Protein AF-A0A8T8T4X0-F1 (afdb_monomer_lite)

InterPro domains:
  IPR004405 Pelota [PTHR10853] (1-417)
  IPR004405 Pelota [TIGR00111] (118-409)
  IPR005140 eRF1/Pelota-like, N-terminal domain [SM01194] (1-167)
  IPR005141 eRF1 domain 2 [PF03464] (174-307)
  IPR005142 eRF1 domain 3 [PF03465] (311-409)
  IPR029064 Ribosomal protein eL30-like superfamily [G3DSA:3.30.1330.30] (309-429)
  IPR029064 Ribosomal protein eL30-like superfamily [SSF55315] (302-409)
  IPR038069 Pelota/DOM34, N-terminal domain [G3DSA:2.30.30.870] (1-168)
  IPR038069 Pelota/DOM34, N-terminal domain [SSF159065] (1-166)
  IPR042226 eRF1, domain 2 superfamily [G3DSA:3.30.420.60] (173-308)
  IPR058547 Pelota, N-terminal domain [PF26356] (1-165)

Foldseek 3Di:
DAWPDWDADPLQWTKTKGAFAALVVLVLVLLQDAQQKKKKFKDKDWFWDQDPVRDTDTDIDIDIFIFRFDDKDKDLDLPPDDDDPPPDDDDDDDDDDDDDDDPPDDPPDPDSCLGMKMKTKGFTPDDDPRDDGRDIDIDTDDHRTMMMITDPHCFPVNVVSVVVSNDDVQFAKEWEWQDEQQWIFTWIDTQAAIRGSDITGQDAPDDDDPPDVSNVVSVVVSLVVVLVCCVPVPPLVRHPAYEYEYAPCVLVVSVVSNLVVCVVVVVPSSPDPVNVVRYDYYYFPDSDPLSVLVVLPDVVNCVSCVSGNVSVLSVVLVVLVVCCVPPVLFKDFDPVLLQLCLVVLFFQEKQAESVQCNDNDVVSNVVVSVSCVSNVVSVHHYDYHHCNYSSQVVCVVRVRIMGGTPDGDDSVVSVVVVVVVVVVVVVVVVVVVVVVVVVPDDDDDDDDDDDDDDDDDDDDDDPVVVVVVVVVVVVVVVVVVDDDDDDDDDDDDDPDDDDDDDDDDDDDDDDDDDDDDDDDDDDDDDDDDDDDDDDDDDDDDDDDDDDDDDDDDDDDDDDDDDDDDDDDDDDDDDDDDDDD

Radius of gyration: 39.66 Å; chains: 1; bounding box: 142×98×117 Å

Sequence (580 aa):
MKITSRHIERDGSGRVTLVPEEDEDMYHLYNLIEPGDLVRAAAVRRVQSESNTGSIESHRVKLTLTIEVTKTSFDTSASSAPPDPTAVGGDGGDANAGSSANPLNALGGGGGGDGVTLQVTGRVAEENNFVKMGAYHTLDLEPQRSLTITKASWDSVHLERLGEASDVGSRAEVGAVVLGDGTAVVCILTEHMTIVRQRIDVSLPRKRKGISGATDKSLARFHAQVYTAITKLLSLPALRLVILASPGFIKDTVYEYLFSEGQKRGDKMLIGNEARRKFLKIHCNSPHLHSLMEVLRSPEVSAQLKDTKFAREGLLLDKFLRMLNTDELRAWYGEKHVALAAERGAVGTLLISDGLFRNADPNRRRKFVQLVEDVRKTGGEAAIFSSMHESGRQLNGLTGIAAILTYPLDVEIVEEEEREAEEQAAAEAKEGGEQRRKDFAPSSAGDAEAAKIGHGTTKVVSAEKAEKIEAAEKKADKEFIAGGDEEAEDEEEDDEYDEEDDEDFQEGEDDDEEEGDEDDEAGPEGAEGENGEEGEEEEDGEEDAEEEAGDEAPAAGTKRKAAGDAKDASDEKKAKKADK

Secondary structure (DSSP, 8-state):
-EEEEEEE-TTS-EEEEEE--SHHHHHHHHTT--TT-EEEEEEEEEEEEE-TTS-EEEEEEEEEEEEEEEEEEEE-S---PPPPTT----------------S----S------S-EEEEEEEE-S-BTTB-TT-EEEEEE-TT--EEEEES---HHHHHHHHHTT-SSS---EEEEEE-SSEEEEEEE-SS-EEEEEEEE--PPP--TT-HHHHHHHHHHHHHHHHHHHHHHS-TTT-SEEEEEESTTHHHHHHHHHHHHHHHHT-TTTSSHHHHHHEEEEE-S-SSTTHHHHHHHSHHHHHHHTTSHHHHHHHHHHHHHHHHTT-GGGEEESHHHHHHHHHTT-EEEEEEEHHHHT-S-HHHHHHHHHHHHHHHHHT-EEEEE-TTSHHHHHHHHTTTEEEEESS---HHHHHHHHHHHHHHHHHHHHHHHHHHHHTT----------------------GGGTHHHHHHHHHHHHHSSS--------------------------------------------------------------------------------------------------

Organism: NCBI:txid43049

pLDDT: mean 70.49, std 23.8, range [26.95, 95.44]

Structure (mmCIF, N/CA/C/O backbone):
data_AF-A0A8T8T4X0-F1
#
_entry.id   AF-A0A8T8T4X0-F1
#
loop_
_atom_site.group_PDB
_atom_site.id
_atom_site.type_symbol
_atom_site.label_atom_id
_atom_site.label_alt_id
_atom_site.label_comp_id
_atom_site.label_asym_id
_atom_site.label_entity_id
_atom_site.label_seq_id
_atom_site.pdbx_PDB_ins_code
_atom_site.Cartn_x
_atom_site.Cartn_y
_atom_site.Cartn_z
_atom_site.occupancy
_atom_site.B_iso_or_equiv
_atom_site.auth_seq_id
_atom_site.auth_comp_id
_atom_site.auth_asym_id
_atom_site.auth_atom_id
_atom_site.pdbx_PDB_model_num
ATOM 1 N N . MET A 1 1 ? 4.400 -6.990 12.858 1.00 82.88 1 MET A N 1
ATOM 2 C CA . MET A 1 1 ? 3.541 -6.769 14.045 1.00 82.88 1 MET A CA 1
ATOM 3 C C . MET A 1 1 ? 3.610 -7.934 15.012 1.00 82.88 1 MET A C 1
ATOM 5 O O . MET A 1 1 ? 3.765 -9.079 14.599 1.00 82.88 1 MET A O 1
ATOM 9 N N . LYS A 1 2 ? 3.384 -7.669 16.305 1.00 87.00 2 LYS A N 1
ATOM 10 C CA . LYS A 1 2 ? 3.273 -8.692 17.352 1.00 87.00 2 LYS A CA 1
ATOM 11 C C . LYS A 1 2 ? 1.953 -8.613 18.117 1.00 87.00 2 LYS A C 1
ATOM 13 O O . LYS A 1 2 ? 1.750 -7.744 18.969 1.00 87.00 2 LYS A O 1
ATOM 18 N N . ILE A 1 3 ? 1.062 -9.570 17.871 1.00 89.44 3 ILE A N 1
ATOM 19 C CA . ILE A 1 3 ? -0.190 -9.708 18.626 1.00 89.44 3 ILE A CA 1
ATOM 20 C C . ILE A 1 3 ? 0.132 -10.215 20.042 1.00 89.44 3 ILE A C 1
ATOM 22 O O . ILE A 1 3 ? 0.790 -11.236 20.221 1.00 89.44 3 ILE A O 1
ATOM 26 N N . THR A 1 4 ? -0.322 -9.484 21.061 1.00 89.25 4 THR A N 1
ATOM 27 C CA . THR A 1 4 ? -0.108 -9.804 22.487 1.00 89.25 4 THR A CA 1
ATOM 28 C C . THR A 1 4 ? -1.331 -10.467 23.120 1.00 89.25 4 THR A C 1
ATOM 30 O O . THR A 1 4 ? -1.190 -11.327 23.986 1.00 89.25 4 THR A O 1
ATOM 33 N N . SER A 1 5 ? -2.537 -10.079 22.699 1.00 88.81 5 SER A N 1
ATOM 34 C CA . SER A 1 5 ? -3.793 -10.704 23.122 1.00 88.81 5 SER A CA 1
ATOM 35 C C . SER A 1 5 ? -4.873 -10.521 22.056 1.00 88.81 5 SER A C 1
ATOM 37 O O . SER A 1 5 ? -4.931 -9.480 21.402 1.00 88.81 5 SER A O 1
ATOM 39 N N . ARG A 1 6 ? -5.744 -11.519 21.898 1.00 90.81 6 ARG A N 1
ATOM 40 C CA . ARG A 1 6 ? -6.884 -11.512 20.973 1.00 90.81 6 ARG A CA 1
ATOM 41 C C . ARG A 1 6 ? -8.097 -12.099 21.693 1.00 90.81 6 ARG A C 1
ATOM 43 O O . ARG A 1 6 ? -8.109 -13.288 21.995 1.00 90.81 6 ARG A O 1
ATOM 50 N N . HIS A 1 7 ? -9.100 -11.268 21.954 1.00 90.00 7 HIS A N 1
ATOM 51 C CA . HIS A 1 7 ? -10.374 -11.660 22.553 1.00 90.00 7 HIS A CA 1
ATOM 52 C C . HIS A 1 7 ? -11.504 -11.240 21.615 1.00 90.00 7 HIS A C 1
ATOM 54 O O . HIS A 1 7 ? -11.888 -10.074 21.599 1.00 90.00 7 HIS A O 1
ATOM 60 N N . ILE A 1 8 ? -12.001 -12.177 20.809 1.00 88.75 8 ILE A N 1
ATOM 61 C CA . ILE A 1 8 ? -13.087 -11.943 19.850 1.00 88.75 8 ILE A CA 1
ATOM 62 C C . ILE A 1 8 ? -14.215 -12.915 20.187 1.00 88.75 8 ILE A C 1
ATOM 64 O O . ILE A 1 8 ? -13.968 -14.109 20.380 1.00 88.75 8 ILE A O 1
ATOM 68 N N . GLU A 1 9 ? -15.424 -12.383 20.315 1.00 88.56 9 GLU A N 1
ATOM 69 C CA . GLU A 1 9 ? -16.633 -13.117 20.667 1.00 88.56 9 GLU A CA 1
ATOM 70 C C . GLU A 1 9 ? -17.370 -13.621 19.412 1.00 88.56 9 GLU A C 1
ATOM 72 O O . GLU A 1 9 ? -16.937 -13.426 18.275 1.00 88.56 9 GLU A O 1
ATOM 77 N N . ARG A 1 10 ? -18.448 -14.392 19.605 1.00 79.88 10 ARG A N 1
ATOM 78 C CA . ARG A 1 10 ? -19.135 -15.111 18.509 1.00 79.88 10 ARG A CA 1
ATOM 79 C C . ARG A 1 10 ? -20.038 -14.234 17.642 1.00 79.88 10 ARG A C 1
ATOM 81 O O . ARG A 1 10 ? -20.457 -14.677 16.580 1.00 79.88 10 ARG A O 1
ATOM 88 N N . ASP A 1 11 ? -20.351 -13.041 18.117 1.00 81.38 11 ASP A N 1
ATOM 89 C CA . ASP A 1 11 ? -21.002 -11.953 17.386 1.00 81.38 11 ASP A CA 1
ATOM 90 C C . ASP A 1 11 ? -20.022 -11.189 16.472 1.00 81.38 11 ASP A C 1
ATOM 92 O O . ASP A 1 11 ? -20.445 -10.343 15.690 1.00 81.38 11 ASP A O 1
ATOM 96 N N . GLY A 1 12 ? -18.720 -11.482 16.570 1.00 79.69 12 GLY A N 1
ATOM 97 C CA . GLY A 1 12 ? -17.653 -10.763 15.883 1.00 79.69 12 GLY A CA 1
ATOM 98 C C . GLY A 1 12 ? -17.137 -9.542 16.647 1.00 79.69 12 GLY A C 1
ATOM 99 O O . GLY A 1 12 ? -16.133 -8.973 16.222 1.00 79.69 12 GLY A O 1
ATOM 100 N N . SER A 1 13 ? -17.744 -9.145 17.770 1.00 89.06 13 SER A N 1
ATOM 101 C CA . SER A 1 13 ? -17.220 -8.048 18.587 1.00 89.06 13 SER A CA 1
ATOM 102 C C . SER A 1 13 ? -15.940 -8.482 19.302 1.00 89.06 13 SER A C 1
ATOM 104 O O . SER A 1 13 ? -15.702 -9.671 19.544 1.00 89.06 13 SER A O 1
ATOM 106 N N . GLY A 1 14 ? -15.036 -7.547 19.600 1.00 91.25 14 GLY A N 1
ATOM 107 C CA . GLY A 1 14 ? -13.797 -7.959 20.251 1.00 91.25 14 GLY A CA 1
ATOM 108 C C . GLY A 1 14 ? -12.710 -6.918 20.411 1.00 91.25 14 GLY A C 1
ATOM 109 O O . GLY A 1 14 ? -12.739 -5.828 19.840 1.00 91.25 14 GLY A O 1
ATOM 110 N N . ARG A 1 15 ? -11.698 -7.318 21.179 1.00 92.75 15 ARG A N 1
ATOM 111 C CA . ARG A 1 15 ? -10.534 -6.535 21.578 1.00 92.75 15 ARG A CA 1
ATOM 112 C C . ARG A 1 15 ? -9.243 -7.251 21.181 1.00 92.75 15 ARG A C 1
ATOM 114 O O . ARG A 1 15 ? -9.023 -8.407 21.549 1.00 92.75 15 ARG A O 1
ATOM 121 N N . VAL A 1 16 ? -8.362 -6.545 20.478 1.00 93.50 16 VAL A N 1
ATOM 122 C CA . VAL A 1 16 ? -7.029 -7.022 20.083 1.00 93.50 16 VAL A CA 1
ATOM 123 C C . VAL A 1 16 ? -5.975 -6.079 20.658 1.00 93.50 16 VAL A C 1
ATOM 125 O O . VAL A 1 16 ? -5.999 -4.875 20.409 1.00 93.50 16 VAL A O 1
ATOM 128 N N . THR A 1 17 ? -5.047 -6.630 21.438 1.00 93.38 17 THR A N 1
ATOM 129 C CA . THR A 1 17 ? -3.876 -5.926 21.975 1.00 93.38 17 THR A CA 1
ATOM 130 C C . THR A 1 17 ? -2.649 -6.357 21.190 1.00 93.38 17 THR A C 1
ATOM 132 O O . THR A 1 17 ? -2.344 -7.549 21.114 1.00 93.38 17 THR A O 1
ATOM 135 N N . LEU A 1 18 ? -1.928 -5.393 20.634 1.00 93.94 18 LEU A N 1
ATOM 136 C CA . LEU A 1 18 ? -0.810 -5.613 19.720 1.00 93.94 18 LEU A CA 1
ATOM 137 C C . LEU A 1 18 ? 0.325 -4.623 20.000 1.00 93.94 18 LEU A C 1
ATOM 139 O O . LEU A 1 18 ? 0.116 -3.573 20.611 1.00 93.94 18 LEU A O 1
ATOM 143 N N . VAL A 1 19 ? 1.518 -4.965 19.524 1.00 92.75 19 VAL A N 1
ATOM 144 C CA . VAL A 1 19 ? 2.683 -4.083 19.450 1.00 92.75 19 VAL A CA 1
ATOM 145 C C . VAL A 1 19 ? 3.097 -3.987 17.975 1.00 92.75 19 VAL A C 1
ATOM 147 O O . VAL A 1 19 ? 3.384 -5.029 17.380 1.00 92.75 19 VAL A O 1
ATOM 150 N N . PRO A 1 20 ? 3.112 -2.790 17.368 1.00 90.62 20 PRO A N 1
ATOM 151 C CA . PRO A 1 20 ? 3.789 -2.565 16.099 1.00 90.62 20 PRO A CA 1
ATOM 152 C C . PRO A 1 20 ? 5.303 -2.545 16.332 1.00 90.62 20 PRO A C 1
ATOM 154 O O . PRO A 1 20 ? 5.768 -2.027 17.345 1.00 90.62 20 PRO A O 1
ATOM 157 N N . GLU A 1 21 ? 6.077 -3.112 15.422 1.00 87.19 21 GLU A N 1
ATOM 158 C CA . GLU A 1 21 ? 7.531 -3.272 15.517 1.00 87.19 21 GLU A CA 1
ATOM 159 C C . GLU A 1 21 ? 8.261 -2.375 14.501 1.00 87.19 21 GLU A C 1
ATOM 161 O O . GLU A 1 21 ? 9.324 -1.843 14.821 1.00 87.19 21 GLU A O 1
ATOM 166 N N . GLU A 1 22 ? 7.655 -2.166 13.326 1.00 82.69 22 GLU A N 1
ATOM 167 C CA . GLU A 1 22 ? 8.245 -1.557 12.121 1.00 82.69 22 GLU A CA 1
ATOM 168 C C . GLU A 1 22 ? 7.322 -0.486 11.490 1.00 82.69 22 GLU A C 1
ATOM 170 O O . GLU A 1 22 ? 6.147 -0.380 11.849 1.00 82.69 22 GLU A O 1
ATOM 175 N N . ASP A 1 23 ? 7.840 0.293 10.527 1.00 81.62 23 ASP A N 1
ATOM 176 C CA . ASP A 1 23 ? 7.082 1.315 9.773 1.00 81.62 23 ASP A CA 1
ATOM 177 C C . ASP A 1 23 ? 5.850 0.716 9.053 1.00 81.62 23 ASP A C 1
ATOM 179 O O . ASP A 1 23 ? 4.787 1.334 8.998 1.00 81.62 23 ASP A O 1
ATOM 183 N N . GLU A 1 24 ? 5.953 -0.514 8.539 1.00 84.31 24 GLU A N 1
ATOM 184 C CA . GLU A 1 24 ? 4.863 -1.209 7.833 1.00 84.31 24 GLU A CA 1
ATOM 185 C C . GLU A 1 24 ? 3.686 -1.572 8.752 1.00 84.31 24 GLU A C 1
ATOM 187 O O . GLU A 1 24 ? 2.521 -1.490 8.350 1.00 84.31 24 GLU A O 1
ATOM 192 N N . ASP A 1 25 ? 3.947 -1.815 10.039 1.00 88.75 25 ASP A N 1
ATOM 193 C CA . ASP A 1 25 ? 2.885 -2.032 11.022 1.00 88.75 25 ASP A CA 1
ATOM 194 C C . ASP A 1 25 ? 2.030 -0.780 11.253 1.00 88.75 25 ASP A C 1
ATOM 196 O O . ASP A 1 25 ? 0.857 -0.912 11.607 1.00 88.75 25 ASP A O 1
ATOM 200 N N . MET A 1 26 ? 2.572 0.428 11.033 1.00 88.88 26 MET A N 1
ATOM 201 C CA . MET A 1 26 ? 1.771 1.659 11.045 1.00 88.88 26 MET A CA 1
ATOM 202 C C . MET A 1 26 ? 0.761 1.663 9.896 1.00 88.88 26 MET A C 1
ATOM 204 O O . MET A 1 26 ? -0.374 2.095 10.092 1.00 88.88 26 MET A O 1
ATOM 208 N N . TYR A 1 27 ? 1.130 1.152 8.716 1.00 88.44 27 TYR A N 1
ATOM 209 C CA . TYR A 1 27 ? 0.207 1.069 7.586 1.00 88.44 27 TYR A CA 1
ATOM 210 C C . TYR A 1 27 ? -0.870 0.007 7.816 1.00 88.44 27 TYR A C 1
ATOM 212 O O . TYR A 1 27 ? -2.052 0.298 7.634 1.00 88.44 27 TYR A O 1
ATOM 220 N N . HIS A 1 28 ? -0.506 -1.178 8.324 1.00 89.38 28 HIS A N 1
ATOM 221 C CA . HIS A 1 28 ? -1.492 -2.172 8.759 1.00 89.38 28 HIS A CA 1
ATOM 222 C C . HIS A 1 28 ? -2.438 -1.604 9.828 1.00 89.38 28 HIS A C 1
ATOM 224 O O . HIS A 1 28 ? -3.644 -1.810 9.734 1.00 89.38 28 HIS A O 1
ATOM 230 N N . LEU A 1 29 ? -1.931 -0.850 10.811 1.00 90.69 29 LEU A N 1
ATOM 231 C CA . LEU A 1 29 ? -2.751 -0.211 11.847 1.00 90.69 29 LEU A CA 1
ATOM 232 C C . LEU A 1 29 ? -3.687 0.860 11.304 1.00 90.69 29 LEU A C 1
ATOM 234 O O . LEU A 1 29 ? -4.866 0.866 11.654 1.00 90.69 29 LEU A O 1
ATOM 238 N N . TYR A 1 30 ? -3.189 1.734 10.431 1.00 90.94 30 TYR A N 1
ATOM 239 C CA . TYR A 1 30 ? -4.016 2.686 9.699 1.00 90.94 30 TYR A CA 1
ATOM 240 C C . TYR A 1 30 ? -5.161 1.932 9.020 1.00 90.94 30 TYR A C 1
ATOM 242 O O . TYR A 1 30 ? -6.327 2.258 9.224 1.00 90.94 30 TYR A O 1
ATOM 250 N N . ASN A 1 31 ? -4.849 0.854 8.305 1.00 88.94 31 ASN A N 1
ATOM 251 C CA . ASN A 1 31 ? -5.776 -0.029 7.597 1.00 88.94 31 ASN A CA 1
ATOM 252 C C . ASN A 1 31 ? -6.597 -1.015 8.468 1.00 88.94 31 ASN A C 1
ATOM 254 O O . ASN A 1 31 ? -7.286 -1.873 7.909 1.00 88.94 31 ASN A O 1
ATOM 258 N N . LEU A 1 32 ? -6.538 -0.901 9.800 1.00 90.00 32 LEU A N 1
ATOM 259 C CA . LEU A 1 32 ? -7.360 -1.649 10.767 1.00 90.00 32 LEU A CA 1
ATOM 260 C C . LEU A 1 32 ? -8.180 -0.734 11.697 1.00 90.00 32 LEU A C 1
ATOM 262 O O . LEU A 1 32 ? -9.098 -1.220 12.353 1.00 90.00 32 LEU A O 1
ATOM 266 N N . ILE A 1 33 ? -7.832 0.555 11.802 1.00 91.19 33 ILE A N 1
ATOM 267 C CA . ILE A 1 33 ? -8.502 1.535 12.668 1.00 91.19 33 ILE A CA 1
ATOM 268 C C . ILE A 1 33 ? -9.468 2.379 11.833 1.00 91.19 33 ILE A C 1
ATOM 270 O O . ILE A 1 33 ? -9.069 3.060 10.885 1.00 91.19 33 ILE A O 1
ATOM 274 N N . GLU A 1 34 ? -10.734 2.371 12.235 1.00 88.81 34 GLU A N 1
ATOM 275 C CA . GLU A 1 34 ? -11.859 2.987 11.539 1.00 88.81 34 GLU A CA 1
ATOM 276 C C . GLU A 1 34 ? -12.597 3.994 12.449 1.00 88.81 34 GLU A C 1
ATOM 278 O O . GLU A 1 34 ? -12.518 3.897 13.678 1.00 88.81 34 GLU A O 1
ATOM 283 N N . PRO A 1 35 ? -13.342 4.968 11.891 1.00 89.56 35 PRO A N 1
ATOM 284 C CA . PRO A 1 35 ? -14.208 5.836 12.687 1.00 89.56 35 PRO A CA 1
ATOM 285 C C . PRO A 1 35 ? -15.258 5.028 13.469 1.00 89.56 35 PRO A C 1
ATOM 287 O O . PRO A 1 35 ? -15.897 4.137 12.911 1.00 89.56 35 PRO A O 1
ATOM 290 N N . GLY A 1 36 ? -15.437 5.351 14.751 1.00 89.12 36 GLY A N 1
ATOM 291 C CA . GLY A 1 36 ? -16.306 4.627 15.689 1.00 89.12 36 GLY A CA 1
ATOM 292 C C . GLY A 1 36 ? -15.626 3.494 16.476 1.00 89.12 36 GLY A C 1
ATOM 293 O O . GLY A 1 36 ? -16.215 2.991 17.431 1.00 89.12 36 GLY A O 1
ATOM 294 N N . ASP A 1 37 ? -14.387 3.109 16.145 1.00 92.38 37 ASP A N 1
ATOM 295 C CA . ASP A 1 37 ? -13.621 2.156 16.960 1.00 92.38 37 ASP A CA 1
ATOM 296 C C . ASP A 1 37 ? -13.187 2.762 18.305 1.00 92.38 37 ASP A C 1
ATOM 298 O O . ASP A 1 37 ? -12.993 3.973 18.430 1.00 92.38 37 ASP A O 1
ATOM 302 N N . LEU A 1 38 ? -12.928 1.905 19.300 1.00 94.25 38 LEU A N 1
ATOM 303 C CA . LEU A 1 38 ? -12.304 2.303 20.566 1.00 94.25 38 LEU A CA 1
ATOM 304 C C . LEU A 1 38 ? -10.816 1.921 20.582 1.00 94.25 38 LEU A C 1
ATOM 306 O O . LEU A 1 38 ? -10.465 0.745 20.724 1.00 94.25 38 LEU A O 1
ATOM 310 N N . VAL A 1 39 ? -9.932 2.918 20.491 1.00 95.12 39 VAL A N 1
ATOM 311 C CA . VAL A 1 39 ? -8.469 2.745 20.512 1.00 95.12 39 VAL A CA 1
ATOM 312 C C . VAL A 1 39 ? -7.894 3.191 21.854 1.00 95.12 39 VAL A C 1
ATOM 314 O O . VAL A 1 39 ? -8.083 4.326 22.289 1.00 95.12 39 VAL A O 1
ATOM 317 N N . ARG A 1 40 ? -7.149 2.291 22.503 1.00 94.00 40 ARG A N 1
ATOM 318 C CA . ARG A 1 40 ? -6.500 2.499 23.802 1.00 94.00 40 ARG A CA 1
ATOM 319 C C . ARG A 1 40 ? -4.980 2.445 23.675 1.00 94.00 40 ARG A C 1
ATOM 321 O O . ARG A 1 40 ? -4.424 1.378 23.416 1.00 94.00 40 ARG A O 1
ATOM 328 N N . ALA A 1 41 ? -4.305 3.573 23.898 1.00 93.56 41 ALA A N 1
ATOM 329 C CA . ALA A 1 41 ? -2.846 3.694 23.791 1.00 93.56 41 ALA A CA 1
ATOM 330 C C . ALA A 1 41 ? -2.249 4.647 24.846 1.00 93.56 41 ALA A C 1
ATOM 332 O O . ALA A 1 41 ? -2.964 5.288 25.621 1.00 93.56 41 ALA A O 1
ATOM 333 N N . ALA A 1 42 ? -0.917 4.716 24.907 1.00 90.31 42 ALA A N 1
ATOM 334 C CA . ALA A 1 42 ? -0.193 5.635 25.783 1.00 90.31 42 ALA A CA 1
ATOM 335 C C . ALA A 1 42 ? -0.043 7.024 25.137 1.00 90.31 42 ALA A C 1
ATOM 337 O O . ALA A 1 42 ? 0.501 7.142 24.045 1.00 90.31 42 ALA A O 1
ATOM 338 N N . ALA A 1 43 ? -0.471 8.061 25.854 1.00 88.62 43 ALA A N 1
ATOM 339 C CA . ALA A 1 43 ? -0.499 9.457 25.434 1.00 88.62 43 ALA A CA 1
ATOM 340 C C . ALA A 1 43 ? 0.349 10.353 26.355 1.00 88.62 43 ALA A C 1
ATOM 342 O O . ALA A 1 43 ? 0.656 9.989 27.498 1.00 88.62 43 ALA A O 1
ATOM 343 N N . VAL A 1 44 ? 0.684 11.560 25.886 1.00 87.69 44 VAL A N 1
ATOM 344 C CA . VAL A 1 44 ? 1.388 12.583 26.678 1.00 87.69 44 VAL A CA 1
ATOM 345 C C . VAL A 1 44 ? 0.575 13.875 26.708 1.00 87.69 44 VAL A C 1
ATOM 347 O O . VAL A 1 44 ? 0.521 14.604 25.722 1.00 87.69 44 VAL A O 1
ATOM 350 N N . ARG A 1 45 ? -0.008 14.216 27.862 1.00 83.00 45 ARG A N 1
ATOM 351 C CA . ARG A 1 45 ? -0.798 15.447 28.032 1.00 83.00 45 ARG A CA 1
ATOM 352 C C . ARG A 1 45 ? -0.060 16.450 28.914 1.00 83.00 45 ARG A C 1
ATOM 354 O O . ARG A 1 45 ? 0.472 16.093 29.963 1.00 83.00 45 ARG A O 1
ATOM 361 N N . ARG A 1 46 ? -0.049 17.725 28.514 1.00 87.12 46 ARG A N 1
ATOM 362 C CA . ARG A 1 46 ? 0.317 18.831 29.411 1.00 87.12 46 ARG A CA 1
ATOM 363 C C . ARG A 1 46 ? -0.877 19.101 30.326 1.00 87.12 46 ARG A C 1
ATOM 365 O O . ARG A 1 46 ? -1.941 19.482 29.847 1.00 87.12 46 ARG A O 1
ATOM 372 N N . VAL A 1 47 ? -0.703 18.864 31.618 1.00 85.75 47 VAL A N 1
ATOM 373 C CA . VAL A 1 47 ? -1.697 19.142 32.657 1.00 85.75 47 VAL A CA 1
ATOM 374 C C . VAL A 1 47 ? -1.317 20.461 33.320 1.00 85.75 47 VAL A C 1
ATOM 376 O O . VAL A 1 47 ? -0.144 20.694 33.612 1.00 85.75 47 VAL A O 1
ATOM 379 N N . GLN A 1 48 ? -2.300 21.333 33.524 1.00 85.88 48 GLN A N 1
ATOM 380 C CA . GLN A 1 48 ? -2.173 22.504 34.385 1.00 85.88 48 GLN A CA 1
ATOM 381 C C . GLN A 1 48 ? -2.755 22.152 35.754 1.00 85.88 48 GLN A C 1
ATOM 383 O O . GLN A 1 48 ? -3.864 21.627 35.841 1.00 85.88 48 GLN A O 1
ATOM 388 N N . SER A 1 49 ? -1.992 22.424 36.804 1.00 80.81 49 SER A N 1
ATOM 389 C CA . SER A 1 49 ? -2.378 22.255 38.200 1.00 80.81 49 SER A CA 1
ATOM 390 C C . SER A 1 49 ? -2.292 23.608 38.891 1.00 80.81 49 SER A C 1
ATOM 392 O O . SER A 1 49 ? -1.210 24.188 38.990 1.00 80.81 49 SER A O 1
ATOM 394 N N . GLU A 1 50 ? -3.432 24.107 39.353 1.00 86.81 50 GLU A N 1
ATOM 395 C CA . GLU A 1 50 ? -3.517 25.314 40.167 1.00 86.81 50 GLU A CA 1
ATOM 396 C C . GLU A 1 50 ? -3.293 24.952 41.641 1.00 86.81 50 GLU A C 1
ATOM 398 O O . GLU A 1 50 ? -3.904 24.019 42.166 1.00 86.81 50 GLU A O 1
ATOM 403 N N . SER A 1 51 ? -2.386 25.661 42.310 1.00 81.56 51 SER A N 1
ATOM 404 C CA . SER A 1 51 ? -2.154 25.504 43.745 1.00 81.56 51 SER A CA 1
ATOM 405 C C . SER A 1 51 ? -3.184 26.284 44.572 1.00 81.56 51 SER A C 1
ATOM 407 O O . SER A 1 51 ? -3.740 27.286 44.125 1.00 81.56 51 SER A O 1
ATOM 409 N N . ASN A 1 52 ? -3.324 25.939 45.856 1.00 77.81 52 ASN A N 1
ATOM 410 C CA . ASN A 1 52 ? -4.108 26.728 46.823 1.00 77.81 52 ASN A CA 1
ATOM 411 C C . ASN A 1 52 ? -3.599 28.180 47.020 1.00 77.81 52 ASN A C 1
ATOM 413 O O . ASN A 1 52 ? -4.200 28.934 47.781 1.00 77.81 52 ASN A O 1
ATOM 417 N N . THR A 1 53 ? -2.490 28.574 46.380 1.00 81.12 53 THR A N 1
ATOM 418 C CA . THR A 1 53 ? -1.952 29.947 46.362 1.00 81.12 53 THR A CA 1
ATOM 419 C C . THR A 1 53 ? -2.226 30.682 45.042 1.00 81.12 53 THR A C 1
ATOM 421 O O . THR A 1 53 ? -1.651 31.746 44.823 1.00 81.12 53 THR A O 1
ATOM 424 N N . GLY A 1 54 ? -3.057 30.126 44.149 1.00 80.44 54 GLY A N 1
ATOM 425 C CA . GLY A 1 54 ? -3.363 30.698 42.829 1.00 80.44 54 GLY A CA 1
ATOM 426 C C . GLY A 1 54 ? -2.206 30.602 41.828 1.00 80.44 54 GLY A C 1
ATOM 427 O O . GLY A 1 54 ? -2.150 31.355 40.858 1.00 80.44 54 GLY A O 1
ATOM 428 N N . SER A 1 55 ? -1.230 29.722 42.072 1.00 83.19 55 SER A N 1
ATOM 429 C CA . SER A 1 55 ? -0.084 29.524 41.181 1.00 83.19 55 SER A CA 1
ATOM 430 C C . SER A 1 55 ? -0.392 28.399 40.194 1.00 83.19 55 SER A C 1
ATOM 432 O O . SER A 1 55 ? -0.619 27.264 40.607 1.00 83.19 55 SER A O 1
ATOM 434 N N . ILE A 1 56 ? -0.393 28.704 38.894 1.00 86.81 56 ILE A N 1
ATOM 435 C CA . ILE A 1 56 ? -0.618 27.714 37.833 1.00 86.81 56 ILE A CA 1
ATOM 436 C C . ILE A 1 56 ? 0.725 27.091 37.440 1.00 86.81 56 ILE A C 1
ATOM 438 O O . ILE A 1 56 ? 1.536 27.719 36.760 1.00 86.81 56 ILE A O 1
ATOM 442 N N . GLU A 1 57 ? 0.948 25.839 37.831 1.00 83.56 57 GLU A N 1
ATOM 443 C CA . GLU A 1 57 ? 2.077 25.034 37.362 1.00 83.56 57 GLU A CA 1
ATOM 444 C C . GLU A 1 57 ? 1.630 24.125 36.208 1.00 83.56 57 GLU A C 1
ATOM 446 O O . GLU A 1 57 ? 0.510 23.615 36.205 1.00 83.56 57 GLU A O 1
ATOM 451 N N . SER A 1 58 ? 2.487 23.902 35.204 1.00 85.81 58 SER A N 1
ATOM 452 C CA . SER A 1 58 ? 2.162 23.016 34.079 1.00 85.81 58 SER A CA 1
ATOM 453 C C . SER A 1 58 ? 3.214 21.931 33.885 1.00 85.81 58 SER A C 1
ATOM 455 O O . SER A 1 58 ? 4.367 22.242 33.582 1.00 85.81 58 SER A O 1
ATOM 457 N N . HIS A 1 59 ? 2.804 20.670 33.969 1.00 87.31 59 HIS A N 1
ATOM 458 C CA . HIS A 1 59 ? 3.679 19.503 33.866 1.00 87.31 59 HIS A CA 1
ATOM 459 C C . HIS A 1 59 ? 3.190 18.542 32.766 1.00 87.31 59 HIS A C 1
ATOM 461 O O . HIS A 1 59 ? 2.018 18.552 32.386 1.00 87.31 59 HIS A O 1
ATOM 467 N N . ARG A 1 60 ? 4.087 17.726 32.192 1.00 88.25 60 ARG A N 1
ATOM 468 C CA . ARG A 1 60 ? 3.729 16.725 31.165 1.00 88.25 60 ARG A CA 1
ATOM 469 C C . ARG A 1 60 ? 3.521 15.366 31.831 1.00 88.25 60 ARG A C 1
ATOM 471 O O . ARG A 1 60 ? 4.465 14.802 32.376 1.00 88.25 60 ARG A O 1
ATOM 478 N N . VAL A 1 61 ? 2.302 14.840 31.762 1.00 88.81 61 VAL A N 1
ATOM 479 C CA . VAL A 1 61 ? 1.924 13.523 32.293 1.00 88.81 61 VAL A CA 1
ATOM 480 C C . VAL A 1 61 ? 1.902 12.506 31.153 1.00 88.81 61 VAL A C 1
ATOM 482 O O . VAL A 1 61 ? 1.347 12.782 30.089 1.00 88.81 61 VAL A O 1
ATOM 485 N N . LYS A 1 62 ? 2.478 11.320 31.383 1.00 88.44 62 LYS A N 1
ATOM 486 C CA . LYS A 1 62 ? 2.226 10.127 30.559 1.00 88.44 62 LYS A CA 1
ATOM 487 C C . LYS A 1 62 ? 1.029 9.379 31.141 1.00 88.44 62 LYS A C 1
ATOM 489 O O . LYS A 1 62 ? 1.025 9.084 32.332 1.00 88.44 62 LYS A O 1
ATOM 494 N N . LEU A 1 63 ? 0.035 9.073 30.315 1.00 90.38 63 LEU A N 1
ATOM 495 C CA . LEU A 1 63 ? -1.202 8.406 30.722 1.00 90.38 63 LEU A CA 1
ATOM 496 C C . LEU A 1 63 ? -1.689 7.464 29.619 1.00 90.38 63 LEU A C 1
ATOM 498 O O . LEU A 1 63 ? -1.407 7.691 28.448 1.00 90.38 63 LEU A O 1
ATOM 502 N N . THR A 1 64 ? -2.437 6.421 29.969 1.00 91.44 64 THR A N 1
ATOM 503 C CA . THR A 1 64 ? -3.153 5.609 28.974 1.00 91.44 64 THR A CA 1
ATOM 504 C C . THR A 1 64 ? -4.549 6.185 28.783 1.00 91.44 64 THR A C 1
ATOM 506 O O . THR A 1 64 ? -5.268 6.371 29.765 1.00 91.44 64 THR A O 1
ATOM 509 N N . LEU A 1 65 ? -4.926 6.469 27.538 1.00 92.38 65 LEU A N 1
ATOM 510 C CA . LEU A 1 65 ? -6.254 6.957 27.171 1.00 92.38 65 LEU A CA 1
ATOM 511 C C . LEU A 1 65 ? -6.918 5.982 26.208 1.00 92.38 65 LEU A C 1
ATOM 513 O O . LEU A 1 65 ? -6.246 5.391 25.363 1.00 92.38 65 LEU A O 1
ATOM 517 N N . THR A 1 66 ? -8.236 5.874 26.335 1.00 94.56 66 THR A N 1
ATOM 518 C CA . THR A 1 66 ? -9.115 5.165 25.405 1.00 94.56 66 THR A CA 1
ATOM 519 C C . THR A 1 66 ? -9.988 6.203 24.722 1.00 94.56 66 THR A C 1
ATOM 521 O O . THR A 1 66 ? -10.709 6.939 25.403 1.00 94.56 66 THR A O 1
ATOM 524 N N . ILE A 1 67 ? -9.887 6.294 23.398 1.00 94.50 67 ILE A N 1
ATOM 525 C CA . ILE A 1 67 ? -10.669 7.221 22.578 1.00 94.50 67 ILE A CA 1
ATOM 526 C C . ILE A 1 67 ? -11.594 6.467 21.628 1.00 94.50 67 ILE A C 1
ATOM 528 O O . ILE A 1 67 ? -11.224 5.426 21.092 1.00 94.50 67 ILE A O 1
ATOM 532 N N . GLU A 1 68 ? -12.768 7.038 21.402 1.00 95.44 68 GLU A N 1
ATOM 533 C CA . GLU A 1 68 ? -13.641 6.759 20.266 1.00 95.44 68 GLU A CA 1
ATOM 534 C C . GLU A 1 68 ? -13.113 7.533 19.053 1.00 95.44 68 GLU A C 1
ATOM 536 O O . GLU A 1 68 ? -12.999 8.763 19.101 1.00 95.44 68 GLU A O 1
ATOM 541 N N . VAL A 1 69 ? -12.721 6.819 17.999 1.00 94.31 69 VAL A N 1
ATOM 542 C CA . VAL A 1 69 ? -12.020 7.389 16.840 1.00 94.31 69 VAL A CA 1
ATOM 543 C C . VAL A 1 69 ? -12.969 8.212 15.974 1.00 94.31 69 VAL A C 1
ATOM 545 O O . VAL A 1 69 ? -13.985 7.709 15.503 1.00 94.31 69 VAL A O 1
ATOM 548 N N . THR A 1 70 ? -12.600 9.463 15.692 1.00 92.31 70 THR A N 1
ATOM 549 C CA . THR A 1 70 ? -13.311 10.328 14.735 1.00 92.31 70 THR A CA 1
ATOM 550 C C . THR A 1 70 ? -12.537 10.527 13.434 1.00 92.31 70 THR A C 1
ATOM 552 O O . THR A 1 70 ? -13.154 10.639 12.378 1.00 92.31 70 THR A O 1
ATOM 555 N N . LYS A 1 71 ? -11.195 10.556 13.472 1.00 90.50 71 LYS A N 1
ATOM 556 C CA . LYS A 1 71 ? -10.347 10.682 12.274 1.00 90.50 71 LYS A CA 1
ATOM 557 C C . LYS A 1 71 ? -8.985 10.015 12.469 1.00 90.50 71 LYS A C 1
ATOM 559 O O . LYS A 1 71 ? -8.321 10.234 13.478 1.00 90.50 71 LYS A O 1
ATOM 564 N N . THR A 1 72 ? -8.537 9.276 11.458 1.00 91.62 72 THR A N 1
ATOM 565 C CA . THR A 1 72 ? -7.158 8.776 11.327 1.00 91.62 72 THR A CA 1
ATOM 566 C C . THR A 1 72 ? -6.383 9.629 10.324 1.00 91.62 72 THR A C 1
ATOM 568 O O . THR A 1 72 ? -6.884 9.844 9.219 1.00 91.62 72 THR A O 1
ATOM 571 N N . SER A 1 73 ? -5.167 10.053 10.662 1.00 88.81 73 SER A N 1
ATOM 572 C CA . SER A 1 73 ? -4.202 10.653 9.732 1.00 88.81 73 SER A CA 1
ATOM 573 C C . SER A 1 73 ? -2.944 9.792 9.680 1.00 88.81 73 SER A C 1
ATOM 575 O O . SER A 1 73 ? -2.505 9.299 10.716 1.00 88.81 73 SER A O 1
ATOM 577 N N . PHE A 1 74 ? -2.379 9.596 8.494 1.00 88.38 74 PHE A N 1
ATOM 578 C CA . PHE A 1 74 ? -1.227 8.727 8.263 1.00 88.38 74 PHE A CA 1
ATOM 579 C C . PHE A 1 74 ? -0.278 9.414 7.289 1.00 88.38 74 PHE A C 1
ATOM 581 O O . PHE A 1 74 ? -0.705 9.797 6.200 1.00 88.38 74 PHE A O 1
ATOM 588 N N . ASP A 1 75 ? 0.979 9.578 7.692 1.00 85.50 75 ASP A N 1
ATOM 589 C CA . ASP A 1 75 ? 2.018 10.198 6.874 1.00 85.50 75 ASP A CA 1
ATOM 590 C C . ASP A 1 75 ? 3.200 9.234 6.720 1.00 85.50 75 ASP A C 1
ATOM 592 O O . ASP A 1 75 ? 3.826 8.816 7.699 1.00 85.50 75 ASP A O 1
ATOM 596 N N . THR A 1 76 ? 3.487 8.869 5.468 1.00 72.56 76 THR A N 1
ATOM 597 C CA . THR A 1 76 ? 4.658 8.066 5.081 1.00 72.56 76 THR A CA 1
ATOM 598 C C . THR A 1 76 ? 5.934 8.890 4.956 1.00 72.56 76 THR A C 1
ATOM 600 O O . THR A 1 76 ? 7.009 8.325 4.764 1.00 72.56 76 THR A O 1
ATOM 603 N N . SER A 1 77 ? 5.824 10.218 4.982 1.00 63.19 77 SER A N 1
ATOM 604 C CA . SER A 1 77 ? 6.958 11.122 4.922 1.00 63.19 77 SER A CA 1
ATOM 605 C C . SER A 1 77 ? 7.374 11.561 6.323 1.00 63.19 77 SER A C 1
ATOM 607 O O . SER A 1 77 ? 6.591 12.091 7.106 1.00 63.19 77 SER A O 1
ATOM 609 N N . ALA A 1 78 ? 8.665 11.405 6.608 1.00 48.78 78 ALA A N 1
ATOM 610 C CA . ALA A 1 78 ? 9.340 12.266 7.562 1.00 48.78 78 ALA A CA 1
ATOM 611 C C . ALA A 1 78 ? 9.225 13.697 7.016 1.00 48.78 78 ALA A C 1
ATOM 613 O O . ALA A 1 78 ? 9.921 14.033 6.057 1.00 48.78 78 ALA A O 1
ATOM 614 N N . SER A 1 79 ? 8.287 14.495 7.538 1.00 34.94 79 SER A N 1
ATOM 615 C CA . SER A 1 79 ? 7.791 15.705 6.870 1.00 34.94 79 SER A CA 1
ATOM 616 C C . SER A 1 79 ? 8.884 16.770 6.679 1.00 34.94 79 SER A C 1
ATOM 618 O O . SER A 1 79 ? 9.075 17.659 7.514 1.00 34.94 79 SER A O 1
ATOM 620 N N . SER A 1 80 ? 9.603 16.706 5.556 1.00 32.59 80 SER A N 1
ATOM 621 C CA . SER A 1 80 ? 10.630 17.670 5.162 1.00 32.59 80 SER A CA 1
ATOM 622 C C . SER A 1 80 ? 9.983 18.935 4.592 1.00 32.59 80 SER A C 1
ATOM 624 O O . SER A 1 80 ? 10.194 19.289 3.429 1.00 32.59 80 SER A O 1
ATOM 626 N N . ALA A 1 81 ? 9.162 19.597 5.408 1.00 28.31 81 ALA A N 1
ATOM 627 C CA . ALA A 1 81 ? 8.643 20.918 5.102 1.00 28.31 81 ALA A CA 1
ATOM 628 C C . ALA A 1 81 ? 9.839 21.866 4.880 1.00 28.31 81 ALA A C 1
ATOM 630 O O . ALA A 1 81 ? 10.705 21.959 5.759 1.00 28.31 81 ALA A O 1
ATOM 631 N N . PRO A 1 82 ? 9.948 22.531 3.716 1.00 37.16 82 PRO A N 1
ATOM 632 C CA . PRO A 1 82 ? 11.019 23.487 3.496 1.00 37.16 82 PRO A CA 1
ATOM 633 C C . PRO A 1 82 ? 10.847 24.668 4.464 1.00 37.16 82 PRO A C 1
ATOM 635 O O . PRO A 1 82 ? 9.718 25.119 4.668 1.00 37.16 82 PRO A O 1
ATOM 638 N N . PRO A 1 83 ? 11.929 25.193 5.068 1.00 35.97 83 PRO A N 1
ATOM 639 C CA . PRO A 1 83 ? 11.841 26.437 5.817 1.00 35.97 83 PRO A CA 1
ATOM 640 C C . PRO A 1 83 ? 11.459 27.566 4.855 1.00 35.97 83 PRO A C 1
ATOM 642 O O . PRO A 1 83 ? 12.119 27.760 3.832 1.00 35.97 83 PRO A O 1
ATOM 645 N N . ASP A 1 84 ? 10.390 28.285 5.187 1.00 32.47 84 ASP A N 1
ATOM 646 C CA . ASP A 1 84 ? 9.846 29.365 4.368 1.00 32.47 84 ASP A CA 1
ATOM 647 C C . ASP A 1 84 ? 10.914 30.459 4.127 1.00 32.47 84 ASP A C 1
ATOM 649 O O . ASP A 1 84 ? 11.444 31.023 5.094 1.00 32.47 84 ASP A O 1
ATOM 653 N N . PRO A 1 85 ? 11.279 30.760 2.864 1.00 38.66 85 PRO A N 1
ATOM 654 C CA . PRO A 1 85 ? 12.375 31.675 2.552 1.00 38.66 85 PRO A CA 1
ATOM 655 C C . PRO A 1 85 ? 12.032 33.158 2.768 1.00 38.66 85 PRO A C 1
ATOM 657 O O . PRO A 1 85 ? 12.907 34.005 2.590 1.00 38.66 85 PRO A O 1
ATOM 660 N N . THR A 1 86 ? 10.795 33.501 3.141 1.00 37.22 86 THR A N 1
ATOM 661 C CA . THR A 1 86 ? 10.349 34.898 3.308 1.00 37.22 86 THR A CA 1
ATOM 662 C C . THR A 1 86 ? 10.884 35.588 4.572 1.00 37.22 86 THR A C 1
ATOM 664 O O . THR A 1 86 ? 10.873 36.816 4.658 1.00 37.22 86 THR A O 1
ATOM 667 N N . ALA A 1 87 ? 11.415 34.839 5.542 1.00 35.03 87 ALA A N 1
ATOM 668 C CA . ALA A 1 87 ? 11.859 35.355 6.841 1.00 35.03 87 ALA A CA 1
ATOM 669 C C . ALA A 1 87 ? 13.271 35.999 6.839 1.00 35.03 87 ALA A C 1
ATOM 671 O O . ALA A 1 87 ? 14.106 35.679 7.689 1.00 35.03 87 ALA A O 1
ATOM 672 N N . VAL A 1 88 ? 13.555 36.925 5.911 1.00 35.88 88 VAL A N 1
ATOM 673 C CA . VAL A 1 88 ? 14.820 37.693 5.871 1.00 35.88 88 VAL A CA 1
ATOM 674 C C . VAL A 1 88 ? 14.561 39.193 5.687 1.00 35.88 88 VAL A C 1
ATOM 676 O O . VAL A 1 88 ? 14.396 39.680 4.572 1.00 35.88 88 VAL A O 1
ATOM 679 N N . GLY A 1 89 ? 14.584 39.949 6.789 1.00 31.61 89 GLY A N 1
ATOM 680 C CA . GLY A 1 89 ? 14.467 41.411 6.770 1.00 31.61 89 GLY A CA 1
ATOM 681 C C . GLY A 1 89 ? 14.654 42.043 8.152 1.00 31.61 89 GLY A C 1
ATOM 682 O O . GLY A 1 89 ? 13.719 42.079 8.945 1.00 31.61 89 GLY A O 1
ATOM 683 N N . GLY A 1 90 ? 15.859 42.545 8.442 1.00 28.05 90 GLY A N 1
ATOM 684 C CA . GLY A 1 90 ? 16.193 43.200 9.715 1.00 28.05 90 GLY A CA 1
ATOM 685 C C . GLY A 1 90 ? 17.692 43.150 10.019 1.00 28.05 90 GLY A C 1
ATOM 686 O O . GLY A 1 90 ? 18.170 42.177 10.592 1.00 28.05 90 GLY A O 1
ATOM 687 N N . ASP A 1 91 ? 18.426 44.185 9.610 1.00 33.09 91 ASP A N 1
ATOM 688 C CA . ASP A 1 91 ? 19.884 44.306 9.768 1.00 33.09 91 ASP A CA 1
ATOM 689 C C . ASP A 1 91 ? 20.287 45.174 10.982 1.00 33.09 91 ASP A C 1
ATOM 691 O O . ASP A 1 91 ? 19.510 46.014 11.434 1.00 33.09 91 ASP A O 1
ATOM 695 N N . GLY A 1 92 ? 21.529 45.005 11.452 1.00 29.83 92 GLY A N 1
ATOM 696 C CA . GLY A 1 92 ? 22.297 46.031 12.171 1.00 29.83 92 GLY A CA 1
ATOM 697 C C . GLY A 1 92 ? 21.903 46.352 13.622 1.00 29.83 92 GLY A C 1
ATOM 698 O O . GLY A 1 92 ? 21.108 47.252 13.880 1.00 29.83 92 GLY A O 1
ATOM 699 N N . GLY A 1 93 ? 22.576 45.726 14.596 1.00 27.28 93 GLY A N 1
ATOM 700 C CA . GLY A 1 93 ? 22.498 46.095 16.018 1.00 27.28 93 GLY A CA 1
ATOM 701 C C . GLY A 1 93 ? 23.747 45.674 16.801 1.00 27.28 93 GLY A C 1
ATOM 702 O O . GLY A 1 93 ? 24.248 44.569 16.611 1.00 27.28 93 GLY A O 1
ATOM 703 N N . ASP A 1 94 ? 24.274 46.571 17.639 1.00 29.16 94 ASP A N 1
ATOM 704 C CA . ASP A 1 94 ? 25.652 46.495 18.150 1.00 29.16 94 ASP A CA 1
ATOM 705 C C . ASP A 1 94 ? 25.863 45.627 19.415 1.00 29.16 94 ASP A C 1
ATOM 707 O O . ASP A 1 94 ? 24.927 45.135 20.048 1.00 29.16 94 ASP A O 1
ATOM 711 N N . ALA A 1 95 ? 27.132 45.412 19.767 1.00 31.91 95 ALA A N 1
ATOM 712 C CA . ALA A 1 95 ? 27.572 44.347 20.672 1.00 31.91 95 ALA A CA 1
ATOM 713 C C . ALA A 1 95 ? 27.429 44.592 22.200 1.00 31.91 95 ALA A C 1
ATOM 715 O O . ALA A 1 95 ? 27.359 45.714 22.694 1.00 31.91 95 ALA A O 1
ATOM 716 N N . ASN A 1 96 ? 27.602 43.483 22.941 1.00 28.25 96 ASN A N 1
ATOM 717 C CA . ASN A 1 96 ? 28.090 43.376 24.330 1.00 28.25 96 ASN A CA 1
ATOM 718 C C . ASN A 1 96 ? 27.140 43.687 25.515 1.00 28.25 96 ASN A C 1
ATOM 720 O O . ASN A 1 96 ? 27.128 44.791 26.056 1.00 28.25 96 ASN A O 1
ATOM 724 N N . ALA A 1 97 ? 26.551 42.624 26.079 1.00 29.89 97 ALA A N 1
ATOM 725 C CA . ALA A 1 97 ? 26.420 42.450 27.532 1.00 29.89 97 ALA A CA 1
ATOM 726 C C . ALA A 1 97 ? 26.357 40.951 27.893 1.00 29.89 97 ALA A C 1
ATOM 728 O O . ALA A 1 97 ? 25.555 40.211 27.329 1.00 29.89 97 ALA A O 1
ATOM 729 N N . GLY A 1 98 ? 27.189 40.491 28.833 1.00 27.36 98 GLY A N 1
ATOM 730 C CA . GLY A 1 98 ? 27.175 39.101 29.307 1.00 27.36 98 GLY A CA 1
ATOM 731 C C . GLY A 1 98 ? 26.381 38.923 30.604 1.00 27.36 98 GLY A C 1
ATOM 732 O O . GLY A 1 98 ? 26.618 39.641 31.575 1.00 27.36 98 GLY A O 1
ATOM 733 N N . SER A 1 99 ? 25.496 37.927 30.659 1.00 29.52 99 SER A N 1
ATOM 734 C CA . SER A 1 99 ? 24.886 37.428 31.900 1.00 29.52 99 SER A CA 1
ATOM 735 C C . SER A 1 99 ? 24.539 35.936 31.782 1.00 29.52 99 SER A C 1
ATOM 737 O O . SER A 1 99 ? 24.400 35.397 30.685 1.00 29.52 99 SER A O 1
ATOM 739 N N . SER A 1 100 ? 24.501 35.230 32.914 1.00 33.28 100 SER A N 1
ATOM 740 C CA . SER A 1 100 ? 24.465 33.764 32.968 1.00 33.28 100 SER A CA 1
ATOM 741 C C . SER A 1 100 ? 23.049 33.178 32.997 1.00 33.28 100 SER A C 1
ATOM 743 O O . SER A 1 100 ? 22.220 33.568 33.816 1.00 33.28 100 SER A O 1
ATOM 745 N N . ALA A 1 101 ? 22.813 32.145 32.183 1.00 28.98 101 ALA A N 1
ATOM 746 C CA . ALA A 1 101 ? 21.643 31.268 32.265 1.00 28.98 101 ALA A CA 1
ATOM 747 C C . ALA A 1 101 ? 22.059 29.794 32.077 1.00 28.98 101 ALA A C 1
ATOM 749 O O . ALA A 1 101 ? 23.023 29.495 31.373 1.00 28.98 101 ALA A O 1
ATOM 750 N N . ASN A 1 102 ? 21.365 28.868 32.747 1.00 31.62 102 ASN A N 1
ATOM 751 C CA . ASN A 1 102 ? 21.801 27.471 32.875 1.00 31.62 102 ASN A CA 1
ATOM 752 C C . ASN A 1 102 ? 21.542 26.627 31.607 1.00 31.62 102 ASN A C 1
ATOM 754 O O . ASN A 1 102 ? 20.420 26.647 31.095 1.00 31.62 102 ASN A O 1
ATOM 758 N N . PRO A 1 103 ? 22.487 25.766 31.175 1.00 29.17 103 PRO A N 1
ATOM 759 C CA . PRO A 1 103 ? 22.276 24.794 30.099 1.00 29.17 103 PRO A CA 1
ATOM 760 C C . PRO A 1 103 ? 21.514 23.550 30.604 1.00 29.17 103 PRO A C 1
ATOM 762 O O . PRO A 1 103 ? 22.033 22.437 30.597 1.00 29.17 103 PRO A O 1
ATOM 765 N N . LEU A 1 104 ? 20.282 23.738 31.090 1.00 27.53 104 LEU A N 1
ATOM 766 C CA . LEU A 1 104 ? 19.453 22.680 31.694 1.00 27.53 104 LEU A CA 1
ATOM 767 C C . LEU A 1 104 ? 17.993 22.685 31.203 1.00 27.53 104 LEU A C 1
ATOM 769 O O . LEU A 1 104 ? 17.071 22.423 31.971 1.00 27.53 104 LEU A O 1
ATOM 773 N N . ASN A 1 105 ? 17.760 22.954 29.913 1.00 29.59 105 ASN A N 1
ATOM 774 C CA . ASN A 1 105 ? 16.435 22.745 29.313 1.00 29.59 105 ASN A CA 1
ATOM 775 C C . ASN A 1 105 ? 16.486 22.360 27.819 1.00 29.59 105 ASN A C 1
ATOM 777 O O . ASN A 1 105 ? 15.929 23.047 26.969 1.00 29.59 105 ASN A O 1
ATOM 781 N N . ALA A 1 106 ? 17.185 21.263 27.501 1.00 26.95 106 ALA A N 1
ATOM 782 C CA . ALA A 1 106 ? 17.347 20.747 26.132 1.00 26.95 106 ALA A CA 1
ATOM 783 C C . ALA A 1 106 ? 17.039 19.237 25.983 1.00 26.95 106 ALA A C 1
ATOM 785 O O . ALA A 1 106 ? 17.429 18.619 25.000 1.00 26.95 106 ALA A O 1
ATOM 786 N N . LEU A 1 107 ? 16.323 18.631 26.944 1.00 27.33 107 LEU A N 1
ATOM 787 C CA . LEU A 1 107 ? 15.776 17.264 26.833 1.00 27.33 107 LEU A CA 1
ATOM 788 C C . LEU A 1 107 ? 14.243 17.274 26.662 1.00 27.33 107 LEU A C 1
ATOM 790 O O . LEU A 1 107 ? 13.508 16.479 27.247 1.00 27.33 107 LEU A O 1
ATOM 794 N N . GLY A 1 108 ? 13.751 18.177 25.812 1.00 28.30 108 GLY A N 1
ATOM 795 C CA . GLY A 1 108 ? 12.478 17.980 25.123 1.00 28.30 108 GLY A CA 1
ATOM 796 C C . GLY A 1 108 ? 12.743 17.123 23.890 1.00 28.30 108 GLY A C 1
ATOM 797 O O . GLY A 1 108 ? 13.332 17.618 22.938 1.00 28.30 108 GLY A O 1
ATOM 798 N N . GLY A 1 109 ? 12.372 15.841 23.931 1.00 30.52 109 GLY A N 1
ATOM 799 C CA . GLY A 1 109 ? 12.741 14.861 22.905 1.00 30.52 109 GLY A CA 1
ATOM 800 C C . GLY A 1 109 ? 12.104 15.105 21.537 1.00 30.52 109 GLY A C 1
ATOM 801 O O . GLY A 1 109 ? 11.126 14.448 21.198 1.00 30.52 109 GLY A O 1
ATOM 802 N N . GLY A 1 110 ? 12.695 15.997 20.744 1.00 28.66 110 GLY A N 1
ATOM 803 C CA . GLY A 1 110 ? 12.608 15.953 19.290 1.00 28.66 110 GLY A CA 1
ATOM 804 C C . GLY A 1 110 ? 13.506 14.833 18.777 1.00 28.66 110 GLY A C 1
ATOM 805 O O . GLY A 1 110 ? 14.662 15.071 18.437 1.00 28.66 110 GLY A O 1
ATOM 806 N N . GLY A 1 111 ? 12.991 13.602 18.763 1.00 30.81 111 GLY A N 1
ATOM 807 C CA . GLY A 1 111 ? 13.559 12.583 17.886 1.00 30.81 111 GLY A CA 1
ATOM 808 C C . GLY A 1 111 ? 13.354 13.040 16.444 1.00 30.81 111 GLY A C 1
ATOM 809 O O . GLY A 1 111 ? 12.259 13.484 16.104 1.00 30.81 111 GLY A O 1
ATOM 810 N N . GLY A 1 112 ? 14.393 12.972 15.610 1.00 32.06 112 GLY A N 1
ATOM 811 C CA . GLY A 1 112 ? 14.218 13.161 14.171 1.00 32.06 112 GLY A CA 1
ATOM 812 C C . GLY A 1 112 ? 13.299 12.056 13.661 1.00 32.06 112 GLY A C 1
ATOM 813 O O . GLY A 1 112 ? 13.687 10.891 13.701 1.00 32.06 112 GLY A O 1
ATOM 814 N N . GLY A 1 113 ? 12.073 12.413 13.276 1.00 39.38 113 GLY A N 1
ATOM 815 C CA . GLY A 1 113 ? 11.024 11.469 12.890 1.00 39.38 113 GLY A CA 1
ATOM 816 C C . GLY A 1 113 ? 11.253 10.885 11.500 1.00 39.38 113 GLY A C 1
ATOM 817 O O . GLY A 1 113 ? 10.483 11.169 10.597 1.00 39.38 113 GLY A O 1
ATOM 818 N N . ASP A 1 114 ? 12.323 10.109 11.328 1.00 51.44 114 ASP A N 1
ATOM 819 C CA . ASP A 1 114 ? 12.739 9.474 10.065 1.00 51.44 114 ASP A CA 1
ATOM 820 C C . ASP A 1 114 ? 11.961 8.164 9.792 1.00 51.44 114 ASP A C 1
ATOM 822 O O . ASP A 1 114 ? 12.526 7.121 9.457 1.00 51.44 114 ASP A O 1
ATOM 826 N N . GLY A 1 115 ? 10.648 8.195 10.025 1.00 62.31 115 GLY A N 1
ATOM 827 C CA . GLY A 1 115 ? 9.766 7.028 10.021 1.00 62.31 115 GLY A CA 1
ATOM 828 C C . GLY A 1 115 ? 8.293 7.415 9.909 1.00 62.31 115 GLY A C 1
ATOM 829 O O . GLY A 1 115 ? 7.935 8.592 9.973 1.00 62.31 115 GLY A O 1
ATOM 830 N N . VAL A 1 116 ? 7.446 6.412 9.714 1.00 76.50 116 VAL A N 1
ATOM 831 C CA . VAL A 1 116 ? 6.024 6.574 9.391 1.00 76.50 116 VAL A CA 1
ATOM 832 C C . VAL A 1 116 ? 5.228 6.968 10.639 1.00 76.50 116 VAL A C 1
ATOM 834 O O . VAL A 1 116 ? 5.422 6.397 11.713 1.00 76.50 116 VAL A O 1
ATOM 837 N N . THR A 1 117 ? 4.303 7.926 10.511 1.00 83.88 117 THR A N 1
ATOM 838 C CA . THR A 1 117 ? 3.485 8.398 11.644 1.00 83.88 117 THR A CA 1
ATOM 839 C C . THR A 1 117 ? 1.996 8.136 11.435 1.00 83.88 117 THR A C 1
ATOM 841 O O . THR A 1 117 ? 1.449 8.339 10.351 1.00 83.88 117 THR A O 1
ATOM 844 N N . LEU A 1 118 ? 1.324 7.684 12.499 1.00 90.00 118 LEU A N 1
ATOM 845 C CA . LEU A 1 118 ? -0.116 7.433 12.527 1.00 90.00 118 LEU A CA 1
ATOM 846 C C . LEU A 1 118 ? -0.745 8.182 13.705 1.00 90.00 118 LEU A C 1
ATOM 848 O O . LEU A 1 118 ? -0.520 7.851 14.869 1.00 90.00 118 LEU A O 1
ATOM 852 N N . GLN A 1 119 ? -1.563 9.183 13.393 1.00 91.69 119 GLN A N 1
ATOM 853 C CA . GLN A 1 119 ? -2.305 9.971 14.370 1.00 91.69 119 GLN A CA 1
ATOM 854 C C . GLN A 1 119 ? -3.773 9.551 14.389 1.00 91.69 119 GLN A C 1
ATOM 856 O O . GLN A 1 119 ? -4.442 9.512 13.354 1.00 91.69 119 GLN A O 1
ATOM 861 N N . VAL A 1 120 ? -4.298 9.275 15.580 1.00 93.62 120 VAL A N 1
ATOM 862 C CA . VAL A 1 120 ? -5.697 8.882 15.779 1.00 93.62 120 VAL A CA 1
ATOM 863 C C . VAL A 1 120 ? -6.383 9.928 16.651 1.00 93.62 120 VAL A C 1
ATOM 865 O O . VAL A 1 120 ? -6.144 10.003 17.854 1.00 93.62 120 VAL A O 1
ATOM 868 N N . THR A 1 121 ? -7.226 10.760 16.044 1.00 93.69 121 THR A N 1
ATOM 869 C CA . THR A 1 121 ? -8.017 11.787 16.733 1.00 93.69 121 THR A CA 1
ATOM 870 C C . THR A 1 121 ? -9.380 11.224 17.119 1.00 93.69 121 THR A C 1
ATOM 872 O O . THR A 1 121 ? -10.009 10.507 16.338 1.00 93.69 121 THR A O 1
ATOM 875 N N . GLY A 1 122 ? -9.842 11.551 18.326 1.00 93.88 122 GLY A N 1
ATOM 876 C CA . GLY A 1 122 ? -11.090 11.025 18.868 1.00 93.88 122 GLY A CA 1
ATOM 877 C C . GLY A 1 122 ? -11.545 11.696 20.162 1.00 93.88 122 GLY A C 1
ATOM 878 O O . GLY A 1 122 ? -10.908 12.633 20.652 1.00 93.88 122 GLY A O 1
ATOM 879 N N . ARG A 1 123 ? -12.656 11.214 20.727 1.00 94.62 123 ARG A N 1
ATOM 880 C CA . ARG A 1 123 ? -13.200 11.653 22.028 1.00 94.62 123 ARG A CA 1
ATOM 881 C C . ARG A 1 123 ? -12.862 10.635 23.114 1.00 94.62 123 ARG A C 1
ATOM 883 O O . ARG A 1 123 ? -12.949 9.439 22.874 1.00 94.62 123 ARG A O 1
ATOM 890 N N . VAL A 1 124 ? -12.490 11.079 24.314 1.00 93.31 124 VAL A N 1
ATOM 891 C CA . VAL A 1 124 ? -12.152 10.170 25.427 1.00 93.31 124 VAL A CA 1
ATOM 892 C C . VAL A 1 124 ? -13.392 9.431 25.946 1.00 93.31 124 VAL A C 1
ATOM 894 O O . VAL A 1 124 ? -14.351 10.066 26.388 1.00 93.31 124 VAL A O 1
ATOM 897 N N . ALA A 1 125 ? -13.337 8.097 25.903 1.00 89.75 125 ALA A N 1
ATOM 898 C CA . ALA A 1 125 ? -14.461 7.185 26.143 1.00 89.75 125 ALA A CA 1
ATOM 899 C C . ALA A 1 125 ? -14.332 6.323 27.420 1.00 89.75 125 ALA A C 1
ATOM 901 O O . ALA A 1 125 ? -15.322 5.754 27.871 1.00 89.75 125 ALA A O 1
ATOM 902 N N . GLU A 1 126 ? -13.143 6.239 28.029 1.00 88.69 126 GLU A N 1
ATOM 903 C CA . GLU A 1 126 ? -12.945 5.711 29.393 1.00 88.69 126 GLU A CA 1
ATOM 904 C C . GLU A 1 126 ? -12.470 6.855 30.307 1.00 88.69 126 GLU A C 1
ATOM 906 O O . GLU A 1 126 ? -11.664 7.691 29.887 1.00 88.69 126 GLU A O 1
ATOM 911 N N . GLU A 1 127 ? -12.950 6.910 31.554 1.00 86.69 127 GLU A N 1
ATOM 912 C CA . GLU A 1 127 ? -12.619 8.009 32.469 1.00 86.69 127 GLU A CA 1
ATOM 913 C C . GLU A 1 127 ? -11.139 8.005 32.887 1.00 86.69 127 GLU A C 1
ATOM 915 O O . GLU A 1 127 ? -10.504 6.957 33.031 1.00 86.69 127 GLU A O 1
ATOM 920 N N . ASN A 1 128 ? -10.561 9.195 33.084 1.00 86.50 128 ASN A N 1
ATOM 921 C CA . ASN A 1 128 ? -9.158 9.332 33.458 1.00 86.50 128 ASN A CA 1
ATOM 922 C C . ASN A 1 128 ? -8.939 10.526 34.397 1.00 86.50 128 ASN A C 1
ATOM 924 O O . ASN A 1 128 ? -9.431 11.624 34.147 1.00 86.50 128 ASN A O 1
ATOM 928 N N . ASN A 1 129 ? -8.117 10.334 35.432 1.00 83.50 129 ASN A N 1
ATOM 929 C CA . ASN A 1 129 ? -7.785 11.337 36.455 1.00 83.50 129 ASN A CA 1
ATOM 930 C C . ASN A 1 129 ? -7.351 12.708 35.896 1.00 83.50 129 ASN A C 1
ATOM 932 O O . ASN A 1 129 ? -7.505 13.720 36.574 1.00 83.50 129 ASN A O 1
ATOM 936 N N . PHE A 1 130 ? -6.795 12.748 34.679 1.00 82.62 130 PHE A N 1
ATOM 937 C CA . PHE A 1 130 ? -6.291 13.968 34.040 1.00 82.62 130 PHE A CA 1
ATOM 938 C C . PHE A 1 130 ? -7.113 14.438 32.827 1.00 82.62 130 PHE A C 1
ATOM 940 O O . PHE A 1 130 ? -6.768 15.457 32.222 1.00 82.62 130 PHE A O 1
ATOM 947 N N . VAL A 1 131 ? -8.167 13.709 32.428 1.00 84.81 131 VAL A N 1
ATOM 948 C CA . VAL A 1 131 ? -8.961 14.020 31.227 1.00 84.81 131 VAL A CA 1
ATOM 949 C C . VAL A 1 131 ? -10.445 13.742 31.447 1.00 84.81 131 VAL A C 1
ATOM 951 O O . VAL A 1 131 ? -10.847 12.622 31.744 1.00 84.81 131 VAL A O 1
ATOM 954 N N . LYS A 1 132 ? -11.270 14.775 31.246 1.00 87.31 132 LYS A N 1
ATOM 955 C CA . LYS A 1 132 ? -12.732 14.665 31.301 1.00 87.31 132 LYS A CA 1
ATOM 956 C C . LYS A 1 132 ? -13.248 13.753 30.180 1.00 87.31 132 LYS A C 1
ATOM 958 O O . LYS A 1 132 ? -12.783 13.855 29.045 1.00 87.31 132 LYS A O 1
ATOM 963 N N . MET A 1 133 ? -14.253 12.939 30.496 1.00 89.88 133 MET A N 1
ATOM 964 C CA . MET A 1 133 ? -15.040 12.178 29.518 1.00 89.88 133 MET A CA 1
ATOM 965 C C . MET A 1 133 ? -15.534 13.073 28.373 1.00 89.88 133 MET A C 1
ATOM 967 O O . MET A 1 133 ? -15.886 14.233 28.596 1.00 89.88 133 MET A O 1
ATOM 971 N N . GLY A 1 134 ? -15.541 12.543 27.150 1.00 88.94 134 GLY A N 1
ATOM 972 C CA . GLY A 1 134 ? -15.970 13.247 25.939 1.00 88.94 134 GLY A CA 1
ATOM 973 C C . GLY A 1 134 ? -15.005 14.321 25.420 1.00 88.94 134 GLY A C 1
ATOM 974 O O . GLY A 1 134 ? -15.217 14.836 24.324 1.00 88.94 134 GLY A O 1
ATOM 975 N N . ALA A 1 135 ? -13.934 14.661 26.149 1.00 90.75 135 ALA A N 1
ATOM 976 C CA . ALA A 1 135 ? -12.942 15.621 25.670 1.00 90.75 135 ALA A CA 1
ATOM 977 C C . ALA A 1 135 ? -12.166 15.060 24.468 1.00 90.75 135 ALA A C 1
ATOM 979 O O . ALA A 1 135 ? -11.756 13.897 24.477 1.00 90.75 135 ALA A O 1
ATOM 980 N N . TYR A 1 136 ? -11.915 15.899 23.461 1.00 92.12 136 TYR A N 1
ATOM 981 C CA . TYR A 1 136 ? -11.090 15.515 22.318 1.00 92.12 136 TYR A CA 1
ATOM 982 C C . TYR A 1 136 ? -9.621 15.302 22.706 1.00 92.12 136 TYR A C 1
ATOM 984 O O . TYR A 1 136 ? -9.061 16.004 23.561 1.00 92.12 136 TYR A O 1
ATOM 992 N N . HIS A 1 137 ? -8.987 14.340 22.040 1.00 91.44 137 HIS A N 1
ATOM 993 C CA . HIS A 1 137 ? -7.549 14.119 22.077 1.00 91.44 137 HIS A CA 1
ATOM 994 C C . HIS A 1 137 ? -7.067 13.451 20.782 1.00 91.44 137 HIS A C 1
ATOM 996 O O . HIS A 1 137 ? -7.842 12.785 20.096 1.00 91.44 137 HIS A O 1
ATOM 1002 N N . THR A 1 138 ? -5.778 13.596 20.487 1.00 92.12 138 THR A N 1
ATOM 1003 C CA . THR A 1 138 ? -5.091 12.863 19.420 1.00 92.12 138 THR A CA 1
ATOM 1004 C C . THR A 1 138 ? -4.078 11.932 20.069 1.00 92.12 138 THR A C 1
ATOM 1006 O O . THR A 1 138 ? -3.316 12.352 20.940 1.00 92.12 138 THR A O 1
ATOM 1009 N N . LEU A 1 139 ? -4.110 10.660 19.684 1.00 91.31 139 LEU A N 1
ATOM 1010 C CA . LEU A 1 139 ? -3.098 9.671 20.021 1.00 91.31 139 LEU A CA 1
ATOM 1011 C C . LEU A 1 139 ? -2.093 9.607 18.873 1.00 91.31 139 LEU A C 1
ATOM 1013 O O . LEU A 1 139 ? -2.421 9.112 17.796 1.00 91.31 139 LEU A O 1
ATOM 1017 N N . ASP A 1 140 ? -0.877 10.080 19.124 1.00 90.38 140 ASP A N 1
ATOM 1018 C CA . ASP A 1 140 ? 0.276 9.780 18.280 1.00 90.38 140 ASP A CA 1
ATOM 1019 C C . ASP A 1 140 ? 0.686 8.323 18.546 1.00 90.38 140 ASP A C 1
ATOM 1021 O O . ASP A 1 140 ? 1.114 7.978 19.656 1.00 90.38 140 ASP A O 1
ATOM 1025 N N . LEU A 1 141 ? 0.499 7.441 17.562 1.00 88.81 141 LEU A N 1
ATOM 1026 C CA . LEU A 1 141 ? 0.943 6.055 17.655 1.00 88.81 141 LEU A CA 1
ATOM 1027 C C . LEU A 1 141 ? 2.413 5.973 17.233 1.00 88.81 141 LEU A C 1
ATOM 1029 O O . LEU A 1 141 ? 2.790 6.397 16.146 1.00 88.81 141 LEU A O 1
ATOM 1033 N N . GLU A 1 142 ? 3.242 5.426 18.122 1.00 85.25 142 GLU A N 1
ATOM 1034 C CA . GLU A 1 142 ? 4.672 5.206 17.896 1.00 85.25 142 GLU A CA 1
ATOM 1035 C C . GLU A 1 142 ? 4.954 3.698 17.757 1.00 85.25 142 GLU A C 1
ATOM 1037 O O . GLU A 1 142 ? 4.358 2.902 18.500 1.00 85.25 142 GLU A O 1
ATOM 1042 N N . PRO A 1 143 ? 5.903 3.288 16.894 1.00 85.81 143 PRO A N 1
ATOM 1043 C CA . PRO A 1 143 ? 6.454 1.937 16.900 1.00 85.81 143 PRO A CA 1
ATOM 1044 C C . PRO A 1 143 ? 6.922 1.483 18.293 1.00 85.81 143 PRO A C 1
ATOM 1046 O O . PRO A 1 143 ? 7.266 2.276 19.170 1.00 85.81 143 PRO A O 1
ATOM 1049 N N . GLN A 1 144 ? 6.923 0.169 18.504 1.00 87.81 144 GLN A N 1
ATOM 1050 C CA . GLN A 1 144 ? 7.295 -0.533 19.739 1.00 87.81 144 GLN A CA 1
ATOM 1051 C C . GLN A 1 144 ? 6.419 -0.231 20.973 1.00 87.81 144 GLN A C 1
ATOM 1053 O O . GLN A 1 144 ? 6.668 -0.777 22.053 1.00 87.81 144 GLN A O 1
ATOM 1058 N N . ARG A 1 145 ? 5.345 0.566 20.848 1.00 89.44 145 ARG A N 1
ATOM 1059 C CA . ARG A 1 145 ? 4.368 0.790 21.927 1.00 89.44 145 ARG A CA 1
ATOM 1060 C C . ARG A 1 145 ? 3.142 -0.103 21.789 1.00 89.44 145 ARG A C 1
ATOM 1062 O O . ARG A 1 145 ? 2.448 -0.083 20.781 1.00 89.44 145 ARG A O 1
ATOM 1069 N N . SER A 1 146 ? 2.810 -0.828 22.854 1.00 91.38 146 SER A N 1
ATOM 1070 C CA . SER A 1 146 ? 1.564 -1.595 22.919 1.00 91.38 146 SER A CA 1
ATOM 1071 C C . SER A 1 146 ? 0.329 -0.692 22.868 1.00 91.38 146 SER A C 1
ATOM 1073 O O . SER A 1 146 ? 0.211 0.242 23.669 1.00 91.38 146 SER A O 1
ATOM 1075 N N . LEU A 1 147 ? -0.619 -1.045 22.007 1.00 93.31 147 LEU A N 1
ATOM 1076 C CA . LEU A 1 147 ? -1.939 -0.426 21.888 1.00 93.31 147 LEU A CA 1
ATOM 1077 C C . LEU A 1 147 ? -3.025 -1.505 21.858 1.00 93.31 147 LEU A C 1
ATOM 1079 O O . LEU A 1 147 ? -2.747 -2.703 21.786 1.00 93.31 147 LEU A O 1
ATOM 1083 N N . THR A 1 148 ? -4.283 -1.103 21.997 1.00 94.12 148 THR A N 1
ATOM 1084 C CA . THR A 1 148 ? -5.424 -2.022 22.018 1.00 94.12 148 THR A CA 1
ATOM 1085 C C . THR A 1 148 ? -6.593 -1.440 21.239 1.00 94.12 148 THR A C 1
ATOM 1087 O O . THR A 1 148 ? -7.099 -0.382 21.600 1.00 94.12 148 THR A O 1
ATOM 1090 N N . ILE A 1 149 ? -7.021 -2.143 20.192 1.00 94.38 149 ILE A N 1
ATOM 1091 C CA . ILE A 1 149 ? -8.188 -1.799 19.372 1.00 94.38 149 ILE A CA 1
ATOM 1092 C C . ILE A 1 149 ? -9.370 -2.626 19.880 1.00 94.38 149 ILE A C 1
ATOM 1094 O O . ILE A 1 149 ? -9.227 -3.827 20.118 1.00 94.38 149 ILE A O 1
ATOM 1098 N N . THR A 1 150 ? -10.532 -2.001 20.050 1.00 94.12 150 THR A N 1
ATOM 1099 C CA . THR A 1 150 ? -11.806 -2.688 20.301 1.00 94.12 150 THR A CA 1
ATOM 1100 C C . THR A 1 150 ? -12.788 -2.295 19.198 1.00 94.12 150 THR A C 1
ATOM 1102 O O . THR A 1 150 ? -13.078 -1.107 19.057 1.00 94.12 150 THR A O 1
ATOM 1105 N N . LYS A 1 151 ? -13.270 -3.278 18.428 1.00 91.50 151 LYS A N 1
ATOM 1106 C CA . LYS A 1 151 ? -14.235 -3.100 17.328 1.00 91.50 151 LYS A CA 1
ATOM 1107 C C . LYS A 1 151 ? -15.599 -3.687 17.687 1.00 91.50 151 LYS A C 1
ATOM 1109 O O . LYS A 1 151 ? -15.681 -4.645 18.462 1.00 91.50 151 LYS A O 1
ATOM 1114 N N . ALA A 1 152 ? -16.646 -3.155 17.056 1.00 87.31 152 ALA A N 1
ATOM 1115 C CA . ALA A 1 152 ? -17.993 -3.726 17.090 1.00 87.31 152 ALA A CA 1
ATOM 1116 C C . ALA A 1 152 ? -18.114 -5.021 16.258 1.00 87.31 152 ALA A C 1
ATOM 1118 O O . ALA A 1 152 ? -18.812 -5.936 16.682 1.00 87.31 152 ALA A O 1
ATOM 1119 N N . SER A 1 153 ? -17.404 -5.126 15.127 1.00 87.25 153 SER A N 1
ATOM 1120 C CA . SER A 1 153 ? -17.249 -6.363 14.346 1.00 87.25 153 SER A CA 1
ATOM 1121 C C . SER A 1 153 ? -15.813 -6.519 13.831 1.00 87.25 153 SER A C 1
ATOM 1123 O O . SER A 1 153 ? -15.164 -5.541 13.468 1.00 87.25 153 SER A O 1
ATOM 1125 N N . TRP A 1 154 ? -15.304 -7.752 13.824 1.00 89.56 154 TRP A N 1
ATOM 1126 C CA . TRP A 1 154 ? -14.013 -8.145 13.254 1.00 89.56 154 TRP A CA 1
ATOM 1127 C C . TRP A 1 154 ? -14.240 -9.038 12.033 1.00 89.56 154 TRP A C 1
ATOM 1129 O O . TRP A 1 154 ? -14.287 -10.264 12.145 1.00 89.56 154 TRP A O 1
ATOM 1139 N N . ASP A 1 155 ? -14.395 -8.407 10.873 1.00 86.44 155 ASP A N 1
ATOM 1140 C CA . ASP A 1 155 ? -14.717 -9.091 9.614 1.00 86.44 155 ASP A CA 1
ATOM 1141 C C . ASP A 1 155 ? -13.530 -9.919 9.078 1.00 86.44 155 ASP A C 1
ATOM 1143 O O . ASP A 1 155 ? -12.380 -9.736 9.494 1.00 86.44 155 ASP A O 1
ATOM 1147 N N . SER A 1 156 ? -13.779 -10.822 8.125 1.00 85.56 156 SER A N 1
ATOM 1148 C CA . SER A 1 156 ? -12.757 -11.737 7.582 1.00 85.56 156 SER A CA 1
ATOM 1149 C C . SER A 1 156 ? -11.492 -11.020 7.088 1.00 85.56 156 SER A C 1
ATOM 1151 O O . SER A 1 156 ? -10.385 -11.413 7.459 1.00 85.56 156 SER A O 1
ATOM 1153 N N . VAL A 1 157 ? -11.653 -9.919 6.347 1.00 86.94 157 VAL A N 1
ATOM 1154 C CA . VAL A 1 157 ? -10.564 -9.066 5.833 1.00 86.94 157 VAL A CA 1
ATOM 1155 C C . VAL A 1 157 ? -9.727 -8.450 6.966 1.00 86.94 157 VAL A C 1
ATOM 1157 O O . VAL A 1 157 ? -8.499 -8.408 6.883 1.00 86.94 157 VAL A O 1
ATOM 1160 N N . HIS A 1 158 ? -10.359 -8.026 8.066 1.00 89.00 158 HIS A N 1
ATOM 1161 C CA . HIS A 1 158 ? -9.654 -7.508 9.245 1.00 89.00 158 HIS A CA 1
ATOM 1162 C C . HIS A 1 158 ? -8.807 -8.598 9.929 1.00 89.00 158 HIS A C 1
ATOM 1164 O O . HIS A 1 158 ? -7.704 -8.330 10.413 1.00 89.00 158 HIS A O 1
ATOM 1170 N N . LEU A 1 159 ? -9.303 -9.839 9.965 1.00 87.81 159 LEU A N 1
ATOM 1171 C CA . LEU A 1 159 ? -8.600 -10.979 10.561 1.00 87.81 159 LEU A CA 1
ATOM 1172 C C . LEU A 1 159 ? -7.453 -11.499 9.686 1.00 87.81 159 LEU A C 1
ATOM 1174 O O . LEU A 1 159 ? -6.429 -11.919 10.221 1.00 87.81 159 LEU A O 1
ATOM 1178 N N . GLU A 1 160 ? -7.618 -11.447 8.367 1.00 87.44 160 GLU A N 1
ATOM 1179 C CA . GLU A 1 160 ? -6.583 -11.741 7.376 1.00 87.44 160 GLU A CA 1
ATOM 1180 C C . GLU A 1 160 ? -5.439 -10.727 7.460 1.00 87.44 160 GLU A C 1
ATOM 1182 O O . GLU A 1 160 ? -4.296 -11.122 7.668 1.00 87.44 160 GLU A O 1
ATOM 1187 N N . ARG A 1 161 ? -5.749 -9.423 7.450 1.00 87.94 161 ARG A N 1
ATOM 1188 C CA . ARG A 1 161 ? -4.768 -8.335 7.600 1.00 87.94 161 ARG A CA 1
ATOM 1189 C C . ARG A 1 161 ? -3.998 -8.384 8.929 1.00 87.94 161 ARG A C 1
ATOM 1191 O O . ARG A 1 161 ? -2.823 -8.027 8.964 1.00 87.94 161 ARG A O 1
ATOM 1198 N N . LEU A 1 162 ? -4.626 -8.853 10.014 1.00 88.81 162 LEU A N 1
ATOM 1199 C CA . LEU A 1 162 ? -3.936 -9.166 11.277 1.00 88.81 162 LEU A CA 1
ATOM 1200 C C . LEU A 1 162 ? -3.030 -10.407 11.183 1.00 88.81 162 LEU A C 1
ATOM 1202 O O . LEU A 1 162 ? -2.060 -10.502 11.932 1.00 88.81 162 LEU A O 1
ATOM 1206 N N . GLY A 1 163 ? -3.358 -11.363 10.313 1.00 87.06 163 GLY A N 1
ATOM 1207 C CA . GLY A 1 163 ? -2.529 -12.529 10.013 1.00 87.06 163 GLY A CA 1
ATOM 1208 C C . GLY A 1 163 ? -1.285 -12.151 9.212 1.00 87.06 163 GLY A C 1
ATOM 1209 O O . GLY A 1 163 ? -0.185 -12.470 9.651 1.00 87.06 163 GLY A O 1
ATOM 1210 N N . GLU A 1 164 ? -1.462 -11.410 8.112 1.00 82.44 164 GLU A N 1
ATOM 1211 C CA . GLU A 1 164 ? -0.376 -10.874 7.272 1.00 82.44 164 GLU A CA 1
ATOM 1212 C C . GLU A 1 164 ? 0.627 -10.078 8.117 1.00 82.44 164 GLU A C 1
ATOM 1214 O O . GLU A 1 164 ? 1.795 -10.447 8.212 1.00 82.44 164 GLU A O 1
ATOM 1219 N N . ALA A 1 165 ? 0.146 -9.072 8.857 1.00 83.25 165 ALA A N 1
ATOM 1220 C CA . ALA A 1 165 ? 0.985 -8.246 9.726 1.00 83.25 165 ALA A CA 1
ATOM 1221 C C . ALA A 1 165 ? 1.693 -9.040 10.845 1.00 83.25 165 ALA A C 1
ATOM 1223 O O . ALA A 1 165 ? 2.665 -8.559 11.431 1.00 83.25 165 ALA A O 1
ATOM 1224 N N . SER A 1 166 ? 1.201 -10.232 11.198 1.00 82.00 166 SER A N 1
ATOM 1225 C CA . SER A 1 166 ? 1.797 -11.082 12.234 1.00 82.00 166 SER A CA 1
ATOM 1226 C C . SER A 1 166 ? 2.838 -12.071 11.699 1.00 82.00 166 SER A C 1
ATOM 1228 O O . SER A 1 166 ? 3.495 -12.716 12.523 1.00 82.00 166 SER A O 1
ATOM 1230 N N . ASP A 1 167 ? 3.008 -12.214 10.381 1.00 77.06 167 ASP A N 1
ATOM 1231 C CA . ASP A 1 167 ? 4.105 -13.012 9.835 1.00 77.06 167 ASP A CA 1
ATOM 1232 C C . ASP A 1 167 ? 5.455 -12.280 9.973 1.00 77.06 167 ASP A C 1
ATOM 1234 O O . ASP A 1 167 ? 5.539 -11.062 10.163 1.00 77.06 167 ASP A O 1
ATOM 1238 N N . VAL A 1 168 ? 6.532 -13.060 9.936 1.00 68.62 168 VAL A N 1
ATOM 1239 C CA . VAL A 1 168 ? 7.932 -12.620 9.963 1.00 68.62 168 VAL A CA 1
ATOM 1240 C C . VAL A 1 168 ? 8.678 -13.098 8.705 1.00 68.62 168 VAL A C 1
ATOM 1242 O O . VAL A 1 168 ? 9.743 -12.573 8.399 1.00 68.62 168 VAL A O 1
ATOM 1245 N N . GLY A 1 169 ? 8.140 -14.070 7.957 1.00 60.34 169 GLY A N 1
ATOM 1246 C CA . GLY A 1 169 ? 8.760 -14.600 6.741 1.00 60.34 169 GLY A CA 1
ATOM 1247 C C . GLY A 1 169 ? 8.672 -13.669 5.527 1.00 60.34 169 GLY A C 1
ATOM 1248 O O . GLY A 1 169 ? 9.616 -13.622 4.741 1.00 60.34 169 GLY A O 1
ATOM 1249 N N . SER A 1 170 ? 7.573 -12.923 5.386 1.00 58.91 170 SER A N 1
ATOM 1250 C CA . SER A 1 170 ? 7.274 -12.137 4.176 1.00 58.91 170 SER A CA 1
ATOM 1251 C C . SER A 1 170 ? 7.942 -10.744 4.095 1.00 58.91 170 SER A C 1
ATOM 1253 O O . SER A 1 170 ? 8.060 -10.193 3.000 1.00 58.91 170 SER A O 1
ATOM 1255 N N . ARG A 1 171 ? 8.464 -10.204 5.216 1.00 63.72 171 ARG A N 1
ATOM 1256 C CA . ARG A 1 171 ? 8.983 -8.815 5.390 1.00 63.72 171 ARG A CA 1
ATOM 1257 C C . ARG A 1 171 ? 10.293 -8.502 4.629 1.00 63.72 171 ARG A C 1
ATOM 1259 O O . ARG A 1 171 ? 11.308 -8.131 5.217 1.00 63.72 171 ARG A O 1
ATOM 1266 N N . ALA A 1 172 ? 10.319 -8.700 3.316 1.00 63.31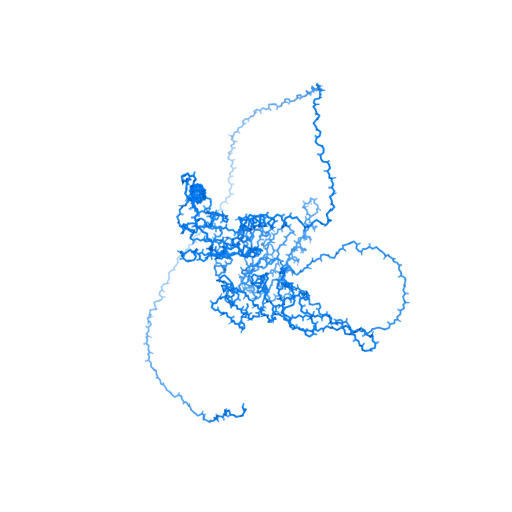 172 ALA A N 1
ATOM 1267 C CA . ALA A 1 172 ? 11.527 -8.641 2.500 1.00 63.31 172 ALA A CA 1
ATOM 1268 C C . ALA A 1 172 ? 11.648 -7.330 1.700 1.00 63.31 172 ALA A C 1
ATOM 1270 O O . ALA A 1 172 ? 11.384 -7.305 0.495 1.00 63.31 172 ALA A O 1
ATOM 1271 N N . GLU A 1 173 ? 12.109 -6.266 2.366 1.00 77.62 173 GLU A N 1
ATOM 1272 C CA . GLU A 1 173 ? 12.349 -4.947 1.760 1.00 77.62 173 GLU A CA 1
ATOM 1273 C C . GLU A 1 173 ? 13.258 -5.000 0.513 1.00 77.62 173 GLU A C 1
ATOM 1275 O O . GLU A 1 173 ? 14.305 -5.664 0.487 1.00 77.62 173 GLU A O 1
ATOM 1280 N N . VAL A 1 174 ? 12.901 -4.215 -0.507 1.00 86.19 174 VAL A N 1
ATOM 1281 C CA . VAL A 1 174 ? 13.680 -4.009 -1.735 1.00 86.19 174 VAL A CA 1
ATOM 1282 C C . VAL A 1 174 ? 13.981 -2.521 -1.901 1.00 86.19 174 VAL A C 1
ATOM 1284 O O . VAL A 1 174 ? 13.081 -1.694 -2.013 1.00 86.19 174 VAL A O 1
ATOM 1287 N N . GLY A 1 175 ? 15.260 -2.155 -1.956 1.00 89.25 175 GLY A N 1
ATOM 1288 C CA . GLY A 1 175 ? 15.657 -0.796 -2.320 1.00 89.25 175 GLY A CA 1
ATOM 1289 C C . GLY A 1 175 ? 15.484 -0.572 -3.820 1.00 89.25 175 GLY A C 1
ATOM 1290 O O . GLY A 1 175 ? 15.843 -1.437 -4.620 1.00 89.25 175 GLY A O 1
ATOM 1291 N N . ALA A 1 176 ? 15.001 0.597 -4.227 1.00 89.81 176 ALA A N 1
ATOM 1292 C CA . ALA A 1 176 ? 14.977 0.984 -5.632 1.00 89.81 176 ALA A CA 1
ATOM 1293 C C . ALA A 1 176 ? 15.415 2.441 -5.812 1.00 89.81 176 ALA A C 1
ATOM 1295 O O . ALA A 1 176 ? 15.006 3.346 -5.081 1.00 89.81 176 ALA A O 1
ATOM 1296 N N . VAL A 1 177 ? 16.274 2.664 -6.801 1.00 92.31 177 VAL A N 1
ATOM 1297 C CA . VAL A 1 177 ? 16.792 3.976 -7.175 1.00 92.31 177 VAL A CA 1
ATOM 1298 C C . VAL A 1 177 ? 16.510 4.178 -8.654 1.00 92.31 177 VAL A C 1
ATOM 1300 O O . VAL A 1 177 ? 17.115 3.519 -9.503 1.00 92.31 177 VAL A O 1
ATOM 1303 N N . VAL A 1 178 ? 15.585 5.086 -8.956 1.00 92.88 178 VAL A N 1
ATOM 1304 C CA . VAL A 1 178 ? 15.333 5.538 -10.326 1.00 92.88 178 VAL A CA 1
ATOM 1305 C C . VAL A 1 178 ? 16.244 6.733 -10.596 1.00 92.88 178 VAL A C 1
ATOM 1307 O O . VAL A 1 178 ? 16.297 7.667 -9.795 1.00 92.88 178 VAL A O 1
ATOM 1310 N N . LEU A 1 179 ? 16.993 6.683 -11.691 1.00 93.12 179 LEU A N 1
ATOM 1311 C CA . LEU A 1 179 ? 18.005 7.662 -12.084 1.00 93.12 179 LEU A CA 1
ATOM 1312 C C . LEU A 1 179 ? 17.628 8.281 -13.434 1.00 93.12 179 LEU A C 1
ATOM 1314 O O . LEU A 1 179 ? 17.147 7.587 -14.326 1.00 93.12 179 LEU A O 1
ATOM 1318 N N . GLY A 1 180 ? 17.922 9.565 -13.606 1.00 90.25 180 GLY A N 1
ATOM 1319 C CA . GLY A 1 180 ? 17.841 10.298 -14.866 1.00 90.25 180 GLY A CA 1
ATOM 1320 C C . GLY A 1 180 ? 18.981 11.305 -14.999 1.00 90.25 180 GLY A C 1
ATOM 1321 O O . GLY A 1 180 ? 19.891 11.354 -14.169 1.00 90.25 180 GLY A O 1
ATOM 1322 N N . ASP A 1 181 ? 18.928 12.136 -16.040 1.00 87.44 181 ASP A N 1
ATOM 1323 C CA . ASP A 1 181 ? 19.891 13.221 -16.245 1.00 87.44 181 ASP A CA 1
ATOM 1324 C C . ASP A 1 181 ? 19.701 14.323 -15.188 1.00 87.44 181 ASP A C 1
ATOM 1326 O O . ASP A 1 181 ? 18.895 15.239 -15.344 1.00 87.44 181 ASP A O 1
ATOM 1330 N N . GLY A 1 182 ? 20.438 14.214 -14.080 1.00 86.62 182 GLY A N 1
ATOM 1331 C CA . GLY A 1 182 ? 20.425 15.169 -12.963 1.00 86.62 182 GLY A CA 1
ATOM 1332 C C . GLY A 1 182 ? 19.342 14.919 -11.911 1.00 86.62 182 GLY A C 1
ATOM 1333 O O . GLY A 1 182 ? 19.445 15.437 -10.801 1.00 86.62 182 GLY A O 1
ATOM 1334 N N . THR A 1 183 ? 18.348 14.085 -12.213 1.00 91.00 183 THR A N 1
ATOM 1335 C CA . THR A 1 183 ? 17.282 13.691 -11.281 1.00 91.00 183 THR A CA 1
ATOM 1336 C C . THR A 1 183 ? 17.500 12.276 -10.749 1.00 91.00 183 THR A C 1
ATOM 1338 O O . THR A 1 183 ? 17.956 11.388 -11.467 1.00 91.00 183 THR A O 1
ATOM 1341 N N . ALA A 1 184 ? 17.178 12.041 -9.477 1.00 91.88 184 ALA A N 1
ATOM 1342 C CA . ALA A 1 184 ? 17.127 10.698 -8.904 1.00 91.88 184 ALA A CA 1
ATOM 1343 C C . ALA A 1 184 ? 16.049 10.582 -7.819 1.00 91.88 184 ALA A C 1
ATOM 1345 O O . ALA A 1 184 ? 15.869 11.482 -6.996 1.00 91.88 184 ALA A O 1
ATOM 1346 N N . VAL A 1 185 ? 15.360 9.444 -7.785 1.00 91.81 185 VAL A N 1
ATOM 1347 C CA . VAL A 1 185 ? 14.359 9.101 -6.769 1.00 91.81 185 VAL A CA 1
ATOM 1348 C C . VAL A 1 185 ? 14.832 7.858 -6.027 1.00 91.81 185 VAL A C 1
ATOM 1350 O O . VAL A 1 185 ? 14.948 6.782 -6.608 1.00 91.81 185 VAL A O 1
ATOM 1353 N N . VAL A 1 186 ? 15.114 8.022 -4.736 1.00 91.06 186 VAL A N 1
ATOM 1354 C CA . VAL A 1 186 ? 15.559 6.964 -3.825 1.00 91.06 186 VAL A CA 1
ATOM 1355 C C . VAL A 1 186 ? 14.358 6.506 -3.004 1.00 91.06 186 VAL A C 1
ATOM 1357 O O . VAL A 1 186 ? 13.758 7.300 -2.273 1.00 91.06 186 VAL A O 1
ATOM 1360 N N . CYS A 1 187 ? 13.997 5.232 -3.123 1.00 89.38 187 CYS A N 1
ATOM 1361 C CA . CYS A 1 187 ? 12.829 4.659 -2.466 1.00 89.38 187 CYS A CA 1
ATOM 1362 C C . CYS A 1 187 ? 13.084 3.250 -1.915 1.00 89.38 187 CYS A C 1
ATOM 1364 O O . CYS A 1 187 ? 14.032 2.563 -2.303 1.00 89.38 187 CYS A O 1
ATOM 1366 N N . ILE A 1 188 ? 12.227 2.845 -0.981 1.00 87.88 188 ILE A N 1
ATOM 1367 C CA . ILE A 1 188 ? 12.155 1.491 -0.436 1.00 87.88 188 ILE A CA 1
ATOM 1368 C C . ILE A 1 188 ? 10.772 0.942 -0.781 1.00 87.88 188 ILE A C 1
ATOM 1370 O O . ILE A 1 188 ? 9.748 1.570 -0.501 1.00 87.88 188 ILE A O 1
ATOM 1374 N N . LEU A 1 189 ? 10.766 -0.222 -1.417 1.00 85.62 189 LEU A N 1
ATOM 1375 C CA . LEU A 1 189 ? 9.596 -1.050 -1.652 1.00 85.62 189 LEU A CA 1
ATOM 1376 C C . LEU A 1 189 ? 9.491 -2.019 -0.471 1.00 85.62 189 LEU A C 1
ATOM 1378 O O . LEU A 1 189 ? 10.339 -2.896 -0.297 1.00 85.62 189 LEU A O 1
ATOM 1382 N N . THR A 1 190 ? 8.477 -1.799 0.358 1.00 84.44 190 THR A N 1
ATOM 1383 C CA . THR A 1 190 ? 8.033 -2.750 1.392 1.00 84.44 190 THR A CA 1
ATOM 1384 C C . THR A 1 190 ? 7.038 -3.738 0.769 1.00 84.44 190 THR A C 1
ATOM 1386 O O . THR A 1 190 ? 6.908 -3.778 -0.459 1.00 84.44 190 THR A O 1
ATOM 1389 N N . GLU A 1 191 ? 6.336 -4.549 1.560 1.00 80.81 191 GLU A N 1
ATOM 1390 C CA . GLU A 1 191 ? 5.315 -5.441 1.008 1.00 80.81 191 GLU A CA 1
ATOM 1391 C C . GLU A 1 191 ? 4.071 -4.665 0.535 1.00 80.81 191 GLU A C 1
ATOM 1393 O O . GLU A 1 191 ? 3.499 -4.988 -0.506 1.00 80.81 191 GLU A O 1
ATOM 1398 N N . HIS A 1 192 ? 3.700 -3.607 1.262 1.00 82.00 192 HIS A N 1
ATOM 1399 C CA . HIS A 1 192 ? 2.447 -2.870 1.102 1.00 82.00 192 HIS A CA 1
ATOM 1400 C C . HIS A 1 192 ? 2.587 -1.407 0.639 1.00 82.00 192 HIS A C 1
ATOM 1402 O O . HIS A 1 192 ? 1.594 -0.802 0.224 1.00 82.00 192 HIS A O 1
ATOM 1408 N N . MET A 1 193 ? 3.775 -0.794 0.706 1.00 84.62 193 MET A N 1
ATOM 1409 C CA . MET A 1 193 ? 3.963 0.621 0.339 1.00 84.62 193 MET A CA 1
ATOM 1410 C C . MET A 1 193 ? 5.312 0.943 -0.321 1.00 84.62 193 MET A C 1
ATOM 1412 O O . MET A 1 193 ? 6.358 0.366 -0.009 1.00 84.62 193 MET A O 1
ATOM 1416 N N . THR A 1 194 ? 5.294 1.941 -1.208 1.00 86.19 194 THR A N 1
ATOM 1417 C CA . THR A 1 194 ? 6.488 2.516 -1.845 1.00 86.19 194 THR A CA 1
ATOM 1418 C C . THR A 1 194 ? 6.908 3.799 -1.116 1.00 86.19 194 THR A C 1
ATOM 1420 O O . THR A 1 194 ? 6.446 4.893 -1.451 1.00 86.19 194 THR A O 1
ATOM 1423 N N . ILE A 1 195 ? 7.799 3.699 -0.122 1.00 86.00 195 ILE A N 1
ATOM 1424 C CA . ILE A 1 195 ? 8.313 4.873 0.606 1.00 86.00 195 ILE A CA 1
ATOM 1425 C C . ILE A 1 195 ? 9.380 5.571 -0.241 1.00 86.00 195 ILE A C 1
ATOM 1427 O O . ILE A 1 195 ? 10.467 5.035 -0.456 1.00 86.00 195 ILE A O 1
ATOM 1431 N N . VAL A 1 196 ? 9.125 6.810 -0.667 1.00 88.25 196 VAL A N 1
ATOM 1432 C CA . VAL A 1 196 ? 10.158 7.674 -1.261 1.00 88.25 196 VAL A CA 1
ATOM 1433 C C . VAL A 1 196 ? 10.961 8.330 -0.135 1.00 88.25 196 VAL A C 1
ATOM 1435 O O . VAL A 1 196 ? 10.503 9.296 0.465 1.00 88.25 196 VAL A O 1
ATOM 1438 N N . ARG A 1 197 ? 12.163 7.810 0.147 1.00 87.69 197 ARG A N 1
ATOM 1439 C CA . ARG A 1 197 ? 13.051 8.314 1.213 1.00 87.69 197 ARG A CA 1
ATOM 1440 C C . ARG A 1 197 ? 13.751 9.622 0.823 1.00 87.69 197 ARG A C 1
ATOM 1442 O O . ARG A 1 197 ? 13.959 10.469 1.683 1.00 87.69 197 ARG A O 1
ATOM 1449 N N . GLN A 1 198 ? 14.106 9.820 -0.452 1.00 89.56 198 GLN A N 1
ATOM 1450 C CA . GLN A 1 198 ? 14.629 11.106 -0.938 1.00 89.56 198 GLN A CA 1
ATOM 1451 C C . GLN A 1 198 ? 14.386 11.310 -2.440 1.00 89.56 198 GLN A C 1
ATOM 1453 O O . GLN A 1 198 ? 14.550 10.394 -3.245 1.00 89.56 198 GLN A O 1
ATOM 1458 N N . ARG A 1 199 ? 14.072 12.552 -2.828 1.00 90.44 199 ARG A N 1
ATOM 1459 C CA . ARG A 1 199 ? 14.199 13.043 -4.209 1.00 90.44 199 ARG A CA 1
ATOM 1460 C C . ARG A 1 199 ? 15.444 13.928 -4.311 1.00 90.44 199 ARG A C 1
ATOM 1462 O O . ARG A 1 199 ? 15.707 14.729 -3.415 1.00 90.44 199 ARG A O 1
ATOM 1469 N N . ILE A 1 200 ? 16.211 13.761 -5.380 1.00 91.12 200 ILE A N 1
ATOM 1470 C CA . ILE A 1 200 ? 17.416 14.527 -5.700 1.00 91.12 200 ILE A CA 1
ATOM 1471 C C . ILE A 1 200 ? 17.181 15.177 -7.060 1.00 91.12 200 ILE A C 1
ATOM 1473 O O . ILE A 1 200 ? 16.839 14.485 -8.018 1.00 91.12 200 ILE A O 1
ATOM 1477 N N . ASP A 1 201 ? 17.396 16.485 -7.142 1.00 90.44 201 ASP A N 1
ATOM 1478 C CA . ASP A 1 201 ? 17.406 17.238 -8.393 1.00 90.44 201 ASP A CA 1
ATOM 1479 C C . ASP A 1 201 ? 18.675 18.100 -8.441 1.00 90.44 201 ASP A C 1
ATOM 1481 O O . ASP A 1 201 ? 19.017 18.806 -7.486 1.00 90.44 201 ASP A O 1
ATOM 1485 N N . VAL A 1 202 ? 19.416 17.975 -9.539 1.00 90.19 202 VAL A N 1
ATOM 1486 C CA . VAL A 1 202 ? 20.652 18.687 -9.840 1.00 90.19 202 VAL A CA 1
ATOM 1487 C C . VAL A 1 202 ? 20.577 19.143 -11.288 1.00 90.19 202 VAL A C 1
ATOM 1489 O O . VAL A 1 202 ? 20.922 18.395 -12.201 1.00 90.19 202 VAL A O 1
ATOM 1492 N N . SER A 1 203 ? 20.186 20.401 -11.496 1.00 85.12 203 SER A N 1
ATOM 1493 C CA . SER A 1 203 ? 20.152 21.018 -12.824 1.00 85.12 203 SER A CA 1
ATOM 1494 C C . SER A 1 203 ? 21.500 20.865 -13.550 1.00 85.12 203 SER A C 1
ATOM 1496 O O . SER A 1 203 ? 22.509 21.483 -13.185 1.00 85.12 203 SER A O 1
ATOM 1498 N N . LEU A 1 204 ? 21.530 20.007 -14.575 1.00 83.75 204 LEU A N 1
ATOM 1499 C CA . LEU A 1 204 ? 22.710 19.773 -15.402 1.00 83.75 204 LEU A CA 1
ATOM 1500 C C . LEU A 1 204 ? 22.757 20.803 -16.544 1.00 83.75 204 LEU A C 1
ATOM 1502 O O . LEU A 1 204 ? 21.839 20.858 -17.365 1.00 83.75 204 LEU A O 1
ATOM 1506 N N . PRO A 1 205 ? 23.829 21.611 -16.665 1.00 79.94 205 PRO A N 1
ATOM 1507 C CA . PRO A 1 205 ? 23.940 22.563 -17.762 1.00 79.94 205 PRO A CA 1
ATOM 1508 C C . PRO A 1 205 ? 24.121 21.816 -19.091 1.00 79.94 205 PRO A C 1
ATOM 1510 O O . PRO A 1 205 ? 25.105 21.088 -19.273 1.00 79.94 205 PRO A O 1
ATOM 1513 N N . ARG A 1 206 ? 23.186 22.023 -20.032 1.00 78.19 206 ARG A N 1
ATOM 1514 C CA . ARG A 1 206 ? 23.236 21.443 -21.388 1.00 78.19 206 ARG A CA 1
ATOM 1515 C C . ARG A 1 206 ? 24.575 21.785 -22.053 1.00 78.19 206 ARG A C 1
ATOM 1517 O O . ARG A 1 206 ? 24.973 22.952 -22.089 1.00 78.19 206 ARG A O 1
ATOM 1524 N N . LYS A 1 207 ? 25.263 20.762 -22.577 1.00 71.50 207 LYS A N 1
ATOM 1525 C CA . LYS A 1 207 ? 26.622 20.867 -23.136 1.00 71.50 207 LYS A CA 1
ATOM 1526 C C . LYS A 1 207 ? 26.668 21.892 -24.278 1.00 71.50 207 LYS A C 1
ATOM 1528 O O . LYS A 1 207 ? 26.164 21.636 -25.367 1.00 71.50 207 LYS A O 1
ATOM 1533 N N . ARG A 1 208 ? 27.305 23.043 -24.037 1.00 73.44 208 ARG A N 1
ATOM 1534 C CA . ARG A 1 208 ? 27.611 24.065 -25.054 1.00 73.44 208 ARG A CA 1
ATOM 1535 C C . ARG A 1 208 ? 29.090 24.014 -25.436 1.00 73.44 208 ARG A C 1
ATOM 1537 O O . ARG A 1 208 ? 29.948 23.757 -24.590 1.00 73.44 208 ARG A O 1
ATOM 1544 N N . LYS A 1 209 ? 29.386 24.273 -26.713 1.00 61.59 209 LYS A N 1
ATOM 1545 C CA . LYS A 1 209 ? 30.744 24.260 -27.281 1.00 61.59 209 LYS A CA 1
ATOM 1546 C C . LYS A 1 209 ? 31.628 25.260 -26.516 1.00 61.59 209 LYS A C 1
ATOM 1548 O O . LYS A 1 209 ? 31.393 26.459 -26.584 1.00 61.59 209 LYS A O 1
ATOM 1553 N N . GLY A 1 210 ? 32.598 24.748 -25.752 1.00 67.56 210 GLY A N 1
ATOM 1554 C CA . GLY A 1 210 ? 33.501 25.538 -24.899 1.00 67.56 210 GLY A CA 1
ATOM 1555 C C . GLY A 1 210 ? 33.248 25.476 -23.382 1.00 67.56 210 GLY A C 1
ATOM 1556 O O . GLY A 1 210 ? 34.092 25.955 -22.634 1.00 67.56 210 GLY A O 1
ATOM 1557 N N . ILE A 1 211 ? 32.151 24.870 -22.899 1.00 64.69 211 ILE A N 1
ATOM 1558 C CA . ILE A 1 211 ? 31.823 24.803 -21.455 1.00 64.69 211 ILE A CA 1
ATOM 1559 C C . ILE A 1 211 ? 31.572 23.350 -20.998 1.00 64.69 211 ILE A C 1
ATOM 1561 O O . ILE A 1 211 ? 30.526 23.028 -20.442 1.00 64.69 211 ILE A O 1
ATOM 1565 N N . SER A 1 212 ? 32.529 22.448 -21.241 1.00 65.00 212 SER A N 1
ATOM 1566 C CA . SER A 1 212 ? 32.446 21.038 -20.814 1.00 65.00 212 SER A CA 1
ATOM 1567 C C . SER A 1 212 ? 32.565 20.867 -19.294 1.00 65.00 212 SER A C 1
ATOM 1569 O O . SER A 1 212 ? 31.655 20.344 -18.655 1.00 65.00 212 SER A O 1
ATOM 1571 N N . GLY A 1 213 ? 33.642 21.387 -18.693 1.00 73.19 213 GLY A N 1
ATOM 1572 C CA . GLY A 1 213 ? 33.993 21.120 -17.289 1.00 73.19 213 GLY A CA 1
ATOM 1573 C C . GLY A 1 213 ? 32.990 21.615 -16.233 1.00 73.19 213 GLY A C 1
ATOM 1574 O O . GLY A 1 213 ? 33.079 21.216 -15.072 1.00 73.19 213 GLY A O 1
ATOM 1575 N N . ALA A 1 214 ? 32.018 22.456 -16.606 1.00 76.00 214 ALA A N 1
ATOM 1576 C CA . ALA A 1 214 ? 30.897 22.802 -15.730 1.00 76.00 214 ALA A CA 1
ATOM 1577 C C . ALA A 1 214 ? 29.890 21.643 -15.612 1.00 76.00 214 ALA A C 1
ATOM 1579 O O . ALA A 1 214 ? 29.443 21.335 -14.508 1.00 76.00 214 ALA A O 1
ATOM 1580 N N . THR A 1 215 ? 29.574 20.975 -16.727 1.00 79.38 215 THR A N 1
ATOM 1581 C CA . THR A 1 215 ? 28.682 19.807 -16.759 1.00 79.38 215 THR A CA 1
ATOM 1582 C C . THR A 1 215 ? 29.283 18.654 -15.958 1.00 79.38 215 THR A C 1
ATOM 1584 O O . THR A 1 215 ? 28.604 18.094 -15.099 1.00 79.38 215 THR A O 1
ATOM 1587 N N . ASP A 1 216 ? 30.572 18.366 -16.153 1.00 83.44 216 ASP A N 1
ATOM 1588 C CA . ASP A 1 216 ? 31.263 17.261 -15.474 1.00 83.44 216 ASP A CA 1
ATOM 1589 C C . ASP A 1 216 ? 31.332 17.479 -13.948 1.00 83.44 216 ASP A C 1
ATOM 1591 O O . ASP A 1 216 ? 31.150 16.547 -13.163 1.00 83.44 216 ASP A O 1
ATOM 1595 N N . LYS A 1 217 ? 31.506 18.735 -13.504 1.00 86.75 217 LYS A N 1
ATOM 1596 C CA . LYS A 1 217 ? 31.474 19.106 -12.081 1.00 86.75 217 LYS A CA 1
ATOM 1597 C C . LYS A 1 217 ? 30.078 18.956 -11.462 1.00 86.75 217 LYS A C 1
ATOM 1599 O O . LYS A 1 217 ? 29.979 18.522 -10.313 1.00 86.75 217 LYS A O 1
ATOM 1604 N N . SER A 1 218 ? 29.011 19.290 -12.192 1.00 86.31 218 SER A N 1
ATOM 1605 C CA . SER A 1 218 ? 27.635 19.045 -11.731 1.00 86.31 218 SER A CA 1
ATOM 1606 C C . SER A 1 218 ? 27.302 17.551 -11.692 1.00 86.31 218 SER A C 1
ATOM 1608 O O . SER A 1 218 ? 26.710 17.095 -10.717 1.00 86.31 218 SER A O 1
ATOM 1610 N N . LEU A 1 219 ? 27.757 16.769 -12.676 1.00 87.12 219 LEU A N 1
ATOM 1611 C CA . LEU A 1 219 ? 27.573 15.315 -12.705 1.00 87.12 219 LEU A CA 1
ATOM 1612 C C . LEU A 1 219 ? 28.295 14.623 -11.533 1.00 87.12 219 LEU A C 1
ATOM 1614 O O . LEU A 1 219 ? 27.703 13.803 -10.835 1.00 87.12 219 LEU A O 1
ATOM 1618 N N . ALA A 1 220 ? 29.536 15.020 -11.232 1.00 88.62 220 ALA A N 1
ATOM 1619 C CA . ALA A 1 220 ? 30.260 14.531 -10.056 1.00 88.62 220 ALA A CA 1
ATOM 1620 C C . ALA A 1 220 ? 29.547 14.880 -8.732 1.00 88.62 220 ALA A C 1
ATOM 1622 O O . ALA A 1 220 ? 29.547 14.081 -7.793 1.00 88.62 220 ALA A O 1
ATOM 1623 N N . ARG A 1 221 ? 28.896 16.052 -8.654 1.00 90.12 221 ARG A N 1
ATOM 1624 C CA . ARG A 1 221 ? 28.078 16.458 -7.497 1.00 90.12 221 ARG A CA 1
ATOM 1625 C C . ARG A 1 221 ? 26.829 15.586 -7.349 1.00 90.12 221 ARG A C 1
ATOM 1627 O O . ARG A 1 221 ? 26.556 15.125 -6.244 1.00 90.12 221 ARG A O 1
ATOM 1634 N N . PHE A 1 222 ? 26.131 15.325 -8.454 1.00 92.25 222 PHE A N 1
ATOM 1635 C CA . PHE A 1 222 ? 24.975 14.430 -8.518 1.00 92.25 222 PHE A CA 1
ATOM 1636 C C . PHE A 1 222 ? 25.343 13.008 -8.067 1.00 92.25 222 PHE A C 1
ATOM 1638 O O . PHE A 1 222 ? 24.737 12.491 -7.130 1.00 92.25 222 PHE A O 1
ATOM 1645 N N . HIS A 1 223 ? 26.413 12.416 -8.611 1.00 91.44 223 HIS A N 1
ATOM 1646 C CA . HIS A 1 223 ? 26.895 11.093 -8.190 1.00 91.44 223 HIS A CA 1
ATOM 1647 C C . HIS A 1 223 ? 27.268 11.042 -6.694 1.00 91.44 223 HIS A C 1
ATOM 1649 O O . HIS A 1 223 ? 26.940 10.075 -6.006 1.00 91.44 223 HIS A O 1
ATOM 1655 N N . ALA A 1 224 ? 27.899 12.090 -6.151 1.00 91.31 224 ALA A N 1
ATOM 1656 C CA . ALA A 1 224 ? 28.216 12.180 -4.723 1.00 91.31 224 ALA A CA 1
ATOM 1657 C C . ALA A 1 224 ? 26.969 12.321 -3.824 1.00 91.31 224 ALA A C 1
ATOM 1659 O O . ALA A 1 224 ? 26.956 11.793 -2.706 1.00 91.31 224 ALA A O 1
ATOM 1660 N N . GLN A 1 225 ? 25.913 12.990 -4.296 1.00 91.19 225 GLN A N 1
ATOM 1661 C CA . GLN A 1 225 ? 24.624 13.047 -3.600 1.00 91.19 225 GLN A CA 1
ATOM 1662 C C . GLN A 1 225 ? 23.904 11.695 -3.646 1.00 91.19 225 GLN A C 1
ATOM 1664 O O . GLN A 1 225 ? 23.487 11.219 -2.594 1.00 91.19 225 GLN A O 1
ATOM 1669 N N . VAL A 1 226 ? 23.850 11.028 -4.805 1.00 91.50 226 VAL A N 1
ATOM 1670 C CA . VAL A 1 226 ? 23.262 9.681 -4.948 1.00 91.50 226 VAL A CA 1
ATOM 1671 C C . VAL A 1 226 ? 23.994 8.658 -4.067 1.00 91.50 226 VAL A C 1
ATOM 1673 O O . VAL A 1 226 ? 23.340 7.916 -3.339 1.00 91.50 226 VAL A O 1
ATOM 1676 N N . TYR A 1 227 ? 25.334 8.677 -4.027 1.00 90.38 227 TYR A N 1
ATOM 1677 C CA . TYR A 1 227 ? 26.127 7.871 -3.084 1.00 90.38 227 TYR A CA 1
ATOM 1678 C C . TYR A 1 227 ? 25.712 8.122 -1.629 1.00 90.38 227 TYR A C 1
ATOM 1680 O O . TYR A 1 227 ? 25.475 7.191 -0.863 1.00 90.38 227 TYR A O 1
ATOM 1688 N N . THR A 1 228 ? 25.616 9.398 -1.245 1.00 90.19 228 THR A N 1
ATOM 1689 C CA . THR A 1 228 ? 25.277 9.799 0.127 1.00 90.19 228 THR A CA 1
ATOM 1690 C C . THR A 1 228 ? 23.857 9.382 0.507 1.00 90.19 228 THR A C 1
ATOM 1692 O O . THR A 1 228 ? 23.632 9.005 1.654 1.00 90.19 228 THR A O 1
ATOM 1695 N N . ALA A 1 229 ? 22.919 9.430 -0.439 1.00 88.81 229 ALA A N 1
ATOM 1696 C CA . ALA A 1 229 ? 21.545 8.991 -0.247 1.00 88.81 229 ALA A CA 1
ATOM 1697 C C . ALA A 1 229 ? 21.451 7.466 -0.105 1.00 88.81 229 ALA A C 1
ATOM 1699 O O . ALA A 1 229 ? 20.864 6.995 0.862 1.00 88.81 229 ALA A O 1
ATOM 1700 N N . ILE A 1 230 ? 22.093 6.689 -0.987 1.00 87.75 230 ILE A N 1
ATOM 1701 C CA . ILE A 1 230 ? 22.114 5.219 -0.892 1.00 87.75 230 ILE A CA 1
ATOM 1702 C C . ILE A 1 230 ? 22.716 4.776 0.450 1.00 87.75 230 ILE A C 1
ATOM 1704 O O . ILE A 1 230 ? 22.060 4.071 1.207 1.00 87.75 230 ILE A O 1
ATOM 1708 N N . THR A 1 231 ? 23.918 5.239 0.804 1.00 85.50 231 THR A N 1
ATOM 1709 C CA . THR A 1 231 ? 24.618 4.770 2.017 1.00 85.50 231 THR A CA 1
ATOM 1710 C C . THR A 1 231 ? 23.951 5.210 3.332 1.00 85.50 231 THR A C 1
ATOM 1712 O O . THR A 1 231 ? 24.219 4.612 4.372 1.00 85.50 231 THR A O 1
ATOM 1715 N N . LYS A 1 232 ? 23.083 6.236 3.319 1.00 85.06 232 LYS A N 1
ATOM 1716 C CA . LYS A 1 232 ? 22.334 6.686 4.511 1.00 85.06 232 LYS A CA 1
ATOM 1717 C C . LYS A 1 232 ? 20.909 6.147 4.601 1.00 85.06 232 LYS A C 1
ATOM 1719 O O . LYS A 1 232 ? 20.465 5.854 5.703 1.00 85.06 232 LYS A O 1
ATOM 1724 N N . LEU A 1 233 ? 20.194 6.086 3.478 1.00 82.25 233 LEU A N 1
ATOM 1725 C CA . LEU A 1 233 ? 18.751 5.824 3.440 1.00 82.25 233 LEU A CA 1
ATOM 1726 C C . LEU A 1 233 ? 18.429 4.366 3.114 1.00 82.25 233 LEU A C 1
ATOM 1728 O O . LEU A 1 233 ? 17.363 3.890 3.486 1.00 82.25 233 LEU A O 1
ATOM 1732 N N . LEU A 1 234 ? 19.326 3.655 2.420 1.00 77.94 234 LEU A N 1
ATOM 1733 C CA . LEU A 1 234 ? 19.177 2.228 2.159 1.00 77.94 234 LEU A CA 1
ATOM 1734 C C . LEU A 1 234 ? 19.978 1.446 3.204 1.00 77.94 234 LEU A C 1
ATOM 1736 O O . LEU A 1 234 ? 21.207 1.379 3.175 1.00 77.94 234 LEU A O 1
ATOM 1740 N N . SER A 1 235 ? 19.256 0.806 4.117 1.00 72.88 235 SER A N 1
ATOM 1741 C CA . SER A 1 235 ? 19.735 -0.136 5.131 1.00 72.88 235 SER A CA 1
ATOM 1742 C C . SER A 1 235 ? 20.235 -1.444 4.487 1.00 72.88 235 SER A C 1
ATOM 1744 O O . SER A 1 235 ? 19.665 -2.513 4.684 1.00 72.88 235 SER A O 1
ATOM 1746 N N . LEU A 1 236 ? 21.339 -1.382 3.728 1.00 71.00 236 LEU A N 1
ATOM 1747 C CA . LEU A 1 236 ? 21.901 -2.489 2.923 1.00 71.00 236 LEU A CA 1
ATOM 1748 C C . LEU A 1 236 ? 21.977 -3.887 3.598 1.00 71.00 236 LEU A C 1
ATOM 1750 O O . LEU A 1 236 ? 21.894 -4.883 2.869 1.00 71.00 236 LEU A O 1
ATOM 1754 N N . PRO A 1 237 ? 22.135 -4.034 4.934 1.00 72.00 237 PRO A N 1
ATOM 1755 C CA . PRO A 1 237 ? 22.023 -5.333 5.600 1.00 72.00 237 PRO A CA 1
ATOM 1756 C C . PRO A 1 237 ? 20.604 -5.925 5.574 1.00 72.00 237 PRO A C 1
ATOM 1758 O O . PRO A 1 237 ? 20.478 -7.123 5.339 1.00 72.00 237 PRO A O 1
ATOM 1761 N N . ALA A 1 238 ? 19.570 -5.101 5.778 1.00 74.62 238 ALA A N 1
ATOM 1762 C CA . ALA A 1 238 ? 18.162 -5.508 5.817 1.00 74.62 238 ALA A CA 1
ATOM 1763 C C . ALA A 1 238 ? 17.587 -5.747 4.412 1.00 74.62 238 ALA A C 1
ATOM 1765 O O . ALA A 1 238 ? 16.928 -6.756 4.178 1.00 74.62 238 ALA A O 1
ATOM 1766 N N . LEU A 1 239 ? 17.906 -4.863 3.459 1.00 78.00 239 LEU A N 1
ATOM 1767 C CA . LEU A 1 239 ? 17.401 -4.952 2.087 1.00 78.00 239 LEU A CA 1
ATOM 1768 C C . LEU A 1 239 ? 17.819 -6.263 1.410 1.00 78.00 239 LEU A C 1
ATOM 1770 O O . LEU A 1 239 ? 19.004 -6.616 1.384 1.00 78.00 239 LEU A O 1
ATOM 1774 N N . ARG A 1 240 ? 16.861 -6.959 0.794 1.00 81.19 240 ARG A N 1
ATOM 1775 C CA . ARG A 1 240 ? 17.103 -8.209 0.056 1.00 81.19 240 ARG A CA 1
ATOM 1776 C C . ARG A 1 240 ? 17.766 -7.960 -1.301 1.00 81.19 240 ARG A C 1
ATOM 1778 O O . ARG A 1 240 ? 18.637 -8.723 -1.712 1.00 81.19 240 ARG A O 1
ATOM 1785 N N . LEU A 1 241 ? 17.371 -6.873 -1.958 1.00 85.56 241 LEU A N 1
ATOM 1786 C CA . LEU A 1 241 ? 17.815 -6.437 -3.281 1.00 85.56 241 LEU A CA 1
ATOM 1787 C C . LEU A 1 241 ? 17.881 -4.899 -3.315 1.00 85.56 241 LEU A C 1
ATOM 1789 O O . LEU A 1 241 ? 17.123 -4.232 -2.612 1.00 85.56 241 LEU A O 1
ATOM 1793 N N . VAL A 1 242 ? 18.760 -4.343 -4.150 1.00 89.19 242 VAL A N 1
ATOM 1794 C CA . VAL A 1 242 ? 18.783 -2.930 -4.540 1.00 89.19 242 VAL A CA 1
ATOM 1795 C C . VAL A 1 242 ? 18.760 -2.821 -6.064 1.00 89.19 242 VAL A C 1
ATOM 1797 O O . VAL A 1 242 ? 19.639 -3.330 -6.759 1.00 89.19 242 VAL A O 1
ATOM 1800 N N . ILE A 1 243 ? 17.754 -2.137 -6.596 1.00 90.69 243 ILE A N 1
ATOM 1801 C CA . ILE A 1 243 ? 17.566 -1.932 -8.031 1.00 90.69 243 ILE A CA 1
ATOM 1802 C C . ILE A 1 243 ? 18.086 -0.547 -8.429 1.00 90.69 243 ILE A C 1
ATOM 1804 O O . ILE A 1 243 ? 17.674 0.455 -7.849 1.00 90.69 243 ILE A O 1
ATOM 1808 N N . LEU A 1 244 ? 18.948 -0.483 -9.447 1.00 92.62 244 LEU A N 1
ATOM 1809 C CA . LEU A 1 244 ? 19.336 0.751 -10.133 1.00 92.62 244 LEU A CA 1
ATOM 1810 C C . LEU A 1 244 ? 18.665 0.783 -11.510 1.00 92.62 244 LEU A C 1
ATOM 1812 O O . LEU A 1 244 ? 19.046 0.025 -12.404 1.00 92.62 244 LEU A O 1
ATOM 1816 N N . ALA A 1 245 ? 17.673 1.653 -11.680 1.00 93.44 245 ALA A N 1
ATOM 1817 C CA . ALA A 1 245 ? 16.945 1.827 -12.932 1.00 93.44 245 ALA A CA 1
ATOM 1818 C C . ALA A 1 245 ? 17.335 3.152 -13.601 1.00 93.44 245 ALA A C 1
ATOM 1820 O O . ALA A 1 245 ? 17.383 4.182 -12.929 1.00 93.44 245 ALA A O 1
ATOM 1821 N N . SER A 1 246 ? 17.606 3.149 -14.908 1.00 94.06 246 SER A N 1
ATOM 1822 C CA . SER A 1 246 ? 17.741 4.390 -15.685 1.00 94.06 246 SER A CA 1
ATOM 1823 C C . SER A 1 246 ? 17.359 4.203 -17.156 1.00 94.06 246 SER A C 1
ATOM 1825 O O . SER A 1 246 ? 17.543 3.102 -17.691 1.00 94.06 246 SER A O 1
ATOM 1827 N N . PRO A 1 247 ? 16.952 5.277 -17.857 1.00 91.75 247 PRO A N 1
ATOM 1828 C CA . PRO A 1 247 ? 17.119 5.340 -19.300 1.00 91.75 247 PRO A CA 1
ATOM 1829 C C . PRO A 1 247 ? 18.622 5.348 -19.621 1.00 91.75 247 PRO A C 1
ATOM 1831 O O . PRO A 1 247 ? 19.435 5.922 -18.887 1.00 91.75 247 PRO A O 1
ATOM 1834 N N . GLY A 1 248 ? 19.018 4.665 -20.695 1.00 88.19 248 GLY A N 1
ATOM 1835 C CA . GLY A 1 248 ? 20.415 4.620 -21.141 1.00 88.19 248 GLY A CA 1
ATOM 1836 C C . GLY A 1 248 ? 21.416 4.076 -20.103 1.00 88.19 248 GLY A C 1
ATOM 1837 O O . GLY A 1 248 ? 21.153 3.091 -19.414 1.00 88.19 248 GLY A O 1
ATOM 1838 N N . PHE A 1 249 ? 22.593 4.709 -20.034 1.00 90.50 249 PHE A N 1
ATOM 1839 C CA . PHE A 1 249 ? 23.810 4.205 -19.368 1.00 90.50 249 PHE A CA 1
ATOM 1840 C C . PHE A 1 249 ? 24.098 4.815 -17.979 1.00 90.50 249 PHE A C 1
ATOM 1842 O O . PHE A 1 249 ? 25.135 4.530 -17.372 1.00 90.50 249 PHE A O 1
ATOM 1849 N N . ILE A 1 250 ? 23.204 5.660 -17.450 1.00 90.88 250 ILE A N 1
ATOM 1850 C CA . ILE A 1 250 ? 23.419 6.380 -16.180 1.00 90.88 250 ILE A CA 1
ATOM 1851 C C . ILE A 1 250 ? 23.558 5.391 -15.012 1.00 90.88 250 ILE A C 1
ATOM 1853 O O . ILE A 1 250 ? 24.475 5.517 -14.200 1.00 90.88 250 ILE A O 1
ATOM 1857 N N . LYS A 1 251 ? 22.711 4.353 -14.973 1.00 91.50 251 LYS A N 1
ATOM 1858 C CA . LYS A 1 251 ? 22.784 3.232 -14.019 1.00 91.50 251 LYS A CA 1
ATOM 1859 C C . LYS A 1 251 ? 24.168 2.577 -13.951 1.00 91.50 251 LYS A C 1
ATOM 1861 O O . LYS A 1 251 ? 24.621 2.233 -12.864 1.00 91.50 251 LYS A O 1
ATOM 1866 N N . ASP A 1 252 ? 24.851 2.428 -15.086 1.00 92.69 252 ASP A N 1
ATOM 1867 C CA . ASP A 1 252 ? 26.155 1.774 -15.180 1.00 92.69 252 ASP A CA 1
ATOM 1868 C C . ASP A 1 252 ? 27.254 2.694 -14.639 1.00 92.69 252 ASP A C 1
ATOM 1870 O O . ASP A 1 252 ? 28.045 2.285 -13.790 1.00 92.69 252 ASP A O 1
ATOM 1874 N N . THR A 1 253 ? 27.217 3.975 -15.024 1.00 92.31 253 THR A N 1
ATOM 1875 C CA . THR A 1 253 ? 28.135 5.004 -14.507 1.00 92.31 253 THR A CA 1
ATOM 1876 C C . THR A 1 253 ? 27.985 5.198 -12.990 1.00 92.31 253 THR A C 1
ATOM 1878 O O . THR A 1 253 ? 28.979 5.305 -12.270 1.00 92.31 253 THR A O 1
ATOM 1881 N N . VAL A 1 254 ? 26.749 5.200 -12.477 1.00 91.00 254 VAL A N 1
ATOM 1882 C CA . VAL A 1 254 ? 26.456 5.314 -11.038 1.00 91.00 254 VAL A CA 1
ATOM 1883 C C . VAL A 1 254 ? 26.863 4.048 -10.278 1.00 91.00 254 VAL A C 1
ATOM 1885 O O . VAL A 1 254 ? 27.428 4.164 -9.191 1.00 91.00 254 VAL A O 1
ATOM 1888 N N . TYR A 1 255 ? 26.652 2.852 -10.841 1.00 91.56 255 TYR A N 1
ATOM 1889 C CA . TYR A 1 255 ? 27.110 1.581 -10.263 1.00 91.56 255 TYR A CA 1
ATOM 1890 C C . TYR A 1 255 ? 28.640 1.553 -10.113 1.00 91.56 255 TYR A C 1
ATOM 1892 O O . TYR A 1 255 ? 29.155 1.268 -9.030 1.00 91.56 255 TYR A O 1
ATOM 1900 N N . GLU A 1 256 ? 29.383 1.902 -11.166 1.00 91.06 256 GLU A N 1
ATOM 1901 C CA . GLU A 1 256 ? 30.850 1.965 -11.123 1.00 91.06 256 GLU A CA 1
ATOM 1902 C C . GLU A 1 256 ? 31.349 3.014 -10.122 1.00 91.06 256 GLU A C 1
ATOM 1904 O O . GLU A 1 256 ? 32.234 2.729 -9.305 1.00 91.06 256 GLU A O 1
ATOM 1909 N N . TYR A 1 257 ? 30.735 4.203 -10.115 1.00 90.50 257 TYR A N 1
ATOM 1910 C CA . TYR A 1 257 ? 31.049 5.245 -9.142 1.00 90.50 257 TYR A CA 1
ATOM 1911 C C . TYR A 1 257 ? 30.839 4.754 -7.701 1.00 90.50 257 TYR A C 1
ATOM 1913 O O . TYR A 1 257 ? 31.756 4.881 -6.886 1.00 90.50 257 TYR A O 1
ATOM 1921 N N . LEU A 1 258 ? 29.688 4.134 -7.410 1.00 88.56 258 LEU A N 1
ATOM 1922 C CA . LEU A 1 258 ? 29.302 3.621 -6.091 1.00 88.56 258 LEU A CA 1
ATOM 1923 C C . LEU A 1 258 ? 30.334 2.637 -5.525 1.00 88.56 258 LEU A C 1
ATOM 1925 O O . LEU A 1 258 ? 30.796 2.816 -4.396 1.00 88.56 258 LEU A O 1
ATOM 1929 N N . PHE A 1 259 ? 30.764 1.643 -6.310 1.00 87.38 259 PHE A N 1
ATOM 1930 C CA . PHE A 1 259 ? 31.786 0.697 -5.851 1.00 87.38 259 PHE A CA 1
ATOM 1931 C C . PHE A 1 259 ? 33.186 1.319 -5.772 1.00 87.38 259 PHE A C 1
ATOM 1933 O O . PHE A 1 259 ? 33.923 1.011 -4.833 1.00 87.38 259 PHE A O 1
ATOM 1940 N N . SER A 1 260 ? 33.555 2.220 -6.694 1.00 87.88 260 SER A N 1
ATOM 1941 C CA . SER A 1 260 ? 34.860 2.897 -6.639 1.00 87.88 260 SER A CA 1
ATOM 1942 C C . SER A 1 260 ? 34.997 3.776 -5.389 1.00 87.88 260 SER A C 1
ATOM 1944 O O . SER A 1 260 ? 36.035 3.776 -4.727 1.00 87.88 260 SER A O 1
ATOM 1946 N N . GLU A 1 261 ? 33.943 4.514 -5.039 1.00 85.88 261 GLU A N 1
ATOM 1947 C CA . GLU A 1 261 ? 33.925 5.453 -3.922 1.00 85.88 261 GLU A CA 1
ATOM 1948 C C . GLU A 1 261 ? 33.771 4.721 -2.581 1.00 85.88 261 GLU A C 1
ATOM 1950 O O . GLU A 1 261 ? 34.466 5.064 -1.624 1.00 85.88 261 GLU A O 1
ATOM 1955 N N . GLY A 1 262 ? 32.989 3.635 -2.539 1.00 84.06 262 GLY A N 1
ATOM 1956 C CA . GLY A 1 262 ? 32.922 2.732 -1.385 1.00 84.06 262 GLY A CA 1
ATOM 1957 C C . GLY A 1 262 ? 34.277 2.109 -1.049 1.00 84.06 262 GLY A C 1
ATOM 1958 O O . GLY A 1 262 ? 34.684 2.111 0.114 1.00 84.06 262 GLY A O 1
ATOM 1959 N N . GLN A 1 263 ? 35.033 1.669 -2.064 1.00 85.94 263 GLN A N 1
ATOM 1960 C CA . GLN A 1 263 ? 36.391 1.152 -1.876 1.00 85.94 263 GLN A CA 1
ATOM 1961 C C . GLN A 1 263 ? 37.373 2.228 -1.378 1.00 85.94 263 GLN A C 1
ATOM 1963 O O . GLN A 1 263 ? 38.215 1.924 -0.534 1.00 85.94 263 GLN A O 1
ATOM 1968 N N . LYS A 1 264 ? 37.253 3.484 -1.839 1.00 86.75 264 LYS A N 1
ATOM 1969 C CA . LYS A 1 264 ? 38.055 4.619 -1.334 1.00 86.75 264 LYS A CA 1
ATOM 1970 C C . LYS A 1 264 ? 37.728 4.978 0.121 1.00 86.75 264 LYS A C 1
ATOM 1972 O O . LYS A 1 264 ? 38.628 5.354 0.866 1.00 86.75 264 LYS A O 1
ATOM 1977 N N . ARG A 1 265 ? 36.454 4.887 0.521 1.00 82.38 265 ARG A N 1
ATOM 1978 C CA . ARG A 1 265 ? 35.968 5.273 1.862 1.00 82.38 265 ARG A CA 1
ATOM 1979 C C . ARG A 1 265 ? 36.122 4.181 2.918 1.00 82.38 265 ARG A C 1
ATOM 1981 O O . ARG A 1 265 ? 36.152 4.495 4.103 1.00 82.38 265 ARG A O 1
ATOM 1988 N N . GLY A 1 266 ? 36.253 2.921 2.504 1.00 75.50 266 GLY A N 1
ATOM 1989 C CA . GLY A 1 266 ? 36.319 1.781 3.422 1.00 75.50 266 GLY A CA 1
ATOM 1990 C C . GLY A 1 266 ? 34.945 1.306 3.910 1.00 75.50 266 GLY A C 1
ATOM 1991 O O . GLY A 1 266 ? 34.870 0.597 4.917 1.00 75.50 266 GLY A O 1
ATOM 1992 N N . ASP A 1 267 ? 33.865 1.678 3.213 1.00 75.44 267 ASP A N 1
ATOM 1993 C CA . ASP A 1 267 ? 32.487 1.358 3.596 1.00 75.44 267 ASP A CA 1
ATOM 1994 C C . ASP A 1 267 ? 32.212 -0.147 3.422 1.00 75.44 267 ASP A C 1
ATOM 1996 O O . ASP A 1 267 ? 31.828 -0.631 2.355 1.00 75.44 267 ASP A O 1
ATOM 2000 N N . LYS A 1 268 ? 32.397 -0.908 4.510 1.00 70.38 268 LYS A N 1
ATOM 2001 C CA . LYS A 1 268 ? 32.262 -2.381 4.568 1.00 70.38 268 LYS A CA 1
ATOM 2002 C C . LYS A 1 268 ? 30.925 -2.922 4.044 1.00 70.38 268 LYS A C 1
ATOM 2004 O O . LYS A 1 268 ? 30.854 -4.085 3.673 1.00 70.38 268 LYS A O 1
ATOM 2009 N N . MET A 1 269 ? 29.882 -2.093 4.015 1.00 66.94 269 MET A N 1
ATOM 2010 C CA . MET A 1 269 ? 28.550 -2.434 3.499 1.00 66.94 269 MET A CA 1
ATOM 2011 C C . MET A 1 269 ? 28.500 -2.499 1.959 1.00 66.94 269 MET A C 1
ATOM 2013 O O . MET A 1 269 ? 27.629 -3.164 1.409 1.00 66.94 269 MET A O 1
ATOM 2017 N N . LEU A 1 270 ? 29.440 -1.840 1.267 1.00 71.06 270 LEU A N 1
ATOM 2018 C CA . LEU A 1 270 ? 29.602 -1.873 -0.195 1.00 71.06 270 LEU A CA 1
ATOM 2019 C C . LEU A 1 270 ? 30.805 -2.731 -0.633 1.00 71.06 270 LEU A C 1
ATOM 2021 O O . LEU A 1 270 ? 30.831 -3.247 -1.751 1.00 71.06 270 LEU A O 1
ATOM 2025 N N . ILE A 1 271 ? 31.801 -2.918 0.241 1.00 67.06 271 ILE A N 1
ATOM 2026 C CA . ILE A 1 271 ? 32.993 -3.736 -0.030 1.00 67.06 271 ILE A CA 1
ATOM 2027 C C . ILE A 1 271 ? 32.680 -5.223 0.215 1.00 67.06 271 ILE A C 1
ATOM 2029 O O . ILE A 1 271 ? 33.030 -5.795 1.246 1.00 67.06 271 ILE A O 1
ATOM 2033 N N . GLY A 1 272 ? 32.037 -5.873 -0.759 1.00 67.81 272 GLY A N 1
ATOM 2034 C CA . GLY A 1 272 ? 31.812 -7.319 -0.726 1.00 67.81 272 GLY A CA 1
ATOM 2035 C C . GLY A 1 272 ? 31.213 -7.902 -2.008 1.00 67.81 272 GLY A C 1
ATOM 2036 O O . GLY A 1 272 ? 30.440 -7.252 -2.712 1.00 67.81 272 GLY A O 1
ATOM 2037 N N . ASN A 1 273 ? 31.527 -9.172 -2.287 1.00 68.56 273 ASN A N 1
ATOM 2038 C CA . ASN A 1 273 ? 30.896 -9.927 -3.381 1.00 68.56 273 ASN A CA 1
ATOM 2039 C C . ASN A 1 273 ? 29.394 -10.161 -3.140 1.00 68.56 273 ASN A C 1
ATOM 2041 O O . ASN A 1 273 ? 28.643 -10.325 -4.096 1.00 68.56 273 ASN A O 1
ATOM 2045 N N . GLU A 1 274 ? 28.955 -10.154 -1.879 1.00 69.62 274 GLU A N 1
ATOM 2046 C CA . GLU A 1 274 ? 27.540 -10.198 -1.504 1.00 69.62 274 GLU A CA 1
ATOM 2047 C C . GLU A 1 274 ? 26.825 -8.890 -1.868 1.00 69.62 274 GLU A C 1
ATOM 2049 O O . GLU A 1 274 ? 25.817 -8.926 -2.568 1.00 69.62 274 GLU A O 1
ATOM 2054 N N . ALA A 1 275 ? 27.397 -7.732 -1.511 1.00 72.62 275 ALA A N 1
ATOM 2055 C CA . ALA A 1 275 ? 26.862 -6.428 -1.903 1.00 72.62 275 ALA A CA 1
ATOM 2056 C C . ALA A 1 275 ? 26.707 -6.333 -3.430 1.00 72.62 275 ALA A C 1
ATOM 2058 O O . ALA A 1 275 ? 25.627 -6.017 -3.917 1.00 72.62 275 ALA A O 1
ATOM 2059 N N . ARG A 1 276 ? 27.730 -6.726 -4.203 1.00 77.50 276 ARG A N 1
ATOM 2060 C CA . ARG A 1 276 ? 27.654 -6.772 -5.678 1.00 77.50 276 ARG A CA 1
ATOM 2061 C C . ARG A 1 276 ? 26.545 -7.676 -6.231 1.00 77.50 276 ARG A C 1
ATOM 2063 O O . ARG A 1 276 ? 26.057 -7.386 -7.316 1.00 77.50 276 ARG A O 1
ATOM 2070 N N . ARG A 1 277 ? 26.138 -8.730 -5.512 1.00 80.12 277 ARG A N 1
ATOM 2071 C CA . ARG A 1 277 ? 24.990 -9.584 -5.879 1.00 80.12 277 ARG A CA 1
ATOM 2072 C C . ARG A 1 277 ? 23.640 -8.960 -5.521 1.00 80.12 277 ARG A C 1
ATOM 2074 O O . ARG A 1 277 ? 22.661 -9.284 -6.180 1.00 80.12 277 ARG A O 1
ATOM 2081 N N . LYS A 1 278 ? 23.586 -8.064 -4.527 1.00 83.81 278 LYS A N 1
ATOM 2082 C CA . LYS A 1 278 ? 22.374 -7.306 -4.177 1.00 83.81 278 LYS A CA 1
ATOM 2083 C C . LYS A 1 278 ? 22.061 -6.161 -5.151 1.00 83.81 278 LYS A C 1
ATOM 2085 O O . LYS A 1 278 ? 20.933 -5.697 -5.127 1.00 83.81 278 LYS A O 1
ATOM 2090 N N . PHE A 1 279 ? 22.993 -5.685 -5.984 1.00 88.00 279 PHE A N 1
ATOM 2091 C CA . PHE A 1 279 ? 22.729 -4.589 -6.935 1.00 88.00 279 PHE A CA 1
ATOM 2092 C C . PHE A 1 279 ? 22.402 -5.100 -8.351 1.00 88.00 279 PHE A C 1
ATOM 2094 O O . PHE A 1 279 ? 23.282 -5.637 -9.025 1.00 88.00 279 PHE A O 1
ATOM 2101 N N . LEU A 1 280 ? 21.176 -4.858 -8.834 1.00 88.88 280 LEU A N 1
ATOM 2102 C CA . LEU A 1 280 ? 20.766 -5.079 -10.234 1.00 88.88 280 LEU A CA 1
ATOM 2103 C C . LEU A 1 280 ? 20.710 -3.763 -11.030 1.00 88.88 280 LEU A C 1
ATOM 2105 O O . LEU A 1 280 ? 20.411 -2.710 -10.468 1.00 88.88 280 LEU A O 1
ATOM 2109 N N . LYS A 1 281 ? 20.983 -3.824 -12.344 1.00 91.88 281 LYS A N 1
ATOM 2110 C CA . LYS A 1 281 ? 21.081 -2.661 -13.253 1.00 91.88 281 LYS A CA 1
ATOM 2111 C C . LYS A 1 281 ? 20.089 -2.778 -14.414 1.00 91.88 281 LYS A C 1
ATOM 2113 O O . LYS A 1 281 ? 20.309 -3.558 -15.334 1.00 91.88 281 LYS A O 1
ATOM 2118 N N . ILE A 1 282 ? 19.035 -1.969 -14.429 1.00 91.69 282 ILE A N 1
ATOM 2119 C CA . ILE A 1 282 ? 17.847 -2.215 -15.264 1.00 91.69 282 ILE A CA 1
ATOM 2120 C C . ILE A 1 282 ? 17.546 -1.008 -16.152 1.00 91.69 282 ILE A C 1
ATOM 2122 O O . ILE A 1 282 ? 17.807 0.131 -15.776 1.00 91.69 282 ILE A O 1
ATOM 2126 N N . HIS A 1 283 ? 17.073 -1.250 -17.376 1.00 91.88 283 HIS A N 1
ATOM 2127 C CA . HIS A 1 283 ? 16.588 -0.174 -18.243 1.00 91.88 283 HIS A CA 1
ATOM 2128 C C . HIS A 1 283 ? 15.175 0.253 -17.829 1.00 91.88 283 HIS A C 1
ATOM 2130 O O . HIS A 1 283 ? 14.341 -0.603 -17.546 1.00 91.88 283 HIS A O 1
ATOM 2136 N N . CYS A 1 284 ? 14.898 1.552 -17.837 1.00 90.31 284 CYS A N 1
ATOM 2137 C CA . CYS A 1 284 ? 13.542 2.083 -17.731 1.00 90.31 284 CYS A CA 1
ATOM 2138 C C . CYS A 1 284 ? 13.377 3.295 -18.648 1.00 90.31 284 CYS A C 1
ATOM 2140 O O . CYS A 1 284 ? 14.329 4.042 -18.863 1.00 90.31 284 CYS A O 1
ATOM 2142 N N . ASN A 1 285 ? 12.181 3.515 -19.186 1.00 89.12 285 ASN A N 1
ATOM 2143 C CA . ASN A 1 285 ? 11.998 4.522 -20.240 1.00 89.12 285 ASN A CA 1
ATOM 2144 C C . ASN A 1 285 ? 11.864 5.959 -19.698 1.00 89.12 285 ASN A C 1
ATOM 2146 O O . ASN A 1 285 ? 11.988 6.919 -20.452 1.00 89.12 285 ASN A O 1
ATOM 2150 N N . SER A 1 286 ? 11.622 6.115 -18.392 1.00 90.06 286 SER A N 1
ATOM 2151 C CA . SER A 1 286 ? 11.410 7.398 -17.705 1.00 90.06 286 SER A CA 1
ATOM 2152 C C . SER A 1 286 ? 12.134 7.417 -16.347 1.00 90.06 286 SER A C 1
ATOM 2154 O O . SER A 1 286 ? 12.205 6.370 -15.695 1.00 90.06 286 SER A O 1
ATOM 2156 N N . PRO A 1 287 ? 12.637 8.574 -15.870 1.00 86.62 287 PRO A N 1
ATOM 2157 C CA . PRO A 1 287 ? 13.300 8.709 -14.570 1.00 86.62 287 PRO A CA 1
ATOM 2158 C C . PRO A 1 287 ? 12.327 8.905 -13.383 1.00 86.62 287 PRO A C 1
ATOM 2160 O O . PRO A 1 287 ? 12.742 9.311 -12.297 1.00 86.62 287 PRO A O 1
ATOM 2163 N N . HIS A 1 288 ? 11.024 8.667 -13.569 1.00 87.88 288 HIS A N 1
ATOM 2164 C CA . HIS A 1 288 ? 9.988 8.888 -12.553 1.00 87.88 288 HIS A CA 1
ATOM 2165 C C . HIS A 1 288 ? 9.547 7.603 -11.827 1.00 87.88 288 HIS A C 1
ATOM 2167 O O . HIS A 1 288 ? 9.844 6.489 -12.246 1.00 87.88 288 HIS A O 1
ATOM 2173 N N . LEU A 1 289 ? 8.800 7.758 -10.725 1.00 84.75 289 LEU A N 1
ATOM 2174 C CA . LEU A 1 289 ? 8.390 6.646 -9.852 1.00 84.75 289 LEU A CA 1
ATOM 2175 C C . LEU A 1 289 ? 7.542 5.579 -10.573 1.00 84.75 289 LEU A C 1
ATOM 2177 O O . LEU A 1 289 ? 7.724 4.392 -10.316 1.00 84.75 289 LEU A O 1
ATOM 2181 N N . HIS A 1 290 ? 6.678 5.983 -11.513 1.00 84.94 290 HIS A N 1
ATOM 2182 C CA . HIS A 1 290 ? 5.824 5.065 -12.283 1.00 84.94 290 HIS A CA 1
ATOM 2183 C C . HIS A 1 290 ? 6.631 4.005 -13.060 1.00 84.94 290 HIS A C 1
ATOM 2185 O O . HIS A 1 290 ? 6.148 2.898 -13.306 1.00 84.94 290 HIS A O 1
ATOM 2191 N N . SER A 1 291 ? 7.884 4.313 -13.414 1.00 87.38 291 SER A N 1
ATOM 2192 C CA . SER A 1 291 ? 8.805 3.401 -14.097 1.00 87.38 291 SER A CA 1
ATOM 2193 C C . SER A 1 291 ? 9.166 2.172 -13.263 1.00 87.38 291 SER A C 1
ATOM 2195 O O . SER A 1 291 ? 9.600 1.168 -13.824 1.00 87.38 291 SER A O 1
ATOM 2197 N N . LEU A 1 292 ? 8.954 2.197 -11.941 1.00 84.38 292 LEU A N 1
ATOM 2198 C CA . LEU A 1 292 ? 9.152 1.019 -11.096 1.00 84.38 292 LEU A CA 1
ATOM 2199 C C . LEU A 1 292 ? 8.265 -0.156 -11.530 1.00 84.38 292 LEU A C 1
ATOM 2201 O O . LEU A 1 292 ? 8.713 -1.293 -11.449 1.00 84.38 292 LEU A O 1
ATOM 2205 N N . MET A 1 293 ? 7.064 0.086 -12.064 1.00 82.19 293 MET A N 1
ATOM 2206 C CA . MET A 1 293 ? 6.195 -0.990 -12.564 1.00 82.19 293 MET A CA 1
ATOM 2207 C C . MET A 1 293 ? 6.746 -1.652 -13.840 1.00 82.19 293 MET A C 1
ATOM 2209 O O . MET A 1 293 ? 6.654 -2.869 -13.989 1.00 82.19 293 MET A O 1
ATOM 2213 N N . GLU A 1 294 ? 7.387 -0.889 -14.733 1.00 85.69 294 GLU A N 1
ATOM 2214 C CA . GLU A 1 294 ? 8.129 -1.444 -15.880 1.00 85.69 294 GLU A CA 1
ATOM 2215 C C . GLU A 1 294 ? 9.337 -2.269 -15.408 1.00 85.69 294 GLU A C 1
ATOM 2217 O O . GLU A 1 294 ? 9.569 -3.387 -15.869 1.00 85.69 294 GLU A O 1
ATOM 2222 N N . VAL A 1 295 ? 10.077 -1.741 -14.436 1.00 87.06 295 VAL A N 1
ATOM 2223 C CA . VAL A 1 295 ? 11.267 -2.377 -13.863 1.00 87.06 295 VAL A CA 1
ATOM 2224 C C . VAL A 1 295 ? 10.919 -3.682 -13.132 1.00 87.06 295 VAL A C 1
ATOM 2226 O O . VAL A 1 295 ? 11.615 -4.682 -13.311 1.00 87.06 295 VAL A O 1
ATOM 2229 N N . LEU A 1 296 ? 9.817 -3.716 -12.375 1.00 82.88 296 LEU A N 1
ATOM 2230 C CA . LEU A 1 296 ? 9.304 -4.910 -11.689 1.00 82.88 296 LEU A CA 1
ATOM 2231 C C . LEU A 1 296 ? 8.768 -5.978 -12.661 1.00 82.88 296 LEU A C 1
ATOM 2233 O O . LEU A 1 296 ? 8.876 -7.168 -12.364 1.00 82.88 296 LEU A O 1
ATOM 2237 N N . ARG A 1 297 ? 8.251 -5.581 -13.836 1.00 82.00 297 ARG A N 1
ATOM 2238 C CA . ARG A 1 297 ? 7.854 -6.503 -14.920 1.00 82.00 297 ARG A CA 1
ATOM 2239 C C . ARG A 1 297 ? 9.056 -7.248 -15.524 1.00 82.00 297 ARG A C 1
ATOM 2241 O O . ARG A 1 297 ? 8.876 -8.327 -16.086 1.00 82.00 297 ARG A O 1
ATOM 2248 N N . SER A 1 298 ? 10.273 -6.701 -15.437 1.00 85.06 298 SER A N 1
ATOM 2249 C CA . SER A 1 298 ? 11.455 -7.312 -16.061 1.00 85.06 298 SER A CA 1
ATOM 2250 C C . SER A 1 298 ? 11.749 -8.726 -15.512 1.00 85.06 298 SER A C 1
ATOM 2252 O O . SER A 1 298 ? 11.660 -8.961 -14.301 1.00 85.06 298 SER A O 1
ATOM 2254 N N . PRO A 1 299 ? 12.121 -9.700 -16.368 1.00 82.62 299 PRO A N 1
ATOM 2255 C CA . PRO A 1 299 ? 12.282 -11.091 -15.945 1.00 82.62 299 PRO A CA 1
ATOM 2256 C C . PRO A 1 299 ? 13.465 -11.292 -14.991 1.00 82.62 299 PRO A C 1
ATOM 2258 O O . PRO A 1 299 ? 13.413 -12.190 -14.157 1.00 82.62 299 PRO A O 1
ATOM 2261 N N . GLU A 1 300 ? 14.499 -10.448 -15.060 1.00 84.56 300 GLU A N 1
ATOM 2262 C CA . GLU A 1 300 ? 15.636 -10.459 -14.126 1.00 84.56 300 GLU A CA 1
ATOM 2263 C C . GLU A 1 300 ? 15.193 -10.169 -12.684 1.00 84.56 300 GLU A C 1
ATOM 2265 O O . GLU A 1 300 ? 15.646 -10.825 -11.744 1.00 84.56 300 GLU A O 1
ATOM 2270 N N . VAL A 1 301 ? 14.264 -9.221 -12.519 1.00 82.88 301 VAL A N 1
ATOM 2271 C CA . VAL A 1 301 ? 13.679 -8.849 -11.226 1.00 82.88 301 VAL A CA 1
ATOM 2272 C C . VAL A 1 301 ? 12.661 -9.879 -10.787 1.00 82.88 301 VAL A C 1
ATOM 2274 O O . VAL A 1 301 ? 12.767 -10.404 -9.682 1.00 82.88 301 VAL A O 1
ATOM 2277 N N . SER A 1 302 ? 11.716 -10.223 -11.664 1.00 81.31 302 SER A N 1
ATOM 2278 C CA . SER A 1 302 ? 10.697 -11.234 -11.382 1.00 81.31 302 SER A CA 1
ATOM 2279 C C . SER A 1 302 ? 11.331 -12.565 -10.957 1.00 81.31 302 SER A C 1
ATOM 2281 O O . SER A 1 302 ? 10.860 -13.190 -10.013 1.00 81.31 302 SER A O 1
ATOM 2283 N N . ALA A 1 303 ? 12.463 -12.963 -11.555 1.00 83.56 303 ALA A N 1
ATOM 2284 C CA . ALA A 1 303 ? 13.195 -14.169 -11.175 1.00 83.56 303 ALA A CA 1
ATOM 2285 C C . ALA A 1 303 ? 13.727 -14.159 -9.730 1.00 83.56 303 ALA A C 1
ATOM 2287 O O . ALA A 1 303 ? 13.773 -15.226 -9.119 1.00 83.56 303 ALA A O 1
ATOM 2288 N N . GLN A 1 304 ? 14.104 -12.995 -9.187 1.00 80.50 304 GLN A N 1
ATOM 2289 C CA . GLN A 1 304 ? 14.580 -12.855 -7.804 1.00 80.50 304 GLN A CA 1
ATOM 2290 C C . GLN A 1 304 ? 13.461 -12.489 -6.816 1.00 80.50 304 GLN A C 1
ATOM 2292 O O . GLN A 1 304 ? 13.561 -12.812 -5.633 1.00 80.50 304 GLN A O 1
ATOM 2297 N N . LEU A 1 305 ? 12.390 -11.832 -7.268 1.00 79.12 305 LEU A N 1
ATOM 2298 C CA . LEU A 1 305 ? 11.308 -11.317 -6.419 1.00 79.12 305 L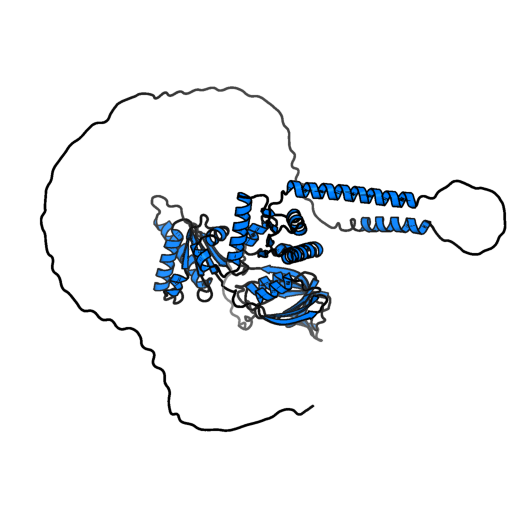EU A CA 1
ATOM 2299 C C . LEU A 1 305 ? 10.041 -12.199 -6.409 1.00 79.12 305 LEU A C 1
ATOM 2301 O O . LEU A 1 305 ? 9.000 -11.750 -5.939 1.00 79.12 305 LEU A O 1
ATOM 2305 N N . LYS A 1 306 ? 10.123 -13.459 -6.866 1.00 76.12 306 LYS A N 1
ATOM 2306 C CA . LYS A 1 306 ? 8.980 -14.401 -6.939 1.00 76.12 306 LYS A CA 1
ATOM 2307 C C . LYS A 1 306 ? 8.206 -14.565 -5.632 1.00 76.12 306 LYS A C 1
ATOM 2309 O O . LYS A 1 306 ? 6.984 -14.650 -5.665 1.00 76.12 306 LYS A O 1
ATOM 2314 N N . ASP A 1 307 ? 8.919 -14.617 -4.512 1.00 76.00 307 ASP A N 1
ATOM 2315 C CA . ASP A 1 307 ? 8.358 -15.001 -3.211 1.00 76.00 307 ASP A CA 1
ATOM 2316 C C . ASP A 1 307 ? 7.737 -13.821 -2.433 1.00 76.00 307 ASP A C 1
ATOM 2318 O O . ASP A 1 307 ? 7.322 -13.989 -1.293 1.00 76.00 307 ASP A O 1
ATOM 2322 N N . THR A 1 308 ? 7.676 -12.622 -3.029 1.00 80.75 308 THR A N 1
ATOM 2323 C CA . THR A 1 308 ? 7.157 -11.392 -2.396 1.00 80.75 308 THR A CA 1
ATOM 2324 C C . THR A 1 308 ? 5.806 -10.959 -2.971 1.00 80.75 308 THR A C 1
ATOM 2326 O O . THR A 1 308 ? 5.626 -10.926 -4.190 1.00 80.75 308 THR A O 1
ATOM 2329 N N . LYS A 1 309 ? 4.864 -10.562 -2.103 1.00 81.19 309 LYS A N 1
ATOM 2330 C CA . LYS A 1 309 ? 3.470 -10.236 -2.463 1.00 81.19 309 LYS A CA 1
ATOM 2331 C C . LYS A 1 309 ? 3.327 -9.179 -3.562 1.00 81.19 309 LYS A C 1
ATOM 2333 O O . LYS A 1 309 ? 2.581 -9.420 -4.510 1.00 81.19 309 LYS A O 1
ATOM 2338 N N . PHE A 1 310 ? 4.095 -8.085 -3.521 1.00 81.00 310 PHE A N 1
ATOM 2339 C CA . PHE A 1 310 ? 4.051 -7.046 -4.565 1.00 81.00 310 PHE A CA 1
ATOM 2340 C C . PHE A 1 310 ? 4.344 -7.594 -5.978 1.00 81.00 310 PHE A C 1
ATOM 2342 O O . PHE A 1 310 ? 3.843 -7.058 -6.966 1.00 81.00 310 PHE A O 1
ATOM 2349 N N . ALA A 1 311 ? 5.124 -8.678 -6.105 1.00 82.94 311 ALA A N 1
ATOM 2350 C CA . ALA A 1 311 ? 5.407 -9.305 -7.395 1.00 82.94 311 ALA A CA 1
ATOM 2351 C C . ALA A 1 311 ? 4.216 -10.140 -7.893 1.00 82.94 311 ALA A C 1
ATOM 2353 O O . ALA A 1 311 ? 3.912 -10.118 -9.086 1.00 82.94 311 ALA A O 1
ATOM 2354 N N . ARG A 1 312 ? 3.490 -10.814 -6.988 1.00 85.62 312 ARG A N 1
ATOM 2355 C CA . ARG A 1 312 ? 2.203 -11.463 -7.297 1.00 85.62 312 ARG A CA 1
ATOM 2356 C C . ARG A 1 312 ? 1.163 -10.425 -7.717 1.00 85.62 312 ARG A C 1
ATOM 2358 O O . ARG A 1 312 ? 0.535 -10.603 -8.754 1.00 85.62 312 ARG A O 1
ATOM 2365 N N . GLU A 1 313 ? 1.024 -9.333 -6.967 1.00 87.62 313 GLU A N 1
ATOM 2366 C CA . GLU A 1 313 ? 0.136 -8.213 -7.314 1.00 87.62 313 GLU A CA 1
ATOM 2367 C C . GLU A 1 313 ? 0.458 -7.628 -8.695 1.00 87.62 313 GLU A C 1
ATOM 2369 O O . GLU A 1 313 ? -0.429 -7.513 -9.541 1.00 87.62 313 GLU A O 1
ATOM 2374 N N . GLY A 1 314 ? 1.733 -7.321 -8.960 1.00 86.75 314 GLY A N 1
ATOM 2375 C CA . GLY A 1 314 ? 2.185 -6.817 -10.258 1.00 86.75 314 GLY A CA 1
ATOM 2376 C C . GLY A 1 314 ? 1.867 -7.773 -11.413 1.00 86.75 314 GLY A C 1
ATOM 2377 O O . GLY A 1 314 ? 1.383 -7.331 -12.452 1.00 86.75 314 GLY A O 1
ATOM 2378 N N . LEU A 1 315 ? 2.058 -9.084 -11.221 1.00 87.75 315 LEU A N 1
ATOM 2379 C CA . LEU A 1 315 ? 1.709 -10.107 -12.214 1.00 87.75 315 LEU A CA 1
ATOM 2380 C C . LEU A 1 315 ? 0.192 -10.259 -12.416 1.00 87.75 315 LEU A C 1
ATOM 2382 O O . LEU A 1 315 ? -0.242 -10.502 -13.541 1.00 87.75 315 LEU A O 1
ATOM 2386 N N . LEU A 1 316 ? -0.626 -10.105 -11.369 1.00 91.06 316 LEU A N 1
ATOM 2387 C CA . LEU A 1 316 ? -2.088 -10.144 -11.484 1.00 91.06 316 LEU A CA 1
ATOM 2388 C C . LEU A 1 316 ? -2.639 -8.917 -12.224 1.00 91.06 316 LEU A C 1
ATOM 2390 O O . LEU A 1 316 ? -3.501 -9.072 -13.089 1.00 91.06 316 LEU A O 1
ATOM 2394 N N . LEU A 1 317 ? -2.109 -7.724 -11.943 1.00 90.31 317 LEU A N 1
ATOM 2395 C CA . LEU A 1 317 ? -2.474 -6.501 -12.660 1.00 90.31 317 LEU A CA 1
ATOM 2396 C C . LEU A 1 317 ? -2.004 -6.546 -14.125 1.00 90.31 317 LEU A C 1
ATOM 2398 O O . LEU A 1 317 ? -2.774 -6.235 -15.028 1.00 90.31 317 LEU A O 1
ATOM 2402 N N . ASP A 1 318 ? -0.780 -7.013 -14.387 1.00 88.81 318 ASP A N 1
ATOM 2403 C CA . ASP A 1 318 ? -0.261 -7.211 -15.748 1.00 88.81 318 ASP A CA 1
ATOM 2404 C C . ASP A 1 318 ? -1.065 -8.261 -16.537 1.00 88.81 318 ASP A C 1
ATOM 2406 O O . ASP A 1 318 ? -1.316 -8.093 -17.732 1.00 88.81 318 ASP A O 1
ATOM 2410 N N . LYS A 1 319 ? -1.530 -9.327 -15.869 1.00 91.19 319 LYS A N 1
ATOM 2411 C CA . LYS A 1 319 ? -2.473 -10.298 -16.439 1.00 91.19 319 LYS A CA 1
ATOM 2412 C C . LYS A 1 319 ? -3.804 -9.627 -16.789 1.00 91.19 319 LYS A C 1
ATOM 2414 O O . LYS A 1 319 ? -4.267 -9.817 -17.907 1.00 91.19 319 LYS A O 1
ATOM 2419 N N . PHE A 1 320 ? -4.394 -8.842 -15.885 1.00 93.38 320 PHE A N 1
ATOM 2420 C CA . PHE A 1 320 ? -5.649 -8.121 -16.134 1.00 93.38 320 PHE A CA 1
ATOM 2421 C C . PHE A 1 320 ? -5.534 -7.146 -17.322 1.00 93.38 320 PHE A C 1
ATOM 2423 O O . PHE A 1 320 ? -6.328 -7.227 -18.256 1.00 93.38 320 PHE A O 1
ATOM 2430 N N . LEU A 1 321 ? -4.492 -6.308 -17.355 1.00 90.12 321 LEU A N 1
ATOM 2431 C CA . LEU A 1 321 ? -4.244 -5.369 -18.459 1.00 90.12 321 LEU A CA 1
ATOM 2432 C C . LEU A 1 321 ? -3.989 -6.083 -19.798 1.00 90.12 321 LEU A C 1
ATOM 2434 O O . LEU A 1 321 ? -4.398 -5.598 -20.849 1.00 90.12 321 LEU A O 1
ATOM 2438 N N . ARG A 1 322 ? -3.348 -7.261 -19.784 1.00 90.94 322 ARG A N 1
ATOM 2439 C CA . ARG A 1 322 ? -3.199 -8.092 -20.990 1.00 90.94 322 ARG A CA 1
ATOM 2440 C C . ARG A 1 322 ? -4.530 -8.704 -21.437 1.00 90.94 322 ARG A C 1
ATOM 2442 O O . ARG A 1 322 ? -4.749 -8.797 -22.640 1.00 90.94 322 ARG A O 1
ATOM 2449 N N . MET A 1 323 ? -5.398 -9.106 -20.505 1.00 90.94 323 MET A N 1
ATOM 2450 C CA . MET A 1 323 ? -6.731 -9.627 -20.828 1.00 90.94 323 MET A CA 1
ATOM 2451 C C . MET A 1 323 ? -7.602 -8.555 -21.492 1.00 90.94 323 MET A C 1
ATOM 2453 O O . MET A 1 323 ? -8.165 -8.853 -22.537 1.00 90.94 323 MET A O 1
ATOM 2457 N N . LEU A 1 324 ? -7.625 -7.313 -20.980 1.00 89.94 324 LEU A N 1
ATOM 2458 C CA . LEU A 1 324 ? -8.319 -6.186 -21.634 1.00 89.94 324 LEU A CA 1
ATOM 2459 C C . LEU A 1 324 ? -7.933 -6.050 -23.118 1.00 89.94 324 LEU A C 1
ATOM 2461 O O . LEU A 1 324 ? -8.800 -5.942 -23.969 1.00 89.94 324 LEU A O 1
ATOM 2465 N N . ASN A 1 325 ? -6.639 -6.147 -23.439 1.00 89.88 325 ASN A N 1
ATOM 2466 C CA . ASN A 1 325 ? -6.134 -6.019 -24.812 1.00 89.88 325 ASN A CA 1
ATOM 2467 C C . ASN A 1 325 ? -6.307 -7.282 -25.694 1.00 89.88 325 ASN A C 1
ATOM 2469 O O . ASN A 1 325 ? -5.796 -7.297 -26.814 1.00 89.88 325 ASN A O 1
ATOM 2473 N N . THR A 1 326 ? -6.912 -8.367 -25.192 1.00 90.44 326 THR A N 1
ATOM 2474 C CA . THR A 1 326 ? -6.955 -9.678 -25.887 1.00 90.44 326 THR A CA 1
ATOM 2475 C C . THR A 1 326 ? -8.344 -10.325 -25.912 1.00 90.44 326 THR A C 1
ATOM 2477 O O . THR A 1 326 ? -8.664 -11.051 -26.849 1.00 90.44 326 THR A O 1
ATOM 2480 N N . ASP A 1 327 ? -9.131 -10.138 -24.853 1.00 85.50 327 ASP A N 1
ATOM 2481 C CA . ASP A 1 327 ? -10.357 -10.879 -24.533 1.00 85.50 327 ASP A CA 1
ATOM 2482 C C . ASP A 1 327 ? -11.200 -9.985 -23.595 1.00 85.50 327 ASP A C 1
ATOM 2484 O O . ASP A 1 327 ? -11.292 -10.207 -22.383 1.00 85.50 327 ASP A O 1
ATOM 2488 N N . GLU A 1 328 ? -11.728 -8.895 -24.168 1.00 80.12 328 GLU A N 1
ATOM 2489 C CA . GLU A 1 328 ? -12.456 -7.806 -23.484 1.00 80.12 328 GLU A CA 1
ATOM 2490 C C . GLU A 1 328 ? -13.598 -8.345 -22.601 1.00 80.12 328 GLU A C 1
ATOM 2492 O O . GLU A 1 328 ? -13.752 -7.946 -21.446 1.00 80.12 328 GLU A O 1
ATOM 2497 N N . LEU A 1 329 ? -14.298 -9.374 -23.094 1.00 87.25 329 LEU A N 1
ATOM 2498 C CA . LEU A 1 329 ? -15.397 -10.089 -22.432 1.00 87.25 329 LEU A CA 1
ATOM 2499 C C . LEU A 1 329 ? -15.007 -10.791 -21.111 1.00 87.25 329 LEU A C 1
ATOM 2501 O O . LEU A 1 329 ? -15.849 -11.419 -20.469 1.00 87.25 329 LEU A O 1
ATOM 2505 N N . ARG A 1 330 ? -13.735 -10.757 -20.692 1.00 89.75 330 ARG A N 1
ATOM 2506 C CA . ARG A 1 330 ? -13.246 -11.416 -19.462 1.00 89.75 330 ARG A CA 1
ATOM 2507 C C . ARG A 1 330 ? -12.489 -10.509 -18.507 1.00 89.75 330 ARG A C 1
ATOM 2509 O O . ARG A 1 330 ? -12.019 -11.002 -17.478 1.00 89.75 330 ARG A O 1
ATOM 2516 N N . ALA A 1 331 ? -12.354 -9.226 -18.817 1.00 92.94 331 ALA A N 1
ATOM 2517 C CA . ALA A 1 331 ? -11.646 -8.265 -17.981 1.00 92.94 331 ALA A CA 1
ATOM 2518 C C . ALA A 1 331 ? -12.565 -7.086 -17.648 1.00 92.94 331 ALA A C 1
ATOM 2520 O O . ALA A 1 331 ? -12.625 -6.093 -18.362 1.00 92.94 331 ALA A O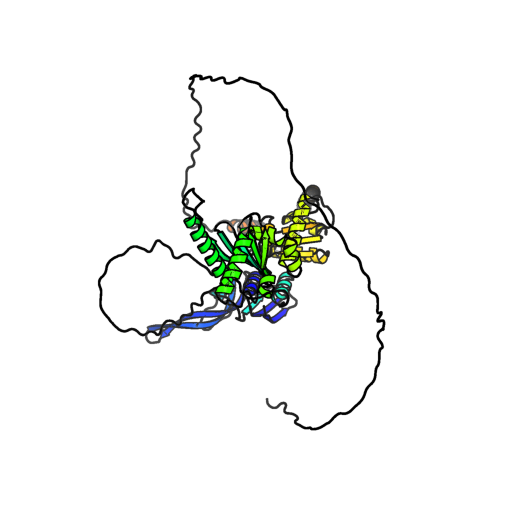 1
ATOM 2521 N N . TRP A 1 332 ? -13.300 -7.214 -16.547 1.00 92.31 332 TRP A N 1
ATOM 2522 C CA . TRP A 1 332 ? -14.300 -6.237 -16.120 1.00 92.31 332 TRP A CA 1
ATOM 2523 C C . TRP A 1 332 ? -13.745 -5.328 -15.015 1.00 92.31 332 TRP A C 1
ATOM 2525 O O . TRP A 1 332 ? -12.928 -5.760 -14.203 1.00 92.31 332 TRP A O 1
ATOM 2535 N N . TYR A 1 333 ? -14.202 -4.078 -14.941 1.00 93.50 333 TYR A N 1
ATOM 2536 C CA . TYR A 1 333 ? -13.847 -3.126 -13.879 1.00 93.50 333 TYR A CA 1
ATOM 2537 C C . TYR A 1 333 ? -15.040 -2.242 -13.502 1.00 93.50 333 TYR A C 1
ATOM 2539 O O . TYR A 1 333 ? -15.967 -2.099 -14.294 1.00 93.50 333 TYR A O 1
ATOM 2547 N N . GLY A 1 334 ? -15.028 -1.658 -12.300 1.00 92.31 334 GLY A N 1
ATOM 2548 C CA . GLY A 1 334 ? -16.136 -0.850 -11.768 1.00 92.31 334 GLY A CA 1
ATOM 2549 C C . GLY A 1 334 ? -17.066 -1.600 -10.803 1.00 92.31 334 GLY A C 1
ATOM 2550 O O . GLY A 1 334 ? -17.294 -2.802 -10.932 1.00 92.31 334 GLY A O 1
ATOM 2551 N N . GLU A 1 335 ? -17.610 -0.873 -9.816 1.00 90.38 335 GLU A N 1
ATOM 2552 C CA . GLU A 1 335 ? -18.395 -1.428 -8.693 1.00 90.38 335 GLU A CA 1
ATOM 2553 C C . GLU A 1 335 ? -19.634 -2.216 -9.154 1.00 90.38 335 GLU A C 1
ATOM 2555 O O . GLU A 1 335 ? -19.892 -3.290 -8.616 1.00 90.38 335 GLU A O 1
ATOM 2560 N N . LYS A 1 336 ? -20.358 -1.724 -10.173 1.00 90.88 336 LYS A N 1
ATOM 2561 C CA . LYS A 1 336 ? -21.536 -2.401 -10.744 1.00 90.88 336 LYS A CA 1
ATOM 2562 C C . LYS A 1 336 ? -21.171 -3.716 -11.432 1.00 90.88 336 LYS A C 1
ATOM 2564 O O . LYS A 1 336 ? -21.579 -4.782 -10.980 1.00 90.88 336 LYS A O 1
ATOM 2569 N N . HIS A 1 337 ? -20.372 -3.648 -12.500 1.00 91.12 337 HIS A N 1
ATOM 2570 C CA . HIS A 1 337 ? -20.084 -4.806 -13.349 1.00 91.12 337 HIS A CA 1
ATOM 2571 C C . HIS A 1 337 ? -19.460 -5.948 -12.527 1.00 91.12 337 HIS A C 1
ATOM 2573 O O . HIS A 1 337 ? -19.853 -7.107 -12.651 1.00 91.12 337 HIS A O 1
ATOM 2579 N N . VAL A 1 338 ? -18.529 -5.631 -11.617 1.00 92.31 338 VAL A N 1
ATOM 2580 C CA . VAL A 1 338 ? -17.876 -6.642 -10.770 1.00 92.31 338 VAL A CA 1
ATOM 2581 C C . VAL A 1 338 ? -18.849 -7.286 -9.767 1.00 92.31 338 VAL A C 1
ATOM 2583 O O . VAL A 1 338 ? -18.693 -8.473 -9.474 1.00 92.31 338 VAL A O 1
ATOM 2586 N N . ALA A 1 339 ? -19.874 -6.571 -9.288 1.00 91.25 339 ALA A N 1
ATOM 2587 C CA . ALA A 1 339 ? -20.937 -7.169 -8.476 1.00 91.25 339 ALA A CA 1
ATOM 2588 C C . ALA A 1 339 ? -21.775 -8.171 -9.293 1.00 91.25 339 ALA A C 1
ATOM 2590 O O . ALA A 1 339 ? -21.908 -9.323 -8.883 1.00 91.25 339 ALA A O 1
ATOM 2591 N N . LEU A 1 340 ? -22.230 -7.787 -10.491 1.00 90.19 340 LEU A N 1
ATOM 2592 C CA . LEU A 1 340 ? -23.001 -8.658 -11.394 1.00 90.19 340 LEU A CA 1
ATOM 2593 C C . LEU A 1 340 ? -22.225 -9.926 -11.783 1.00 90.19 340 LEU A C 1
ATOM 2595 O O . LEU A 1 340 ? -22.765 -11.034 -11.770 1.00 90.19 340 LEU A O 1
ATOM 2599 N N . ALA A 1 341 ? -20.929 -9.788 -12.069 1.00 90.75 341 ALA A N 1
ATOM 2600 C CA . ALA A 1 341 ? -20.051 -10.923 -12.337 1.00 90.75 341 ALA A CA 1
ATOM 2601 C C . ALA A 1 341 ? -19.880 -11.853 -11.122 1.00 90.75 341 ALA A C 1
ATOM 2603 O O . ALA A 1 341 ? -19.688 -13.059 -11.299 1.00 90.75 341 ALA A O 1
ATOM 2604 N N . ALA A 1 342 ? -19.928 -11.323 -9.895 1.00 91.19 342 ALA A N 1
ATOM 2605 C CA . ALA A 1 342 ? -19.839 -12.120 -8.675 1.00 91.19 342 ALA A CA 1
ATOM 2606 C C . ALA A 1 342 ? -21.158 -12.842 -8.357 1.00 91.19 342 ALA A C 1
ATOM 2608 O O . ALA A 1 342 ? -21.119 -14.020 -8.005 1.00 91.19 342 ALA A O 1
ATOM 2609 N N . GLU A 1 343 ? -22.314 -12.203 -8.565 1.00 89.25 343 GLU A N 1
ATOM 2610 C CA . GLU A 1 343 ? -23.632 -12.848 -8.442 1.00 89.25 343 GLU A CA 1
ATOM 2611 C C . GLU A 1 343 ? -23.810 -13.989 -9.456 1.00 89.25 343 GLU A C 1
ATOM 2613 O O . GLU A 1 343 ? -24.293 -15.068 -9.110 1.00 89.25 343 GLU A O 1
ATOM 2618 N N . ARG A 1 344 ? -23.315 -13.802 -10.688 1.00 88.88 344 ARG A N 1
ATOM 2619 C CA . ARG A 1 344 ? -23.236 -14.846 -11.731 1.00 88.88 344 ARG A CA 1
ATOM 2620 C C . ARG A 1 344 ? -22.120 -15.882 -11.480 1.00 88.88 344 ARG A C 1
ATOM 2622 O O . ARG A 1 344 ? -21.938 -16.803 -12.278 1.00 88.88 344 ARG A O 1
ATOM 2629 N N . GLY A 1 345 ? -21.349 -15.749 -10.396 1.00 89.06 345 GLY A N 1
ATOM 2630 C CA . GLY A 1 345 ? -20.265 -16.664 -10.020 1.00 89.06 345 GLY A CA 1
ATOM 2631 C C . GLY A 1 345 ? -19.107 -16.739 -11.026 1.00 89.06 345 GLY A C 1
ATOM 2632 O O . GLY A 1 345 ? -18.381 -17.731 -11.059 1.00 89.06 345 GLY A O 1
ATOM 2633 N N . ALA A 1 346 ? -18.941 -15.725 -11.880 1.00 91.44 346 ALA A N 1
ATOM 2634 C CA . ALA A 1 346 ? -17.986 -15.727 -12.987 1.00 91.44 346 ALA A CA 1
ATOM 2635 C C . ALA A 1 346 ? -16.554 -15.353 -12.570 1.00 91.44 346 ALA A C 1
ATOM 2637 O O . ALA A 1 346 ? -15.594 -15.757 -13.235 1.00 91.44 346 ALA A O 1
ATOM 2638 N N . VAL A 1 347 ? -16.397 -14.580 -11.491 1.00 94.31 347 VAL A N 1
ATOM 2639 C CA . VAL A 1 347 ? -15.117 -13.999 -11.049 1.00 94.31 347 VAL A CA 1
ATOM 2640 C C . VAL A 1 347 ? -14.112 -15.082 -10.639 1.00 94.31 347 VAL A C 1
ATOM 2642 O O . VAL A 1 347 ? -14.263 -15.740 -9.613 1.00 94.31 347 VAL A O 1
ATOM 2645 N N . GLY A 1 348 ? -13.041 -15.233 -11.425 1.00 91.94 348 GLY A N 1
ATOM 2646 C CA . GLY A 1 348 ? -11.928 -16.142 -11.123 1.00 91.94 348 GLY A CA 1
ATOM 2647 C C . GLY A 1 348 ? -10.795 -15.471 -10.350 1.00 91.94 348 GLY A C 1
ATOM 2648 O O . GLY A 1 348 ? -10.153 -16.102 -9.510 1.00 91.94 348 GLY A O 1
ATOM 2649 N N . THR A 1 349 ? -10.552 -14.184 -10.609 1.00 94.88 349 THR A N 1
ATOM 2650 C CA . THR A 1 349 ? -9.633 -13.361 -9.813 1.00 94.88 349 THR A CA 1
ATOM 2651 C C . THR A 1 349 ? -10.221 -11.968 -9.608 1.00 94.88 349 THR A C 1
ATOM 2653 O O . THR A 1 349 ? -10.389 -11.236 -10.579 1.00 94.88 349 THR A O 1
ATOM 2656 N N . LEU A 1 350 ? -10.509 -11.597 -8.362 1.00 95.25 350 LEU A N 1
ATOM 2657 C CA . LEU A 1 350 ? -10.892 -10.247 -7.949 1.00 95.25 350 LEU A CA 1
ATOM 2658 C C . LEU A 1 350 ? -9.632 -9.455 -7.569 1.00 95.25 350 LEU A C 1
ATOM 2660 O O . LEU A 1 350 ? -8.834 -9.913 -6.751 1.00 95.25 350 LEU A O 1
ATOM 2664 N N . LEU A 1 351 ? -9.481 -8.265 -8.143 1.00 94.94 351 LEU A N 1
ATOM 2665 C CA . LEU A 1 351 ? -8.480 -7.264 -7.792 1.00 94.94 351 LEU A CA 1
ATOM 2666 C C . LEU A 1 351 ? -9.223 -6.110 -7.107 1.00 94.94 351 LEU A C 1
ATOM 2668 O O . LEU A 1 351 ? -10.056 -5.457 -7.735 1.00 94.94 351 LEU A O 1
ATOM 2672 N N . ILE A 1 352 ? -8.946 -5.855 -5.829 1.00 93.69 352 ILE A N 1
ATOM 2673 C CA . ILE A 1 352 ? -9.614 -4.790 -5.066 1.00 93.69 352 ILE A CA 1
ATOM 2674 C C . ILE A 1 352 ? -8.595 -3.971 -4.273 1.00 93.69 352 ILE A C 1
ATOM 2676 O O . ILE A 1 352 ? -7.708 -4.534 -3.634 1.00 93.69 352 ILE A O 1
ATOM 2680 N N . SER A 1 353 ? -8.695 -2.643 -4.318 1.00 92.69 353 SER A N 1
ATOM 2681 C CA . SER A 1 353 ? -7.816 -1.761 -3.553 1.00 92.69 353 SER A CA 1
ATOM 2682 C C . SER A 1 353 ? -8.300 -1.582 -2.115 1.00 92.69 353 SER A C 1
ATOM 2684 O O . SER A 1 353 ? -9.496 -1.501 -1.823 1.00 92.69 353 SER A O 1
ATOM 2686 N N . ASP A 1 354 ? -7.356 -1.489 -1.180 1.00 88.75 354 ASP A N 1
ATOM 2687 C CA . ASP A 1 354 ? -7.681 -1.367 0.240 1.00 88.75 354 ASP A CA 1
ATOM 2688 C C . ASP A 1 354 ? -8.356 -0.043 0.639 1.00 88.75 354 ASP A C 1
ATOM 2690 O O . ASP A 1 354 ? -9.033 0.011 1.670 1.00 88.75 354 ASP A O 1
ATOM 2694 N N . GLY A 1 355 ? -8.248 0.991 -0.200 1.00 85.31 355 GLY A N 1
ATOM 2695 C CA . GLY A 1 355 ? -8.951 2.260 -0.028 1.00 85.31 355 GLY A CA 1
ATOM 2696 C C . GLY A 1 355 ? -10.477 2.121 -0.066 1.00 85.31 355 GLY A C 1
ATOM 2697 O O . GLY A 1 355 ? -11.163 2.865 0.635 1.00 85.31 355 GLY A O 1
ATOM 2698 N N . LEU A 1 356 ? -11.020 1.140 -0.800 1.00 85.81 356 LEU A N 1
ATOM 2699 C CA . LEU A 1 356 ? -12.470 0.927 -0.904 1.00 85.81 356 LEU A CA 1
ATOM 2700 C C . LEU A 1 356 ? -13.092 0.411 0.402 1.00 85.81 356 LEU A C 1
ATOM 2702 O O . LEU A 1 356 ? -14.192 0.832 0.762 1.00 85.81 356 LEU A O 1
ATOM 2706 N N . PHE A 1 357 ? -12.375 -0.412 1.177 1.00 83.56 357 PHE A N 1
ATOM 2707 C CA . PHE A 1 357 ? -12.822 -0.783 2.527 1.00 83.56 357 PHE A CA 1
ATOM 2708 C C . PHE A 1 357 ? -12.800 0.425 3.478 1.00 83.56 357 PHE A C 1
ATOM 2710 O O . PHE A 1 357 ? -13.642 0.532 4.366 1.00 83.56 357 PHE A O 1
ATOM 2717 N N . ARG A 1 358 ? -11.898 1.390 3.258 1.00 76.62 358 ARG A N 1
ATOM 2718 C CA . ARG A 1 358 ? -11.762 2.596 4.091 1.00 76.62 358 ARG A CA 1
ATOM 2719 C C . ARG A 1 358 ? -12.867 3.646 3.893 1.00 76.62 358 ARG A C 1
ATOM 2721 O O . ARG A 1 358 ? -12.806 4.711 4.506 1.00 76.62 358 ARG A O 1
ATOM 2728 N N . ASN A 1 359 ? -13.857 3.387 3.038 1.00 75.50 359 ASN A N 1
ATOM 2729 C CA . ASN A 1 359 ? -14.912 4.349 2.722 1.00 75.50 359 ASN A CA 1
ATOM 2730 C C . ASN A 1 359 ? -15.666 4.815 3.989 1.00 75.50 359 ASN A C 1
ATOM 2732 O O . ASN A 1 359 ? -15.848 4.047 4.938 1.00 75.50 359 ASN A O 1
ATOM 2736 N N . ALA A 1 360 ? -16.082 6.084 4.009 1.00 72.44 360 ALA A N 1
ATOM 2737 C CA . ALA A 1 360 ? -16.724 6.716 5.160 1.00 72.44 360 ALA A CA 1
ATOM 2738 C C . ALA A 1 360 ? -18.125 6.147 5.450 1.00 72.44 360 ALA A C 1
ATOM 2740 O O . ALA A 1 360 ? -18.527 6.101 6.610 1.00 72.44 360 ALA A O 1
ATOM 2741 N N . ASP A 1 361 ? -18.840 5.678 4.421 1.00 83.19 361 ASP A N 1
ATOM 2742 C CA . ASP A 1 361 ? -20.116 4.974 4.573 1.00 83.19 361 ASP A CA 1
ATOM 2743 C C . ASP A 1 361 ? -19.907 3.499 4.993 1.00 83.19 361 ASP A C 1
ATOM 2745 O O . ASP A 1 361 ? -19.339 2.712 4.221 1.00 83.19 361 ASP A O 1
ATOM 2749 N N . PRO A 1 362 ? -20.419 3.069 6.166 1.00 81.00 362 PRO A N 1
ATOM 2750 C CA . PRO A 1 362 ? -20.360 1.672 6.592 1.00 81.00 362 PRO A CA 1
ATOM 2751 C C . PRO A 1 362 ? -21.122 0.704 5.674 1.00 81.00 362 PRO A C 1
ATOM 2753 O O . PRO A 1 362 ? -20.826 -0.492 5.677 1.00 81.00 362 PRO A O 1
ATOM 2756 N N . ASN A 1 363 ? -22.107 1.175 4.901 1.00 86.69 363 ASN A N 1
ATOM 2757 C CA . ASN A 1 363 ? -22.928 0.305 4.058 1.00 86.69 363 ASN A CA 1
ATOM 2758 C C . ASN A 1 363 ? -22.171 -0.132 2.795 1.00 86.69 363 ASN A C 1
ATOM 2760 O O . ASN A 1 363 ? -22.093 -1.333 2.530 1.00 86.69 363 ASN A O 1
ATOM 2764 N N . ARG A 1 364 ? -21.522 0.792 2.071 1.00 86.94 364 ARG A N 1
ATOM 2765 C CA . ARG A 1 364 ? -20.601 0.450 0.968 1.00 86.94 364 ARG A CA 1
ATOM 2766 C C . ARG A 1 364 ? -19.439 -0.424 1.442 1.00 86.94 364 ARG A C 1
ATOM 2768 O O . ARG A 1 364 ? -19.130 -1.405 0.771 1.00 86.94 364 ARG A O 1
ATOM 2775 N N . ARG A 1 365 ? -18.864 -0.172 2.629 1.00 84.00 365 ARG A N 1
ATOM 2776 C CA . ARG A 1 365 ? -17.838 -1.064 3.211 1.00 84.00 365 ARG A CA 1
ATOM 2777 C C . ARG A 1 365 ? -18.337 -2.505 3.340 1.00 84.00 365 ARG A C 1
ATOM 2779 O O . ARG A 1 365 ? -17.658 -3.424 2.890 1.00 84.00 365 ARG A O 1
ATOM 2786 N N . ARG A 1 366 ? -19.535 -2.706 3.905 1.00 86.94 366 ARG A N 1
ATOM 2787 C CA . ARG A 1 366 ? -20.150 -4.040 4.038 1.00 86.94 366 ARG A CA 1
ATOM 2788 C C . ARG A 1 366 ? -20.381 -4.714 2.687 1.00 86.94 366 ARG A C 1
ATOM 2790 O O . ARG A 1 366 ? -20.087 -5.900 2.583 1.00 86.94 366 ARG A O 1
ATOM 2797 N N . LYS A 1 367 ? -20.819 -3.977 1.656 1.00 90.38 367 LYS A N 1
ATOM 2798 C CA . LYS A 1 367 ? -20.938 -4.517 0.287 1.00 90.38 367 LYS A CA 1
ATOM 2799 C C . LYS A 1 367 ? -19.602 -5.061 -0.230 1.00 90.38 367 LYS A C 1
ATOM 2801 O O . LYS A 1 367 ? -19.563 -6.193 -0.697 1.00 90.38 367 LYS A O 1
ATOM 2806 N N . PHE A 1 368 ? -18.505 -4.310 -0.098 1.00 91.25 368 PHE A N 1
ATOM 2807 C CA . PHE A 1 368 ? -17.183 -4.771 -0.551 1.00 91.25 368 PHE A CA 1
ATOM 2808 C C . PHE A 1 368 ? -16.644 -5.963 0.255 1.00 91.25 368 PHE A C 1
ATOM 2810 O O . PHE A 1 368 ? -16.034 -6.859 -0.325 1.00 91.25 368 PHE A O 1
ATOM 2817 N N . VAL A 1 369 ? -16.886 -6.018 1.571 1.00 90.31 369 VAL A N 1
ATOM 2818 C CA . VAL A 1 369 ? -16.535 -7.193 2.393 1.00 90.31 369 VAL A CA 1
ATOM 2819 C C . VAL A 1 369 ? -17.335 -8.422 1.950 1.00 90.31 369 VAL A C 1
ATOM 2821 O O . VAL A 1 369 ? -16.750 -9.477 1.715 1.00 90.31 369 VAL A O 1
ATOM 2824 N N . GLN A 1 370 ? -18.650 -8.278 1.764 1.00 90.62 370 GLN A N 1
ATOM 2825 C CA . GLN A 1 370 ? -19.520 -9.362 1.310 1.00 90.62 370 GLN A CA 1
ATOM 2826 C C . GLN A 1 370 ? -19.131 -9.860 -0.093 1.00 90.62 370 GLN A C 1
ATOM 2828 O O . GLN A 1 370 ? -19.025 -11.064 -0.300 1.00 90.62 370 GLN A O 1
ATOM 2833 N N . LEU A 1 371 ? -18.813 -8.953 -1.022 1.00 92.12 371 LEU A N 1
ATOM 2834 C CA . LEU A 1 371 ? -18.321 -9.275 -2.366 1.00 92.12 371 LEU A CA 1
ATOM 2835 C C . LEU A 1 371 ? -17.039 -10.129 -2.334 1.00 92.12 371 LEU A C 1
ATOM 2837 O O . LEU A 1 371 ? -16.925 -11.109 -3.069 1.00 92.12 371 LEU A O 1
ATOM 2841 N N . VAL A 1 372 ? -16.086 -9.801 -1.453 1.00 92.75 372 VAL A N 1
ATOM 2842 C CA . VAL A 1 372 ? -14.867 -10.606 -1.248 1.00 92.75 372 VAL A CA 1
ATOM 2843 C C . VAL A 1 372 ? -15.199 -11.991 -0.681 1.00 92.75 372 VAL A C 1
ATOM 2845 O O . VAL A 1 372 ? -14.598 -12.982 -1.103 1.00 92.75 372 VAL A O 1
ATOM 2848 N N . GLU A 1 373 ? -16.155 -12.089 0.244 1.00 91.25 373 GLU A N 1
ATOM 2849 C CA . GLU A 1 373 ? -16.588 -13.371 0.811 1.00 91.25 373 GLU A CA 1
ATOM 2850 C C . GLU A 1 373 ? -17.344 -14.244 -0.203 1.00 91.25 373 GLU A C 1
ATOM 2852 O O . GLU A 1 373 ? -17.066 -15.441 -0.280 1.00 91.25 373 GLU A O 1
ATOM 2857 N N . ASP A 1 374 ? -18.222 -13.674 -1.033 1.00 92.56 374 ASP A N 1
ATOM 2858 C CA . ASP A 1 374 ? -18.975 -14.412 -2.054 1.00 92.56 374 ASP A CA 1
ATOM 2859 C C . ASP A 1 374 ? -18.085 -14.882 -3.226 1.00 92.56 374 ASP A C 1
ATOM 2861 O O . ASP A 1 374 ? -18.215 -16.029 -3.670 1.00 92.56 374 ASP A O 1
ATOM 2865 N N . VAL A 1 375 ? -17.085 -14.093 -3.650 1.00 93.06 375 VAL A N 1
ATOM 2866 C CA . VAL A 1 375 ? -16.052 -14.557 -4.604 1.00 93.06 375 VAL A CA 1
ATOM 2867 C C . VAL A 1 375 ? -15.245 -15.721 -4.014 1.00 93.06 375 VAL A C 1
ATOM 2869 O O . VAL A 1 375 ? -15.087 -16.759 -4.662 1.00 93.06 375 VAL A O 1
ATOM 2872 N N . ARG A 1 376 ? -14.792 -15.610 -2.756 1.00 91.12 376 ARG A N 1
ATOM 2873 C CA . ARG A 1 376 ? -14.035 -16.678 -2.068 1.00 91.12 376 ARG A CA 1
ATOM 2874 C C . ARG A 1 376 ? -14.857 -17.952 -1.866 1.00 91.12 376 ARG A C 1
ATOM 2876 O O . ARG A 1 376 ? -14.338 -19.051 -2.040 1.00 91.12 376 ARG A O 1
ATOM 2883 N N . LYS A 1 377 ? -16.144 -17.813 -1.548 1.00 92.25 377 LYS A N 1
ATOM 2884 C CA . LYS A 1 377 ? -17.131 -18.899 -1.403 1.00 92.25 377 LYS A CA 1
ATOM 2885 C C . LYS A 1 377 ? -17.436 -19.605 -2.728 1.00 92.25 377 LYS A C 1
ATOM 2887 O O . LYS A 1 377 ? -17.683 -20.808 -2.723 1.00 92.25 377 LYS A O 1
ATOM 2892 N N . THR A 1 378 ? -17.360 -18.883 -3.846 1.00 91.38 378 THR A N 1
ATOM 2893 C CA . THR A 1 378 ? -17.443 -19.435 -5.211 1.00 91.38 378 THR A CA 1
ATOM 2894 C C . THR A 1 378 ? -16.147 -20.153 -5.628 1.00 91.38 378 THR A C 1
ATOM 2896 O O . THR A 1 378 ? -16.158 -20.985 -6.533 1.00 91.38 378 THR A O 1
ATOM 2899 N N . GLY A 1 379 ? -15.033 -19.894 -4.932 1.00 89.81 379 GLY A N 1
ATOM 2900 C CA . GLY A 1 379 ? -13.714 -20.477 -5.203 1.00 89.81 379 GLY A CA 1
ATOM 2901 C C . GLY A 1 379 ? -12.775 -19.574 -6.010 1.00 89.81 379 GLY A C 1
ATOM 2902 O O . GLY A 1 379 ? -11.716 -20.035 -6.433 1.00 89.81 379 GLY A O 1
ATOM 2903 N N . GLY A 1 380 ? -13.142 -18.306 -6.223 1.00 90.56 380 GLY A N 1
ATOM 2904 C CA . GLY A 1 380 ? -12.292 -17.304 -6.863 1.00 90.56 380 GLY A CA 1
ATOM 2905 C C . GLY A 1 380 ? -11.195 -16.771 -5.934 1.00 90.56 380 GLY A C 1
ATOM 2906 O O . GLY A 1 380 ? -11.348 -16.712 -4.711 1.00 90.56 380 GLY A O 1
ATOM 2907 N N . GLU A 1 381 ? -10.076 -16.349 -6.520 1.00 91.50 381 GLU A N 1
ATOM 2908 C CA . GLU A 1 381 ? -8.978 -15.696 -5.799 1.00 91.50 381 GLU A CA 1
ATOM 2909 C C . GLU A 1 381 ? -9.297 -14.208 -5.593 1.00 91.50 381 GLU A C 1
ATOM 2911 O O . GLU A 1 381 ? -9.526 -13.495 -6.563 1.00 91.50 381 GLU A O 1
ATOM 2916 N N . ALA A 1 382 ? -9.279 -13.711 -4.353 1.00 92.38 382 ALA A N 1
ATOM 2917 C CA . ALA A 1 382 ? -9.409 -12.278 -4.074 1.00 92.38 382 ALA A CA 1
ATOM 2918 C C . ALA A 1 382 ? -8.073 -11.706 -3.587 1.00 92.38 382 ALA A C 1
ATOM 2920 O O . ALA A 1 382 ? -7.618 -12.049 -2.491 1.00 92.38 382 ALA A O 1
ATOM 2921 N N . ALA A 1 383 ? -7.468 -10.844 -4.407 1.00 91.44 383 ALA A N 1
ATOM 2922 C CA . ALA A 1 383 ? -6.211 -10.158 -4.145 1.00 91.44 383 ALA A CA 1
ATOM 2923 C C . ALA A 1 383 ? -6.479 -8.704 -3.728 1.00 91.44 383 ALA A C 1
ATOM 2925 O O . ALA A 1 383 ? -7.068 -7.925 -4.483 1.00 91.44 383 ALA A O 1
ATOM 2926 N N . ILE A 1 384 ? -6.043 -8.350 -2.516 1.00 91.25 384 ILE A N 1
ATOM 2927 C CA . ILE A 1 384 ? -6.194 -7.007 -1.950 1.00 91.25 384 ILE A CA 1
ATOM 2928 C C . ILE A 1 384 ? -4.909 -6.220 -2.211 1.00 91.25 384 ILE A C 1
ATOM 2930 O O . ILE A 1 384 ? -3.877 -6.516 -1.614 1.00 91.25 384 ILE A O 1
ATOM 2934 N N . PHE A 1 385 ? -4.998 -5.219 -3.082 1.00 91.06 385 PHE A N 1
ATOM 2935 C CA . PHE A 1 385 ? -3.902 -4.328 -3.456 1.00 91.06 385 PHE A CA 1
ATOM 2936 C C . PHE A 1 385 ? -3.811 -3.159 -2.479 1.00 91.06 385 PHE A C 1
ATOM 2938 O O . PHE A 1 385 ? -4.833 -2.571 -2.107 1.00 91.06 385 PHE A O 1
ATOM 2945 N N . SER A 1 386 ? -2.595 -2.759 -2.113 1.00 89.62 386 SER A N 1
ATOM 2946 C CA . SER A 1 386 ? -2.406 -1.611 -1.224 1.00 89.62 386 SER A CA 1
ATOM 2947 C C . SER A 1 386 ? -2.233 -0.289 -1.967 1.00 89.62 386 SER A C 1
ATOM 2949 O O . SER A 1 386 ? -1.372 -0.128 -2.829 1.00 89.62 386 SER A O 1
ATOM 2951 N N . SER A 1 387 ? -3.061 0.694 -1.605 1.00 88.88 387 SER A N 1
ATOM 2952 C CA . SER A 1 387 ? -3.190 1.987 -2.300 1.00 88.88 387 SER A CA 1
ATOM 2953 C C . SER A 1 387 ? -1.927 2.861 -2.238 1.00 88.88 387 SER A C 1
ATOM 2955 O O . SER A 1 387 ? -1.794 3.809 -3.013 1.00 88.88 387 SER A O 1
ATOM 2957 N N . MET A 1 388 ? -0.998 2.545 -1.327 1.00 86.38 388 MET A N 1
ATOM 2958 C CA . MET A 1 388 ? 0.307 3.206 -1.185 1.00 86.38 388 MET A CA 1
ATOM 2959 C C . MET A 1 388 ? 1.430 2.533 -1.999 1.00 86.38 388 MET A C 1
ATOM 2961 O O . MET A 1 388 ? 2.571 3.001 -1.963 1.00 86.38 388 MET A O 1
ATOM 2965 N N . HIS A 1 389 ? 1.121 1.473 -2.750 1.00 87.19 389 HIS A N 1
ATOM 2966 C CA . HIS A 1 389 ? 2.005 0.855 -3.736 1.00 87.19 389 HIS A CA 1
ATOM 2967 C C . HIS A 1 389 ? 1.584 1.239 -5.169 1.00 87.19 389 HIS A C 1
ATOM 2969 O O . HIS A 1 389 ? 0.419 1.543 -5.439 1.00 87.19 389 HIS A O 1
ATOM 2975 N N . GLU A 1 390 ? 2.526 1.236 -6.115 1.00 84.50 390 GLU A N 1
ATOM 2976 C CA . GLU A 1 390 ? 2.282 1.722 -7.483 1.00 84.50 390 GLU A CA 1
ATOM 2977 C C . GLU A 1 390 ? 1.289 0.831 -8.270 1.00 84.50 390 GLU A C 1
ATOM 2979 O O . GLU A 1 390 ? 0.515 1.344 -9.078 1.00 84.50 390 GLU A O 1
ATOM 2984 N N . SER A 1 391 ? 1.212 -0.474 -7.964 1.00 88.25 391 SER A N 1
ATOM 2985 C CA . SER A 1 391 ? 0.155 -1.374 -8.472 1.00 88.25 391 SER A CA 1
ATOM 2986 C C . SER A 1 391 ? -1.241 -0.940 -8.007 1.00 88.25 391 SER A C 1
ATOM 2988 O O . SER A 1 391 ? -2.165 -0.841 -8.814 1.00 88.25 391 SER A O 1
ATOM 2990 N N . GLY A 1 392 ? -1.392 -0.626 -6.716 1.00 88.94 392 GLY A N 1
ATOM 2991 C CA . GLY A 1 392 ? -2.645 -0.150 -6.133 1.00 88.94 392 GLY A CA 1
ATOM 2992 C C . GLY A 1 392 ? -3.065 1.217 -6.673 1.00 88.94 392 GLY A C 1
ATOM 2993 O O . GLY A 1 392 ? -4.253 1.449 -6.878 1.00 88.94 392 GLY A O 1
ATOM 2994 N N . ARG A 1 393 ? -2.113 2.103 -6.993 1.00 88.94 393 ARG A N 1
ATOM 2995 C CA . ARG A 1 393 ? -2.397 3.379 -7.676 1.00 88.94 393 ARG A CA 1
ATOM 2996 C C . ARG A 1 393 ? -2.943 3.184 -9.087 1.00 88.94 393 ARG A C 1
ATOM 2998 O O . ARG A 1 393 ? -3.919 3.838 -9.441 1.00 88.94 393 ARG A O 1
ATOM 3005 N N . GLN A 1 394 ? -2.360 2.272 -9.865 1.00 89.31 394 GLN A N 1
ATOM 3006 C CA . GLN A 1 394 ? -2.872 1.937 -11.197 1.00 89.31 394 GLN A CA 1
ATOM 3007 C C . GLN A 1 394 ? -4.278 1.322 -11.121 1.00 89.31 394 GLN A C 1
ATOM 3009 O O . GLN A 1 394 ? -5.160 1.740 -11.867 1.00 89.31 394 GLN A O 1
ATOM 3014 N N . LEU A 1 395 ? -4.530 0.420 -10.163 1.00 92.19 395 LEU A N 1
ATOM 3015 C CA . LEU A 1 395 ? -5.872 -0.124 -9.918 1.00 92.19 395 LEU A CA 1
ATOM 3016 C C . LEU A 1 395 ? -6.871 0.957 -9.460 1.00 92.19 395 LEU A C 1
ATOM 3018 O O . LEU A 1 395 ? -8.012 0.957 -9.910 1.00 92.19 395 LEU A O 1
ATOM 3022 N N . ASN A 1 396 ? -6.453 1.913 -8.624 1.00 91.88 396 ASN A N 1
ATOM 3023 C CA . ASN A 1 396 ? -7.279 3.056 -8.210 1.00 91.88 396 ASN A CA 1
ATOM 3024 C C . ASN A 1 396 ? -7.648 3.980 -9.384 1.00 91.88 396 ASN A C 1
ATOM 3026 O O . ASN A 1 396 ? -8.760 4.503 -9.408 1.00 91.88 396 ASN A O 1
ATOM 3030 N N . GLY A 1 397 ? -6.773 4.122 -10.387 1.00 90.50 397 GLY A N 1
ATOM 3031 C CA . GLY A 1 397 ? -7.108 4.777 -11.658 1.00 90.50 397 GLY A CA 1
ATOM 3032 C C . GLY A 1 397 ? -8.216 4.057 -12.442 1.00 90.50 397 GLY A C 1
ATOM 3033 O O . GLY A 1 397 ? -8.956 4.695 -13.183 1.00 90.50 397 GLY A O 1
ATOM 3034 N N . LEU A 1 398 ? -8.391 2.750 -12.219 1.00 90.50 398 LEU A N 1
ATOM 3035 C CA . LEU A 1 398 ? -9.469 1.914 -12.761 1.00 90.50 398 LEU A CA 1
ATOM 3036 C C . LEU A 1 398 ? -10.592 1.693 -11.727 1.00 90.50 398 LEU A C 1
ATOM 3038 O O . LEU A 1 398 ? -11.083 0.582 -11.536 1.00 90.50 398 LEU A O 1
ATOM 3042 N N . THR A 1 399 ? -10.990 2.758 -11.024 1.00 90.31 399 THR A N 1
ATOM 3043 C CA . THR A 1 399 ? -12.020 2.790 -9.954 1.00 90.31 399 THR A CA 1
ATOM 3044 C C . THR A 1 399 ? -11.706 2.010 -8.669 1.00 90.31 399 THR A C 1
ATOM 3046 O O . THR A 1 399 ? -12.509 2.011 -7.738 1.00 90.31 399 THR A O 1
ATOM 3049 N N . GLY A 1 400 ? -10.538 1.368 -8.574 1.00 90.25 400 GLY A N 1
ATOM 3050 C CA . GLY A 1 400 ? -10.110 0.594 -7.404 1.00 90.25 400 GLY A CA 1
ATOM 3051 C C . GLY A 1 400 ? -10.607 -0.854 -7.379 1.00 90.25 400 GLY A C 1
ATOM 3052 O O . GLY A 1 400 ? -10.200 -1.607 -6.494 1.00 90.25 400 GLY A O 1
ATOM 3053 N N . ILE A 1 401 ? -11.448 -1.271 -8.332 1.00 94.06 401 ILE A N 1
ATOM 3054 C CA . ILE A 1 401 ? -11.992 -2.631 -8.395 1.00 94.06 401 ILE A CA 1
ATOM 3055 C C . ILE A 1 401 ? -12.047 -3.173 -9.829 1.00 94.06 401 ILE A C 1
ATOM 3057 O O . ILE A 1 401 ? -12.587 -2.540 -10.737 1.00 94.06 401 ILE A O 1
ATOM 3061 N N . ALA A 1 402 ? -11.497 -4.374 -10.012 1.00 94.56 402 ALA A N 1
ATOM 3062 C CA . ALA A 1 402 ? -11.441 -5.087 -11.283 1.00 94.56 402 ALA A CA 1
ATOM 3063 C C . ALA A 1 402 ? -11.545 -6.608 -11.086 1.00 94.56 402 ALA A C 1
ATOM 3065 O O . ALA A 1 402 ? -11.218 -7.136 -10.024 1.00 94.56 402 ALA A O 1
ATOM 3066 N N . ALA A 1 403 ? -11.982 -7.332 -12.112 1.00 95.00 403 ALA A N 1
ATOM 3067 C CA . ALA A 1 403 ? -12.150 -8.778 -12.088 1.00 95.00 403 ALA A CA 1
ATOM 3068 C C . ALA A 1 403 ? -11.685 -9.434 -13.395 1.00 95.00 403 ALA A C 1
ATOM 3070 O O . ALA A 1 403 ? -11.980 -8.965 -14.493 1.00 95.00 403 ALA A O 1
ATOM 3071 N N . ILE A 1 404 ? -11.001 -10.571 -13.260 1.00 94.44 404 ILE A N 1
ATOM 3072 C CA . ILE A 1 404 ? -10.721 -11.506 -14.353 1.00 94.44 404 ILE A CA 1
ATOM 3073 C C . ILE A 1 404 ? -11.740 -12.643 -14.266 1.00 94.44 404 ILE A C 1
ATOM 3075 O O . ILE A 1 404 ? -11.805 -13.353 -13.254 1.00 94.44 404 ILE A O 1
ATOM 3079 N N . LEU A 1 405 ? -12.522 -12.831 -15.326 1.00 93.62 405 LEU A N 1
ATOM 3080 C CA . LEU A 1 405 ? -13.599 -13.815 -15.378 1.00 93.62 405 LEU A CA 1
ATOM 3081 C C . LEU A 1 405 ? -13.109 -15.190 -15.851 1.00 93.62 405 LEU A C 1
ATOM 3083 O O . LEU A 1 405 ? -12.257 -15.323 -16.735 1.00 93.62 405 LEU A O 1
ATOM 3087 N N . THR A 1 406 ? -13.669 -16.241 -15.255 1.00 91.31 406 THR A N 1
ATOM 3088 C CA . THR A 1 406 ? -13.384 -17.637 -15.616 1.00 91.31 406 THR A CA 1
ATOM 3089 C C . THR A 1 406 ? -13.871 -17.961 -17.029 1.00 91.31 406 THR A C 1
ATOM 3091 O O . THR A 1 406 ? -13.111 -18.528 -17.820 1.00 91.31 406 THR A O 1
ATOM 3094 N N . TYR A 1 407 ? -15.083 -17.524 -17.368 1.00 90.00 407 TYR A N 1
ATOM 3095 C CA . TYR A 1 407 ? -15.712 -17.595 -18.687 1.00 90.00 407 TYR A CA 1
ATOM 3096 C C . TYR A 1 407 ? -16.033 -16.177 -19.206 1.00 90.00 407 TYR A C 1
ATOM 3098 O O . TYR A 1 407 ? -16.161 -15.268 -18.385 1.00 90.00 407 TYR A O 1
ATOM 3106 N N . PRO A 1 408 ? -16.116 -15.954 -20.532 1.00 87.50 408 PRO A N 1
ATOM 3107 C CA . PRO A 1 408 ? -16.516 -14.660 -21.081 1.00 87.50 408 PRO A CA 1
ATOM 3108 C C . PRO A 1 408 ? -17.971 -14.332 -20.741 1.00 87.50 408 PRO A C 1
ATOM 3110 O O . PRO A 1 408 ? -18.850 -15.184 -20.873 1.00 87.50 408 PRO A O 1
ATOM 3113 N N . LEU A 1 409 ? -18.201 -13.086 -20.336 1.00 85.75 409 LEU A N 1
ATOM 3114 C CA . LEU A 1 409 ? -19.511 -12.464 -20.194 1.00 85.75 409 LEU A CA 1
ATOM 3115 C C . LEU A 1 409 ? -19.508 -11.158 -20.983 1.00 85.75 409 LEU A C 1
ATOM 3117 O O . LEU A 1 409 ? -18.574 -10.361 -20.891 1.00 85.75 409 LEU A O 1
ATOM 3121 N N . ASP A 1 410 ? -20.575 -10.947 -21.739 1.00 82.19 410 ASP A N 1
ATOM 3122 C CA . ASP A 1 410 ? -20.813 -9.695 -22.442 1.00 82.19 410 ASP A CA 1
ATOM 3123 C C . ASP A 1 410 ? -21.406 -8.670 -21.471 1.00 82.19 410 ASP A C 1
ATOM 3125 O O . ASP A 1 410 ? -22.382 -8.971 -20.781 1.00 82.19 410 ASP A O 1
ATOM 3129 N N . VAL A 1 411 ? -20.772 -7.500 -21.365 1.00 78.06 411 VAL A N 1
ATOM 3130 C CA . VAL A 1 411 ? -21.198 -6.438 -20.442 1.00 78.06 411 VAL A CA 1
ATOM 3131 C C . VAL A 1 411 ? -22.551 -5.893 -20.878 1.00 78.06 411 VAL A C 1
ATOM 3133 O O . VAL A 1 411 ? -23.437 -5.763 -20.040 1.00 78.06 411 VAL A O 1
ATOM 3136 N N . GLU A 1 412 ? -22.736 -5.649 -22.179 1.00 74.19 412 GLU A N 1
ATOM 3137 C CA . GLU A 1 412 ? -23.953 -5.023 -22.703 1.00 74.19 412 GLU A CA 1
ATOM 3138 C C . GLU A 1 412 ? -25.159 -5.935 -22.459 1.00 74.19 412 GLU A C 1
ATOM 3140 O O . GLU A 1 412 ? -26.146 -5.509 -21.867 1.00 74.19 412 GLU A O 1
ATOM 3145 N N . ILE A 1 413 ? -25.042 -7.229 -22.784 1.00 75.81 413 ILE A N 1
ATOM 3146 C CA . ILE A 1 413 ? -26.110 -8.214 -22.535 1.00 75.81 413 ILE A CA 1
ATOM 3147 C C . ILE A 1 413 ? -26.427 -8.322 -21.034 1.00 75.81 413 ILE A C 1
ATOM 3149 O O . ILE A 1 413 ? -27.591 -8.429 -20.656 1.00 75.81 413 ILE A O 1
ATOM 3153 N N . VAL A 1 414 ? -25.413 -8.277 -20.163 1.00 75.06 414 VAL A N 1
ATOM 3154 C CA . VAL A 1 414 ? -25.602 -8.376 -18.707 1.00 75.06 414 VAL A CA 1
ATOM 3155 C C . VAL A 1 414 ? -26.287 -7.132 -18.126 1.00 75.06 414 VAL A C 1
ATOM 3157 O O . VAL A 1 414 ? -27.136 -7.286 -17.247 1.00 75.06 414 VAL A O 1
ATOM 3160 N N . GLU A 1 415 ? -25.954 -5.931 -18.609 1.00 76.62 415 GLU A N 1
ATOM 3161 C CA . GLU A 1 415 ? -26.613 -4.682 -18.201 1.00 76.62 415 GLU A CA 1
ATOM 3162 C C . GLU A 1 415 ? -28.029 -4.549 -18.785 1.00 76.62 415 GLU A C 1
ATOM 3164 O O . GLU A 1 415 ? -28.925 -4.058 -18.097 1.00 76.62 415 GLU A O 1
ATOM 3169 N N . GLU A 1 416 ? -28.282 -5.020 -20.012 1.00 73.69 416 GLU A N 1
ATOM 3170 C CA . GLU A 1 416 ? -29.638 -5.043 -20.576 1.00 73.69 416 GLU A CA 1
ATOM 3171 C C . GLU A 1 416 ? -30.540 -6.058 -19.855 1.00 73.69 416 GLU A C 1
ATOM 3173 O O . GLU A 1 416 ? -31.676 -5.716 -19.522 1.00 73.69 416 GLU A O 1
ATOM 3178 N N . GLU A 1 417 ? -30.033 -7.252 -19.516 1.00 77.75 417 GLU A N 1
ATOM 3179 C CA . GLU A 1 417 ? -30.741 -8.226 -18.669 1.00 77.75 417 GLU A CA 1
ATOM 3180 C C . GLU A 1 417 ? -31.074 -7.657 -17.274 1.00 77.75 417 GLU A C 1
ATOM 3182 O O . GLU A 1 417 ? -32.171 -7.899 -16.765 1.00 77.75 417 GLU A O 1
ATOM 3187 N N . GLU A 1 418 ? -30.162 -6.899 -16.647 1.00 78.38 418 GLU A N 1
ATOM 3188 C CA . GLU A 1 418 ? -30.430 -6.239 -15.358 1.00 78.38 418 GLU A CA 1
ATOM 3189 C C . GLU A 1 418 ? -31.484 -5.133 -15.510 1.00 78.38 418 GLU A C 1
ATOM 3191 O O . GLU A 1 418 ? -32.455 -5.111 -14.753 1.00 78.38 418 GLU A O 1
ATOM 3196 N N . ARG A 1 419 ? -31.353 -4.256 -16.515 1.00 78.44 419 ARG A N 1
ATOM 3197 C CA . ARG A 1 419 ? -32.308 -3.167 -16.780 1.00 78.44 419 ARG A CA 1
ATOM 3198 C C . ARG A 1 419 ? -33.715 -3.702 -17.049 1.00 78.44 419 ARG A C 1
ATOM 3200 O O . ARG A 1 419 ? -34.680 -3.187 -16.488 1.00 78.44 419 ARG A O 1
ATOM 3207 N N . GLU A 1 420 ? -33.850 -4.751 -17.862 1.00 78.94 420 GLU A N 1
ATOM 3208 C CA . GLU A 1 420 ? -35.146 -5.395 -18.101 1.00 78.94 420 GLU A CA 1
ATOM 3209 C C . GLU A 1 420 ? -35.727 -6.019 -16.823 1.00 78.94 420 GLU A C 1
ATOM 3211 O O . GLU A 1 420 ? -36.940 -5.947 -16.611 1.00 78.94 420 GLU A O 1
ATOM 3216 N N . ALA A 1 421 ? -34.891 -6.593 -15.951 1.00 78.38 421 ALA A N 1
ATOM 3217 C CA . ALA A 1 421 ? -35.326 -7.128 -14.662 1.00 78.38 421 ALA A CA 1
ATOM 3218 C C . ALA A 1 421 ? -35.742 -6.023 -13.670 1.00 78.38 421 ALA A C 1
ATOM 3220 O O . ALA A 1 421 ? -36.758 -6.178 -12.986 1.00 78.38 421 ALA A O 1
ATOM 3221 N N . GLU A 1 422 ? -35.026 -4.893 -13.613 1.00 80.81 422 GLU A N 1
ATOM 3222 C CA . GLU A 1 422 ? -35.416 -3.719 -12.820 1.00 80.81 422 GLU A CA 1
ATOM 3223 C C . GLU A 1 422 ? -36.736 -3.114 -13.318 1.00 80.81 422 GLU A C 1
ATOM 3225 O O . GLU A 1 422 ? -37.618 -2.813 -12.510 1.00 80.81 422 GLU A O 1
ATOM 3230 N N . GLU A 1 423 ? -36.923 -2.974 -14.635 1.00 80.81 423 GLU A N 1
ATOM 3231 C CA . GLU A 1 423 ? -38.169 -2.465 -15.220 1.00 80.81 423 GLU A CA 1
ATOM 3232 C C . GLU A 1 423 ? -39.359 -3.398 -14.944 1.00 80.81 423 GLU A C 1
ATOM 3234 O O . GLU A 1 423 ? -40.433 -2.923 -14.554 1.00 80.81 423 GLU A O 1
ATOM 3239 N N . GLN A 1 424 ? -39.166 -4.718 -15.057 1.00 77.75 424 GLN A N 1
ATOM 3240 C CA . GLN A 1 424 ? -40.174 -5.724 -14.703 1.00 77.75 424 GLN A CA 1
ATOM 3241 C C . GLN A 1 424 ? -40.514 -5.681 -13.206 1.00 77.75 424 GLN A C 1
ATOM 3243 O O . GLN A 1 424 ? -41.688 -5.566 -12.850 1.00 77.75 424 GLN A O 1
ATOM 3248 N N . ALA A 1 425 ? -39.516 -5.667 -12.319 1.00 79.56 425 ALA A N 1
ATOM 3249 C CA . ALA A 1 425 ? -39.732 -5.562 -10.875 1.00 79.56 425 ALA A CA 1
ATOM 3250 C C . ALA A 1 425 ? -40.411 -4.235 -10.481 1.00 79.56 425 ALA A C 1
ATOM 3252 O O . ALA A 1 425 ? -41.281 -4.206 -9.607 1.00 79.56 425 ALA A O 1
ATOM 3253 N N . ALA A 1 426 ? -40.074 -3.130 -11.152 1.00 80.75 426 ALA A N 1
ATOM 3254 C CA . ALA A 1 426 ? -40.719 -1.836 -10.957 1.00 80.75 426 ALA A CA 1
ATOM 3255 C C . ALA A 1 426 ? -42.162 -1.805 -11.491 1.00 80.75 426 ALA A C 1
ATOM 3257 O O . ALA A 1 426 ? -42.985 -1.056 -10.955 1.00 80.75 426 ALA A O 1
ATOM 3258 N N . ALA A 1 427 ? -42.493 -2.592 -12.519 1.00 81.19 427 ALA A N 1
ATOM 3259 C CA . ALA A 1 427 ? -43.864 -2.792 -12.982 1.00 81.19 427 ALA A CA 1
ATOM 3260 C C . ALA A 1 427 ? -44.669 -3.639 -11.980 1.00 81.19 427 ALA A C 1
ATOM 3262 O O . ALA A 1 427 ? -45.711 -3.179 -11.511 1.00 81.19 427 ALA A O 1
ATOM 3263 N N . GLU A 1 428 ? -44.153 -4.797 -11.554 1.00 77.44 428 GLU A N 1
ATOM 3264 C CA . GLU A 1 428 ? -44.794 -5.656 -10.545 1.00 77.44 428 GLU A CA 1
ATOM 3265 C C . GLU A 1 428 ? -45.009 -4.926 -9.207 1.00 77.44 428 GLU A C 1
ATOM 3267 O O . GLU A 1 428 ? -46.066 -5.048 -8.585 1.00 77.44 428 GLU A O 1
ATOM 3272 N N . ALA A 1 429 ? -44.050 -4.102 -8.770 1.00 77.19 429 ALA A N 1
ATOM 3273 C CA . ALA A 1 429 ? -44.188 -3.288 -7.563 1.00 77.19 429 ALA A CA 1
ATOM 3274 C C . ALA A 1 429 ? -45.299 -2.227 -7.686 1.00 77.19 429 ALA A C 1
ATOM 3276 O O . ALA A 1 429 ? -46.019 -1.968 -6.713 1.00 77.19 429 ALA A O 1
ATOM 3277 N N . LYS A 1 430 ? -45.481 -1.633 -8.876 1.00 76.25 430 LYS A N 1
ATOM 3278 C CA . LYS A 1 430 ? -46.582 -0.697 -9.161 1.00 76.25 430 LYS A CA 1
ATOM 3279 C C . LYS A 1 430 ? -47.923 -1.428 -9.196 1.00 76.25 430 LYS A C 1
ATOM 3281 O O . LYS A 1 430 ? -48.847 -0.991 -8.510 1.00 76.25 430 LYS A O 1
ATOM 3286 N N . GLU A 1 431 ? -48.022 -2.559 -9.896 1.00 67.56 431 GLU A N 1
ATOM 3287 C CA . GLU A 1 431 ? -49.247 -3.369 -9.935 1.00 67.56 431 GLU A CA 1
ATOM 3288 C C . GLU A 1 431 ? -49.632 -3.888 -8.544 1.00 67.56 431 GLU A C 1
ATOM 3290 O O . GLU A 1 431 ? -50.779 -3.733 -8.129 1.00 67.56 431 GLU A O 1
ATOM 3295 N N . GLY A 1 432 ? -48.682 -4.409 -7.763 1.00 61.97 432 GLY A N 1
ATOM 3296 C CA . GLY A 1 432 ? -48.912 -4.849 -6.385 1.00 61.97 432 GLY A CA 1
ATOM 3297 C C . GLY A 1 432 ? -49.337 -3.711 -5.446 1.00 61.97 432 GLY A C 1
ATOM 3298 O O . GLY A 1 432 ? -50.173 -3.912 -4.559 1.00 61.97 432 GLY A O 1
ATOM 3299 N N . GLY A 1 433 ? -48.818 -2.497 -5.658 1.00 59.41 433 GLY A N 1
ATOM 3300 C CA . GLY A 1 433 ? -49.267 -1.286 -4.968 1.00 59.41 433 GLY A CA 1
ATOM 3301 C C . GLY A 1 433 ? -50.682 -0.850 -5.370 1.00 59.41 433 GLY A C 1
ATOM 3302 O O . GLY A 1 433 ? -51.474 -0.443 -4.516 1.00 59.41 433 GLY A O 1
ATOM 3303 N N . GLU A 1 434 ? -51.035 -0.970 -6.651 1.00 57.00 434 GLU A N 1
ATOM 3304 C CA . GLU A 1 434 ? -52.362 -0.624 -7.164 1.00 57.00 434 GLU A CA 1
ATOM 3305 C C . GLU A 1 434 ? -53.424 -1.670 -6.784 1.00 57.00 434 GLU A C 1
ATOM 3307 O O . GLU A 1 434 ? -54.549 -1.310 -6.434 1.00 57.00 434 GLU A O 1
ATOM 3312 N N . GLN A 1 435 ? -53.062 -2.953 -6.749 1.00 54.75 435 GLN A N 1
ATOM 3313 C CA . GLN A 1 435 ? -53.933 -4.038 -6.300 1.00 54.75 435 GLN A CA 1
ATOM 3314 C C . GLN A 1 435 ? -54.285 -3.876 -4.816 1.00 54.75 435 GLN A C 1
ATOM 3316 O O . GLN A 1 435 ? -55.464 -3.856 -4.467 1.00 54.75 435 GLN A O 1
ATOM 3321 N N . ARG A 1 436 ? -53.295 -3.585 -3.955 1.00 53.34 436 ARG A N 1
ATOM 3322 C CA . ARG A 1 436 ? -53.536 -3.236 -2.539 1.00 53.34 436 ARG A CA 1
ATOM 3323 C C . ARG A 1 436 ? -54.429 -2.002 -2.359 1.00 53.34 436 ARG A C 1
ATOM 3325 O O . ARG A 1 436 ? -55.126 -1.909 -1.352 1.00 53.34 436 ARG A O 1
ATOM 3332 N N . ARG A 1 437 ? -54.436 -1.058 -3.311 1.00 55.84 437 ARG A N 1
ATOM 3333 C CA . ARG A 1 437 ? -55.371 0.085 -3.317 1.00 55.84 437 ARG A CA 1
ATOM 3334 C C . ARG A 1 437 ? -56.786 -0.307 -3.753 1.00 55.84 437 ARG A C 1
ATOM 3336 O O . ARG A 1 437 ? -57.741 0.250 -3.218 1.00 55.84 437 ARG A O 1
ATOM 3343 N N . LYS A 1 438 ? -56.935 -1.260 -4.679 1.00 56.53 438 LYS A N 1
ATOM 3344 C CA . LYS A 1 438 ? -58.237 -1.794 -5.123 1.00 56.53 438 LYS A CA 1
ATOM 3345 C C . LYS A 1 438 ? -58.891 -2.664 -4.045 1.00 56.53 438 LYS A C 1
ATOM 3347 O O . LYS A 1 438 ? -60.068 -2.470 -3.756 1.00 56.53 438 LYS A O 1
ATOM 3352 N N . ASP A 1 439 ? -58.120 -3.525 -3.381 1.00 56.34 439 ASP A N 1
ATOM 3353 C CA . ASP A 1 439 ? -58.601 -4.409 -2.305 1.00 56.34 439 ASP A CA 1
ATOM 3354 C C . ASP A 1 439 ? -59.062 -3.653 -1.041 1.00 56.34 439 ASP A C 1
ATOM 3356 O O . ASP A 1 439 ? -59.796 -4.203 -0.220 1.00 56.34 439 ASP A O 1
ATOM 3360 N N . PHE A 1 440 ? -58.663 -2.384 -0.880 1.00 48.09 440 PHE A N 1
ATOM 3361 C CA . PHE A 1 440 ? -59.075 -1.514 0.231 1.00 48.09 440 PHE A CA 1
ATOM 3362 C C . PHE A 1 440 ? -60.124 -0.451 -0.158 1.00 48.09 440 PHE A C 1
ATOM 3364 O O . PHE A 1 440 ? -60.422 0.448 0.633 1.00 48.09 440 PHE A O 1
ATOM 3371 N N . ALA A 1 441 ? -60.703 -0.533 -1.361 1.00 44.62 441 ALA A N 1
ATOM 3372 C CA . ALA A 1 441 ? -61.747 0.385 -1.809 1.00 44.62 441 ALA A CA 1
ATOM 3373 C C . ALA A 1 441 ? -63.106 0.071 -1.133 1.00 44.62 441 ALA A C 1
ATOM 3375 O O . ALA A 1 441 ? -63.598 -1.056 -1.237 1.00 44.62 441 ALA A O 1
ATOM 3376 N N . PRO A 1 442 ? -63.770 1.037 -0.464 1.00 46.97 442 PRO A N 1
ATOM 3377 C CA . PRO A 1 442 ? -65.036 0.786 0.223 1.00 46.97 442 PRO A CA 1
ATOM 3378 C C . PRO A 1 442 ? -66.201 0.611 -0.767 1.00 46.97 442 PRO A C 1
ATOM 3380 O O . PRO A 1 442 ? -66.695 1.570 -1.367 1.00 46.97 442 PRO A O 1
ATOM 3383 N N . SER A 1 443 ? -66.680 -0.627 -0.907 1.00 41.12 443 SER A N 1
ATOM 3384 C CA . SER A 1 443 ? -67.824 -0.980 -1.756 1.00 41.12 443 SER A CA 1
ATOM 3385 C C . SER A 1 443 ? -69.116 -0.298 -1.286 1.00 41.12 443 SER A C 1
ATOM 3387 O O . SER A 1 443 ? -69.549 -0.506 -0.152 1.00 41.12 443 SER A O 1
ATOM 3389 N N . SER A 1 444 ? -69.751 0.490 -2.158 1.00 45.06 444 SER A N 1
ATOM 3390 C CA . SER A 1 444 ? -70.893 1.351 -1.811 1.00 45.06 444 SER A CA 1
ATOM 3391 C C . SER A 1 444 ? -72.090 1.186 -2.763 1.00 45.06 444 SER A C 1
ATOM 3393 O O . SER A 1 444 ? -72.265 1.963 -3.697 1.00 45.06 444 SER A O 1
ATOM 3395 N N . ALA A 1 445 ? -72.953 0.193 -2.499 1.00 35.91 445 ALA A N 1
ATOM 3396 C CA . ALA A 1 445 ? -74.313 0.092 -3.057 1.00 35.91 445 ALA A CA 1
ATOM 3397 C C . ALA A 1 445 ? -75.191 -0.913 -2.271 1.00 35.91 445 ALA A C 1
ATOM 3399 O O . ALA A 1 445 ? -74.753 -2.039 -2.057 1.00 35.91 445 ALA A O 1
ATOM 3400 N N . GLY A 1 446 ? -76.433 -0.529 -1.924 1.00 31.08 446 GLY A N 1
ATOM 3401 C CA . GLY A 1 446 ? -77.466 -1.386 -1.293 1.00 31.08 446 GLY A CA 1
ATOM 3402 C C . GLY A 1 446 ? -77.235 -1.677 0.205 1.00 31.08 446 GLY A C 1
ATOM 3403 O O . GLY A 1 446 ? -76.150 -2.088 0.591 1.00 31.08 446 GLY A O 1
ATOM 3404 N N . ASP A 1 447 ? -78.169 -1.475 1.140 1.00 30.31 447 ASP A N 1
ATOM 3405 C CA . ASP A 1 447 ? -79.601 -1.141 1.058 1.00 30.31 447 ASP A CA 1
ATOM 3406 C C . ASP A 1 447 ? -80.009 -0.115 2.133 1.00 30.31 447 ASP A C 1
ATOM 3408 O O . ASP A 1 447 ? -79.272 0.137 3.088 1.00 30.31 447 ASP A O 1
ATOM 3412 N N . ALA A 1 448 ? -81.206 0.470 1.999 1.00 37.66 448 ALA A N 1
ATOM 3413 C CA . ALA A 1 448 ? -81.714 1.494 2.914 1.00 37.66 448 ALA A CA 1
ATOM 3414 C C . ALA A 1 448 ? -83.185 1.275 3.327 1.00 37.66 448 ALA A C 1
ATOM 3416 O O . ALA A 1 448 ? -84.081 1.911 2.778 1.00 37.66 448 ALA A O 1
ATOM 3417 N N . GLU A 1 449 ? -83.442 0.453 4.356 1.00 28.91 449 GLU A N 1
ATOM 3418 C CA . GLU A 1 449 ? -84.706 0.519 5.112 1.00 28.91 449 GLU A CA 1
ATOM 3419 C C . GLU A 1 449 ? -84.622 -0.028 6.560 1.00 28.91 449 GLU A C 1
ATOM 3421 O O . GLU A 1 449 ? -83.630 -0.624 6.967 1.00 28.91 449 GLU A O 1
ATOM 3426 N N . ALA A 1 450 ? -85.707 0.172 7.323 1.00 29.77 450 ALA A N 1
ATOM 3427 C CA . ALA A 1 450 ? -86.082 -0.537 8.560 1.00 29.77 450 ALA A CA 1
ATOM 3428 C C . ALA A 1 450 ? -85.240 -0.376 9.863 1.00 29.77 450 ALA A C 1
ATOM 3430 O O . ALA A 1 450 ? -84.586 -1.289 10.349 1.00 29.77 450 ALA A O 1
ATOM 3431 N N . ALA A 1 451 ? -85.490 0.747 10.547 1.00 29.06 451 ALA A N 1
ATOM 3432 C CA . ALA A 1 451 ? -85.966 0.807 11.947 1.00 29.06 451 ALA A CA 1
ATOM 3433 C C . ALA A 1 451 ? -85.164 0.221 13.153 1.00 29.06 451 ALA A C 1
ATOM 3435 O O . ALA A 1 451 ? -85.084 -0.978 13.381 1.00 29.06 451 ALA A O 1
ATOM 3436 N N . LYS A 1 452 ? -84.837 1.138 14.085 1.00 40.50 452 LYS A N 1
ATOM 3437 C CA . LYS A 1 452 ? -84.977 1.053 15.566 1.00 40.50 452 LYS A CA 1
ATOM 3438 C C . LYS A 1 452 ? -84.765 -0.304 16.285 1.00 40.50 452 LYS A C 1
ATOM 3440 O O . LYS A 1 452 ? -85.685 -1.111 16.344 1.00 40.50 452 LYS A O 1
ATOM 3445 N N . ILE A 1 453 ? -83.723 -0.368 17.122 1.00 31.00 453 ILE A N 1
ATOM 3446 C CA . ILE A 1 453 ? -83.777 -0.618 18.589 1.00 31.00 453 ILE A CA 1
ATOM 3447 C C . ILE A 1 453 ? -82.416 -0.186 19.185 1.00 31.00 453 ILE A C 1
ATOM 3449 O O . ILE A 1 453 ? -81.425 -0.142 18.463 1.00 31.00 453 ILE A O 1
ATOM 3453 N N . GLY A 1 454 ? -82.372 0.280 20.441 1.00 29.02 454 GLY A N 1
ATOM 3454 C CA . GLY A 1 454 ? -81.269 1.125 20.939 1.00 29.02 454 GLY A CA 1
ATOM 3455 C C . GLY A 1 454 ? -80.355 0.547 22.031 1.00 29.02 454 GLY A C 1
ATOM 3456 O O . GLY A 1 454 ? -80.563 -0.555 22.519 1.00 29.02 454 GLY A O 1
ATOM 3457 N N . HIS A 1 455 ? -79.416 1.405 22.460 1.00 36.72 455 HIS A N 1
ATOM 3458 C CA . HIS A 1 455 ? -78.491 1.287 23.605 1.00 36.72 455 HIS A CA 1
ATOM 3459 C C . HIS A 1 455 ? -77.430 0.163 23.575 1.00 36.72 455 HIS A C 1
ATOM 3461 O O . HIS A 1 455 ? -77.694 -0.987 23.904 1.00 36.72 455 HIS A O 1
ATOM 3467 N N . GLY A 1 456 ? -76.174 0.561 23.333 1.00 28.62 456 GLY A N 1
ATOM 3468 C CA . GLY A 1 456 ? -74.962 -0.237 23.566 1.00 28.62 456 GLY A CA 1
ATOM 3469 C C . GLY A 1 456 ? -73.709 0.638 23.425 1.00 28.62 456 GLY A C 1
ATOM 3470 O O . GLY A 1 456 ? -73.496 1.248 22.382 1.00 28.62 456 GLY A O 1
ATOM 3471 N N . THR A 1 457 ? -72.915 0.789 24.487 1.00 36.41 457 THR A N 1
ATOM 3472 C CA . THR A 1 457 ? -71.833 1.789 24.569 1.00 36.41 457 THR A CA 1
ATOM 3473 C C . THR A 1 457 ? -70.502 1.337 23.962 1.00 36.41 457 THR A C 1
ATOM 3475 O O . THR A 1 457 ? -69.854 0.462 24.529 1.00 36.41 457 THR A O 1
ATOM 3478 N N . THR A 1 458 ? -70.003 2.065 22.959 1.00 29.09 458 THR A N 1
ATOM 3479 C CA . THR A 1 458 ? -68.557 2.198 22.669 1.00 29.09 458 THR A CA 1
ATOM 3480 C C . THR A 1 458 ? -68.288 3.513 21.931 1.00 29.09 458 THR A C 1
ATOM 3482 O O . THR A 1 458 ? -69.029 3.862 21.016 1.00 29.09 458 THR A O 1
ATOM 3485 N N . LYS A 1 459 ? -67.240 4.259 22.315 1.00 32.84 459 LYS A N 1
ATOM 3486 C CA . LYS A 1 459 ? -66.785 5.461 21.587 1.00 32.84 459 LYS A CA 1
ATOM 3487 C C . LYS A 1 459 ? -65.650 5.093 20.633 1.00 32.84 459 LYS A C 1
ATOM 3489 O O . LYS A 1 459 ? -64.639 4.568 21.087 1.00 32.84 459 LYS A O 1
ATOM 3494 N N . VAL A 1 460 ? -65.790 5.444 19.357 1.00 32.12 460 VAL A N 1
ATOM 3495 C CA . VAL A 1 460 ? -64.711 5.380 18.359 1.00 32.12 460 VAL A CA 1
ATOM 3496 C C . VAL A 1 460 ? -64.171 6.792 18.123 1.00 32.12 460 VAL A C 1
ATOM 3498 O O . VAL A 1 460 ? -64.946 7.721 17.906 1.00 32.12 460 VAL A O 1
ATOM 3501 N N . VAL A 1 461 ? -62.848 6.949 18.196 1.00 33.78 461 VAL A N 1
ATOM 3502 C CA . VAL A 1 461 ? -62.091 8.191 17.958 1.00 33.78 461 VAL A CA 1
ATOM 3503 C C . VAL A 1 461 ? -60.719 7.763 17.414 1.00 33.78 461 VAL A C 1
ATOM 3505 O O . VAL A 1 461 ? -60.067 6.952 18.062 1.00 33.78 461 VAL A O 1
ATOM 3508 N N . SER A 1 462 ? -60.215 8.223 16.269 1.00 34.56 462 SER A N 1
ATOM 3509 C CA . SER A 1 462 ? -60.801 9.043 15.195 1.00 34.56 462 SER A CA 1
ATOM 3510 C C . SER A 1 462 ? -60.048 8.762 13.883 1.00 34.56 462 SER A C 1
ATOM 3512 O O . SER A 1 462 ? -58.841 8.524 13.912 1.00 34.56 462 SER A O 1
ATOM 3514 N N . ALA A 1 463 ? -60.723 8.838 12.728 1.00 41.69 463 ALA A N 1
ATOM 3515 C CA . ALA A 1 463 ? -60.053 8.735 11.418 1.00 41.69 463 ALA A CA 1
ATOM 3516 C C . ALA A 1 463 ? -59.017 9.863 11.210 1.00 41.69 463 ALA A C 1
ATOM 3518 O O . ALA A 1 463 ? -57.934 9.638 10.679 1.00 41.69 463 ALA A O 1
ATOM 3519 N N . GLU A 1 464 ? -59.311 11.042 11.768 1.00 40.28 464 GLU A N 1
ATOM 3520 C CA . GLU A 1 464 ? -58.474 12.251 11.790 1.00 40.28 464 GLU A CA 1
ATOM 3521 C C . GLU A 1 464 ? -57.065 12.057 12.398 1.00 40.28 464 GLU A C 1
ATOM 3523 O O . GLU A 1 464 ? -56.225 12.950 12.307 1.00 40.28 464 GLU A O 1
ATOM 3528 N N . LYS A 1 465 ? -56.788 10.917 13.053 1.00 41.38 465 LYS A N 1
ATOM 3529 C CA . LYS A 1 465 ? -55.469 10.615 13.626 1.00 41.38 465 LYS A CA 1
ATOM 3530 C C . LYS A 1 465 ? -54.540 9.841 12.679 1.00 41.38 465 LYS A C 1
ATOM 3532 O O . LYS A 1 465 ? -53.336 9.888 12.891 1.00 41.38 465 LYS A O 1
ATOM 3537 N N . ALA A 1 466 ? -55.057 9.162 11.651 1.00 42.91 466 ALA A N 1
ATOM 3538 C CA . ALA A 1 466 ? -54.221 8.442 10.683 1.00 42.91 466 ALA A CA 1
ATOM 3539 C C . ALA A 1 466 ? -53.579 9.406 9.669 1.00 42.91 466 ALA A C 1
ATOM 3541 O O . ALA A 1 466 ? -52.364 9.422 9.497 1.00 42.91 466 ALA A O 1
ATOM 3542 N N . GLU A 1 467 ? -54.391 10.287 9.085 1.00 44.56 467 GLU A N 1
ATOM 3543 C CA . GLU A 1 467 ? -53.969 11.301 8.106 1.00 44.56 467 GLU A CA 1
ATOM 3544 C C . GLU A 1 467 ? -52.925 12.280 8.688 1.00 44.56 467 GLU A C 1
ATOM 3546 O O . GLU A 1 467 ? -51.988 12.692 8.008 1.00 44.56 467 GLU A O 1
ATOM 3551 N N . LYS A 1 468 ? -53.011 12.567 9.996 1.00 45.00 468 LYS A N 1
ATOM 3552 C CA . LYS A 1 468 ? -52.028 13.373 10.745 1.00 45.00 468 LYS A CA 1
ATOM 3553 C C . LYS A 1 468 ? -50.709 12.655 11.070 1.00 45.00 468 LYS A C 1
ATOM 3555 O O . LYS A 1 468 ? -49.818 13.308 11.604 1.00 45.00 468 LYS A O 1
ATOM 3560 N N . ILE A 1 469 ? -50.572 11.359 10.779 1.00 51.72 469 ILE A N 1
ATOM 3561 C CA . ILE A 1 469 ? -49.306 10.616 10.924 1.00 51.72 469 ILE A CA 1
ATOM 3562 C C . ILE A 1 469 ? -48.564 10.579 9.583 1.00 51.72 469 ILE A C 1
ATOM 3564 O O . ILE A 1 469 ? -47.406 10.981 9.541 1.00 51.72 469 ILE A O 1
ATOM 3568 N N . GLU A 1 470 ? -49.236 10.247 8.475 1.00 45.09 470 GLU A N 1
ATOM 3569 C CA . GLU A 1 470 ? -48.601 10.276 7.142 1.00 45.09 470 GLU A CA 1
ATOM 3570 C C . GLU A 1 470 ? -48.139 11.701 6.760 1.00 45.09 470 GLU A C 1
ATOM 3572 O O . GLU A 1 470 ? -47.072 11.894 6.174 1.00 45.09 470 GLU A O 1
ATOM 3577 N N . ALA A 1 471 ? -48.902 12.725 7.164 1.00 46.91 471 ALA A N 1
ATOM 3578 C CA . ALA A 1 471 ? -48.515 14.130 7.020 1.00 46.91 471 ALA A CA 1
ATOM 3579 C C . ALA A 1 471 ? -47.390 14.581 7.981 1.00 46.91 471 ALA A C 1
ATOM 3581 O O . ALA A 1 471 ? -46.822 15.654 7.779 1.00 46.91 471 ALA A O 1
ATOM 3582 N N . ALA A 1 472 ? -47.070 13.800 9.020 1.00 46.88 472 ALA A N 1
ATOM 3583 C CA . ALA A 1 472 ? -45.955 14.074 9.926 1.00 46.88 472 ALA A CA 1
ATOM 3584 C C . ALA A 1 472 ? -44.646 13.454 9.413 1.00 46.88 472 ALA A C 1
ATOM 3586 O O . ALA A 1 472 ? -43.622 14.134 9.417 1.00 46.88 472 ALA A O 1
ATOM 3587 N N . GLU A 1 473 ? -44.678 12.220 8.901 1.00 45.69 473 GLU A N 1
ATOM 3588 C CA . GLU A 1 473 ? -43.502 11.558 8.308 1.00 45.69 473 GLU A CA 1
ATOM 3589 C C . GLU A 1 473 ? -42.995 12.339 7.083 1.00 45.69 473 GLU A C 1
ATOM 3591 O O . GLU A 1 473 ? -41.846 12.777 7.062 1.00 45.69 473 GLU A O 1
ATOM 3596 N N . LYS A 1 474 ? -43.889 12.703 6.149 1.00 44.75 474 LYS A N 1
ATOM 3597 C CA . LYS A 1 474 ? -43.558 13.566 4.991 1.00 44.75 474 LYS A CA 1
ATOM 3598 C C . LYS A 1 474 ? -43.132 14.998 5.346 1.00 44.75 474 LYS A C 1
ATOM 3600 O O . LYS A 1 474 ? -42.717 15.741 4.455 1.00 44.75 474 LYS A O 1
ATOM 3605 N N . LYS A 1 475 ? -43.251 15.409 6.613 1.00 41.78 475 LYS A N 1
ATOM 3606 C CA . LYS A 1 475 ? -42.729 16.690 7.111 1.00 41.78 475 LYS A CA 1
ATOM 3607 C C . LYS A 1 475 ? -41.372 16.522 7.801 1.00 41.78 475 LYS A C 1
ATOM 3609 O O . LYS A 1 475 ? -40.516 17.376 7.606 1.00 41.78 475 LYS A O 1
ATOM 3614 N N . ALA A 1 476 ? -41.144 15.411 8.504 1.00 42.16 476 ALA A N 1
ATOM 3615 C CA . ALA A 1 476 ? -39.844 15.074 9.085 1.00 42.16 476 ALA A CA 1
ATOM 3616 C C . ALA A 1 476 ? -38.747 14.970 8.010 1.00 42.16 476 ALA A C 1
ATOM 3618 O O . ALA A 1 476 ? -37.723 15.643 8.124 1.00 42.16 476 ALA A O 1
ATOM 3619 N N . ASP A 1 477 ? -39.008 14.247 6.914 1.00 43.47 477 ASP A N 1
ATOM 3620 C CA . ASP A 1 477 ? -38.055 14.108 5.798 1.00 43.47 477 ASP A CA 1
ATOM 3621 C C . ASP A 1 477 ? -37.749 15.443 5.091 1.00 43.47 477 ASP A C 1
ATOM 3623 O O . ASP A 1 477 ? -36.712 15.587 4.447 1.00 43.47 477 ASP A O 1
ATOM 3627 N N . LYS A 1 478 ? -38.638 16.441 5.215 1.00 40.06 478 LYS A N 1
ATOM 3628 C CA . LYS A 1 478 ? -38.490 17.754 4.568 1.00 40.06 478 LYS A CA 1
ATOM 3629 C C . LYS A 1 478 ? -37.941 18.851 5.487 1.00 40.06 478 LYS A C 1
ATOM 3631 O O . LYS A 1 478 ? -37.514 19.886 4.990 1.00 40.06 478 LYS A O 1
ATOM 3636 N N . GLU A 1 479 ? -37.898 18.620 6.798 1.00 40.12 479 GLU A N 1
ATOM 3637 C CA . GLU A 1 479 ? -37.220 19.492 7.771 1.00 40.12 479 GLU A CA 1
ATOM 3638 C C . GLU A 1 479 ? -35.790 19.016 8.099 1.00 40.12 479 GLU A C 1
ATOM 3640 O O . GLU A 1 479 ? -35.070 19.703 8.815 1.00 40.12 479 GLU A O 1
ATOM 3645 N N . PHE A 1 480 ? -35.331 17.896 7.521 1.00 37.56 480 PHE A N 1
ATOM 3646 C CA . PHE A 1 480 ? -33.925 17.460 7.579 1.00 37.56 480 PHE A CA 1
ATOM 3647 C C . PHE A 1 480 ? -33.038 18.047 6.455 1.00 37.56 480 PHE A C 1
ATOM 3649 O O . PHE A 1 480 ? -31.821 17.907 6.498 1.00 37.56 480 PHE A O 1
ATOM 3656 N N . ILE A 1 481 ? -33.627 18.729 5.462 1.00 40.69 481 ILE A N 1
ATOM 3657 C CA . ILE A 1 481 ? -32.921 19.359 4.320 1.00 40.69 481 ILE A CA 1
ATOM 3658 C C . ILE A 1 481 ? -33.071 20.901 4.371 1.00 40.69 481 ILE A C 1
ATOM 3660 O O . ILE A 1 481 ? -33.008 21.586 3.358 1.00 40.69 481 ILE A O 1
ATOM 3664 N N . ALA A 1 482 ? -33.330 21.468 5.555 1.00 41.62 482 ALA A N 1
ATOM 3665 C CA . ALA A 1 482 ? -33.504 22.911 5.746 1.00 41.62 482 ALA A CA 1
ATOM 3666 C C . ALA A 1 482 ? -33.080 23.348 7.161 1.00 41.62 482 ALA A C 1
ATOM 3668 O O . ALA A 1 482 ? -33.907 23.441 8.069 1.00 41.62 482 ALA A O 1
ATOM 3669 N N . GLY A 1 483 ? -31.783 23.612 7.354 1.00 29.47 483 GLY A N 1
ATOM 3670 C CA . GLY A 1 483 ? -31.249 24.094 8.632 1.00 29.47 483 GLY A CA 1
ATOM 3671 C C . GLY A 1 483 ? -29.730 23.983 8.743 1.00 29.47 483 GLY A C 1
ATOM 3672 O O . GLY A 1 483 ? -29.243 23.123 9.474 1.00 29.47 483 GLY A O 1
ATOM 3673 N N . GLY A 1 484 ? -28.991 24.834 8.023 1.00 28.92 484 GLY A N 1
ATOM 3674 C CA . GLY A 1 484 ? -27.524 24.788 8.033 1.00 28.92 484 GLY A CA 1
ATOM 3675 C C . GLY A 1 484 ? -26.775 25.885 7.267 1.00 28.92 484 GLY A C 1
ATOM 3676 O O . GLY A 1 484 ? -25.589 25.690 7.030 1.00 28.92 484 GLY A O 1
ATOM 3677 N N . ASP A 1 485 ? -27.417 26.997 6.894 1.00 30.81 485 ASP A N 1
ATOM 3678 C CA . ASP A 1 485 ? -26.710 28.151 6.320 1.00 30.81 485 ASP A CA 1
ATOM 3679 C C . ASP A 1 485 ? -26.096 29.005 7.438 1.00 30.81 485 ASP A C 1
ATOM 3681 O O . ASP A 1 485 ? -26.829 29.582 8.244 1.00 30.81 485 ASP A O 1
ATOM 3685 N N . GLU A 1 486 ? -24.768 29.122 7.465 1.00 34.62 486 GLU A N 1
ATOM 3686 C CA . GLU A 1 486 ? -24.070 30.257 8.081 1.00 34.62 486 GLU A CA 1
ATOM 3687 C C . GLU A 1 486 ? -22.699 30.438 7.390 1.00 34.62 486 GLU A C 1
ATOM 3689 O O . GLU A 1 486 ? -21.828 29.579 7.491 1.00 34.62 486 GLU A O 1
ATOM 3694 N N . GLU A 1 487 ? -22.561 31.554 6.664 1.00 37.50 487 GLU A N 1
ATOM 3695 C CA . GLU A 1 487 ? -21.323 32.150 6.118 1.00 37.50 487 GLU A CA 1
ATOM 3696 C C . GLU A 1 487 ? -20.447 31.290 5.171 1.00 37.50 487 GLU A C 1
ATOM 3698 O O . GLU A 1 487 ? -19.457 30.671 5.561 1.00 37.50 487 GLU A O 1
ATOM 3703 N N . ALA A 1 488 ? -20.750 31.394 3.871 1.00 33.75 488 ALA A N 1
ATOM 3704 C CA . ALA A 1 488 ? -19.754 31.394 2.798 1.00 33.75 488 ALA A CA 1
ATOM 3705 C C . ALA A 1 488 ? -19.825 32.753 2.072 1.00 33.75 488 ALA A C 1
ATOM 3707 O O . ALA A 1 488 ? -20.912 33.317 1.941 1.00 33.75 488 ALA A O 1
ATOM 3708 N N . GLU A 1 489 ? -18.679 33.291 1.655 1.00 34.72 489 GLU A N 1
ATOM 3709 C CA . GLU A 1 489 ? -18.582 34.533 0.878 1.00 34.72 489 GLU A CA 1
ATOM 3710 C C . GLU A 1 489 ? -18.424 34.159 -0.604 1.00 34.72 489 GLU A C 1
ATOM 3712 O O . GLU A 1 489 ? -17.420 33.549 -0.971 1.00 34.72 489 GLU A O 1
ATOM 3717 N N . ASP A 1 490 ? -19.415 34.489 -1.437 1.00 31.08 490 ASP A N 1
ATOM 3718 C CA . ASP A 1 490 ? -19.327 34.325 -2.892 1.00 31.08 490 ASP A CA 1
ATOM 3719 C C . ASP A 1 490 ? -18.611 35.545 -3.506 1.00 31.08 490 ASP A C 1
ATOM 3721 O O . ASP A 1 490 ? -19.086 36.677 -3.390 1.00 31.08 490 ASP A O 1
ATOM 3725 N N . GLU A 1 491 ? -17.474 35.317 -4.170 1.00 37.25 491 GLU A N 1
ATOM 3726 C CA . GLU A 1 491 ? -16.905 36.263 -5.138 1.00 37.25 491 GLU A CA 1
ATOM 3727 C C . GLU A 1 491 ? -17.471 35.911 -6.526 1.00 37.25 491 GLU A C 1
ATOM 3729 O O . GLU A 1 491 ? -17.171 34.852 -7.076 1.00 37.25 491 GLU A O 1
ATOM 3734 N N . GLU A 1 492 ? -18.325 36.780 -7.074 1.00 34.34 492 GLU A N 1
ATOM 3735 C CA . GLU A 1 492 ? -18.858 36.654 -8.437 1.00 34.34 492 GLU A CA 1
ATOM 3736 C C . GLU A 1 492 ? -17.786 37.116 -9.452 1.00 34.34 492 GLU A C 1
ATOM 3738 O O . GLU A 1 492 ? -17.420 38.292 -9.469 1.00 34.34 492 GLU A O 1
ATOM 3743 N N . GLU A 1 493 ? -17.278 36.207 -10.296 1.00 37.09 493 GLU A N 1
ATOM 3744 C CA . GLU A 1 493 ? -16.544 36.560 -11.527 1.00 37.09 493 GLU A CA 1
ATOM 3745 C C . GLU A 1 493 ? -17.499 36.478 -12.732 1.00 37.09 493 GLU A C 1
ATOM 3747 O O . GLU A 1 493 ? -17.984 35.401 -13.089 1.00 37.09 493 GLU A O 1
ATOM 3752 N N . ASP A 1 494 ? -17.774 37.632 -13.349 1.00 34.56 494 ASP A N 1
ATOM 3753 C CA . ASP A 1 494 ? -18.585 37.766 -14.565 1.00 34.56 494 ASP A CA 1
ATOM 3754 C C . ASP A 1 494 ? -17.769 37.393 -15.823 1.00 34.56 494 ASP A C 1
ATOM 3756 O O . ASP A 1 494 ? -16.998 38.208 -16.333 1.00 34.56 494 ASP A O 1
ATOM 3760 N N . ASP A 1 495 ? -17.973 36.189 -16.369 1.00 33.66 495 ASP A N 1
ATOM 3761 C CA . ASP A 1 495 ? -17.507 35.815 -17.718 1.00 33.66 495 ASP A CA 1
ATOM 3762 C C . ASP A 1 495 ? -18.585 36.176 -18.768 1.00 33.66 495 ASP A C 1
ATOM 3764 O O . ASP A 1 495 ? -19.417 35.356 -19.172 1.00 33.66 495 ASP A O 1
ATOM 3768 N N . GLU A 1 496 ? -18.587 37.441 -19.196 1.00 38.03 496 GLU A N 1
ATOM 3769 C CA . GLU A 1 496 ? -19.440 37.969 -20.271 1.00 38.03 496 GLU A CA 1
ATOM 3770 C C . GLU A 1 496 ? -18.891 37.543 -21.651 1.00 38.03 496 GLU A C 1
ATOM 3772 O O . GLU A 1 496 ? -17.837 37.998 -22.093 1.00 38.03 496 GLU A O 1
ATOM 3777 N N . TYR A 1 497 ? -19.597 36.635 -22.337 1.00 37.78 497 TYR A N 1
ATOM 3778 C CA . TYR A 1 497 ? -19.260 36.202 -23.701 1.00 37.78 497 TYR A CA 1
ATOM 3779 C C . TYR A 1 497 ? -19.924 37.124 -24.734 1.00 37.78 497 TYR A C 1
ATOM 3781 O O . TYR A 1 497 ? -21.066 36.885 -25.129 1.00 37.78 497 TYR A O 1
ATOM 3789 N N . ASP A 1 498 ? -19.202 38.152 -25.184 1.00 35.00 498 ASP A N 1
ATOM 3790 C CA . ASP A 1 498 ? -19.619 38.993 -26.313 1.00 35.00 498 ASP A CA 1
ATOM 3791 C C . ASP A 1 498 ? -19.596 38.211 -27.643 1.00 35.00 498 ASP A C 1
ATOM 3793 O O . ASP 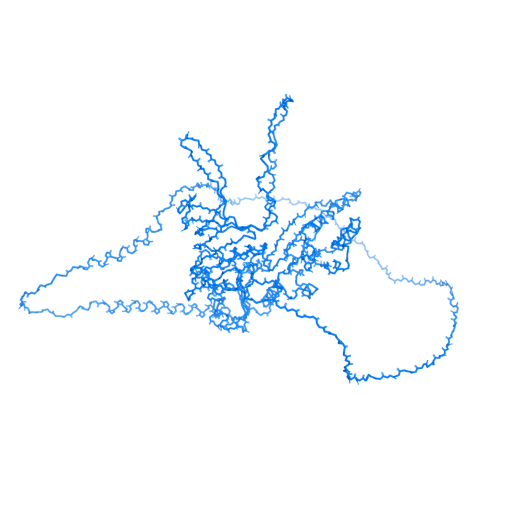A 1 498 ? -18.562 37.685 -28.068 1.00 35.00 498 ASP A O 1
ATOM 3797 N N . GLU A 1 499 ? -20.742 38.181 -28.329 1.00 43.16 499 GLU A N 1
ATOM 3798 C CA . GLU A 1 499 ? -20.858 37.838 -29.751 1.00 43.16 499 GLU A CA 1
ATOM 3799 C C . GLU A 1 499 ? -20.836 39.144 -30.575 1.00 43.16 499 GLU A C 1
ATOM 3801 O O . GLU A 1 499 ? -21.866 39.808 -30.705 1.00 43.16 499 GLU A O 1
ATOM 3806 N N . GLU A 1 500 ? -19.685 39.518 -31.151 1.00 38.69 500 GLU A N 1
ATOM 3807 C CA . GLU A 1 500 ? -19.611 40.553 -32.201 1.00 38.69 500 GLU A CA 1
ATOM 3808 C C . GLU A 1 500 ? -19.354 39.912 -33.580 1.00 38.69 500 GLU A C 1
ATOM 3810 O O . GLU A 1 500 ? -18.316 39.286 -33.812 1.00 38.69 500 GLU A O 1
ATOM 3815 N N . ASP A 1 501 ? -20.323 40.071 -34.489 1.00 38.44 501 ASP A N 1
ATOM 3816 C CA . ASP A 1 501 ? -20.250 39.692 -35.910 1.00 38.44 501 ASP A CA 1
ATOM 3817 C C . ASP A 1 501 ? -19.412 40.694 -36.745 1.00 38.44 501 ASP A C 1
ATOM 3819 O O . ASP A 1 501 ? -19.295 41.864 -36.392 1.00 38.44 501 ASP A O 1
ATOM 3823 N N . ASP A 1 502 ? -18.919 40.218 -37.897 1.00 36.81 502 ASP A N 1
ATOM 3824 C CA . ASP A 1 502 ? -18.622 40.933 -39.159 1.00 36.81 502 ASP A CA 1
ATOM 3825 C C . ASP A 1 502 ? -18.016 42.365 -39.159 1.00 36.81 502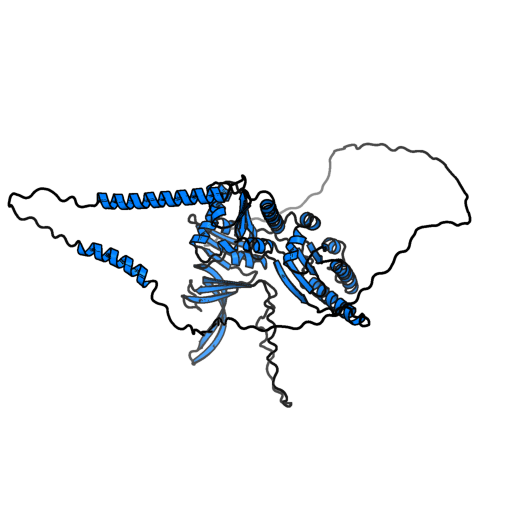 ASP A C 1
ATOM 3827 O O . ASP A 1 502 ? -18.682 43.345 -38.839 1.00 36.81 502 ASP A O 1
ATOM 3831 N N . GLU A 1 503 ? -16.851 42.530 -39.815 1.00 35.75 503 GLU A N 1
ATOM 3832 C CA . GLU A 1 503 ? -16.759 43.395 -41.019 1.00 35.75 503 GLU A CA 1
ATOM 3833 C C . GLU A 1 503 ? -15.505 43.103 -41.889 1.00 35.75 503 GLU A C 1
ATOM 3835 O O . GLU A 1 503 ? -14.526 42.502 -41.441 1.00 35.75 503 GLU A O 1
ATOM 3840 N N . ASP A 1 504 ? -15.559 43.491 -43.172 1.00 38.31 504 ASP A N 1
ATOM 3841 C CA . ASP A 1 504 ? -14.575 43.176 -44.227 1.00 38.31 504 ASP A CA 1
ATOM 3842 C C . ASP A 1 504 ? -13.227 43.927 -44.125 1.00 38.31 504 ASP A C 1
ATOM 3844 O O . ASP A 1 504 ? -13.190 45.104 -43.764 1.00 38.31 504 ASP A O 1
ATOM 3848 N N . PHE A 1 505 ? -12.145 43.340 -44.676 1.00 33.84 505 PHE A N 1
ATOM 3849 C CA . PHE A 1 505 ? -11.236 44.095 -45.566 1.00 33.84 505 PHE A CA 1
ATOM 3850 C C . PHE A 1 505 ? -10.455 43.217 -46.573 1.00 33.84 505 PHE A C 1
ATOM 3852 O O . PHE A 1 505 ? -10.296 42.014 -46.377 1.00 33.84 505 PHE A O 1
ATOM 3859 N N . GLN A 1 506 ? -9.972 43.828 -47.666 1.00 37.81 506 GLN A N 1
ATOM 3860 C CA . GLN A 1 506 ? -9.392 43.169 -48.854 1.00 37.81 506 GLN A CA 1
ATOM 3861 C C . GLN A 1 506 ? -7.907 43.526 -49.140 1.00 37.81 506 GLN A C 1
ATOM 3863 O O . GLN A 1 506 ? -7.428 44.571 -48.707 1.00 37.81 506 GLN A O 1
ATOM 3868 N N . GLU A 1 507 ? -7.295 42.722 -50.031 1.00 38.75 507 GLU A N 1
ATOM 3869 C CA . GLU A 1 507 ? -6.224 43.055 -51.013 1.00 38.75 507 GLU A CA 1
ATOM 3870 C C . GLU A 1 507 ? -4.736 43.184 -50.580 1.00 38.75 507 GLU A C 1
ATOM 3872 O O . GLU A 1 507 ? -4.412 43.463 -49.428 1.00 38.75 507 GLU A O 1
ATOM 3877 N N . GLY A 1 508 ? -3.838 42.941 -51.561 1.00 33.47 508 GLY A N 1
ATOM 3878 C CA . GLY A 1 508 ? -2.383 42.698 -51.431 1.00 33.47 508 GLY A CA 1
ATOM 3879 C C . GLY A 1 508 ? -2.065 41.190 -51.428 1.00 33.47 508 GLY A C 1
ATOM 3880 O O . GLY A 1 508 ? -2.311 40.542 -50.415 1.00 33.47 508 GLY A O 1
ATOM 3881 N N . GLU A 1 509 ? -1.643 40.502 -52.501 1.00 41.31 509 GLU A N 1
ATOM 3882 C CA . GLU A 1 509 ? -0.788 40.843 -53.672 1.00 41.31 509 GLU A CA 1
ATOM 3883 C C . GLU A 1 509 ? 0.689 41.159 -53.330 1.00 41.31 509 GLU A C 1
ATOM 3885 O O . GLU A 1 509 ? 0.985 41.531 -52.196 1.00 41.31 509 GLU A O 1
ATOM 3890 N N . ASP A 1 510 ? 1.577 40.948 -54.318 1.00 36.41 510 ASP A N 1
ATOM 3891 C CA . ASP A 1 510 ? 3.042 40.708 -54.256 1.00 36.41 510 ASP A CA 1
ATOM 3892 C C . ASP A 1 510 ? 3.384 39.267 -53.779 1.00 36.41 510 ASP A C 1
ATOM 3894 O O . ASP A 1 510 ? 3.287 38.946 -52.594 1.00 36.41 510 ASP A O 1
ATOM 3898 N N . ASP A 1 511 ? 3.589 38.261 -54.644 1.00 38.03 511 ASP A N 1
ATOM 3899 C CA . ASP A 1 511 ? 4.611 38.061 -55.702 1.00 38.03 511 ASP A CA 1
ATOM 3900 C C . ASP A 1 511 ? 6.073 38.165 -55.223 1.00 38.03 511 ASP A C 1
ATOM 3902 O O . ASP A 1 511 ? 6.560 39.244 -54.898 1.00 38.03 511 ASP A O 1
ATOM 3906 N N . ASP A 1 512 ? 6.790 37.034 -55.274 1.00 38.56 512 ASP A N 1
ATOM 3907 C CA . ASP A 1 512 ? 8.143 36.961 -55.850 1.00 38.56 512 ASP A CA 1
ATOM 3908 C C . ASP A 1 512 ? 8.466 35.495 -56.223 1.00 38.56 512 ASP A C 1
ATOM 3910 O O . ASP A 1 512 ? 8.278 34.568 -55.427 1.00 38.56 512 ASP A O 1
ATOM 3914 N N . GLU A 1 513 ? 8.922 35.283 -57.457 1.00 40.75 513 GLU A N 1
ATOM 3915 C CA . GLU A 1 513 ? 9.354 33.989 -58.002 1.00 40.75 513 GLU A CA 1
ATOM 3916 C C . GLU A 1 513 ? 10.862 33.790 -57.766 1.00 40.75 513 GLU A C 1
ATOM 3918 O O . GLU A 1 513 ? 11.626 34.748 -57.853 1.00 40.75 513 GLU A O 1
ATOM 3923 N N . GLU A 1 514 ? 11.337 32.548 -57.611 1.00 40.41 514 GLU A N 1
ATOM 3924 C CA . GLU A 1 514 ? 12.653 32.196 -58.171 1.00 40.41 514 GLU A CA 1
ATOM 3925 C C . GLU A 1 514 ? 12.707 30.704 -58.554 1.00 40.41 514 GLU A C 1
ATOM 3927 O O . GLU A 1 514 ? 12.584 29.813 -57.710 1.00 40.41 514 GLU A O 1
ATOM 3932 N N . GLU A 1 515 ? 12.847 30.439 -59.857 1.00 43.34 515 GLU A N 1
ATOM 3933 C CA . GLU A 1 515 ? 13.106 29.108 -60.423 1.00 43.34 515 GLU A CA 1
ATOM 3934 C C . GLU A 1 515 ? 14.574 28.688 -60.198 1.00 43.34 515 GLU A C 1
ATOM 3936 O O . GLU A 1 515 ? 15.447 29.520 -59.946 1.00 43.34 515 GLU A O 1
ATOM 3941 N N . GLY A 1 516 ? 14.872 27.389 -60.318 1.00 36.00 516 GLY A N 1
ATOM 3942 C CA . GLY A 1 516 ? 16.219 26.861 -60.062 1.00 36.00 516 GLY A CA 1
ATOM 3943 C C . GLY A 1 516 ? 16.415 25.396 -60.455 1.00 36.00 516 GLY A C 1
ATOM 3944 O O . GLY A 1 516 ? 16.918 24.617 -59.646 1.00 36.00 516 GLY A O 1
ATOM 3945 N N . ASP A 1 517 ? 15.980 25.028 -61.663 1.00 39.34 517 ASP A N 1
ATOM 3946 C CA . ASP A 1 517 ? 16.293 23.740 -62.307 1.00 39.34 517 ASP A CA 1
ATOM 3947 C C . ASP A 1 517 ? 17.747 23.710 -62.865 1.00 39.34 517 ASP A C 1
ATOM 3949 O O . ASP A 1 517 ? 18.525 24.636 -62.634 1.00 39.34 517 ASP A O 1
ATOM 3953 N N . GLU A 1 518 ? 18.081 22.655 -63.626 1.00 39.59 518 GLU A N 1
ATOM 3954 C CA . GLU A 1 518 ? 19.370 22.347 -64.292 1.00 39.59 518 GLU A CA 1
ATOM 3955 C C . GLU A 1 518 ? 20.495 21.774 -63.373 1.00 39.59 518 GLU A C 1
ATOM 3957 O O . GLU A 1 518 ? 20.845 22.340 -62.340 1.00 39.59 518 GLU A O 1
ATOM 3962 N N . ASP A 1 519 ? 21.166 20.655 -63.699 1.00 35.53 519 ASP A N 1
ATOM 3963 C CA . ASP A 1 519 ? 20.845 19.621 -64.704 1.00 35.53 519 ASP A CA 1
ATOM 3964 C C . ASP A 1 519 ? 21.598 18.282 -64.446 1.00 35.53 519 ASP A C 1
ATOM 3966 O O . ASP A 1 519 ? 22.359 18.150 -63.483 1.00 35.53 519 ASP A O 1
ATOM 3970 N N . ASP A 1 520 ? 21.371 17.290 -65.318 1.00 38.75 520 ASP A N 1
ATOM 3971 C CA . ASP A 1 520 ? 22.009 15.956 -65.372 1.00 38.75 520 ASP A CA 1
ATOM 3972 C C . ASP A 1 520 ? 23.562 15.927 -65.324 1.00 38.75 520 ASP A C 1
ATOM 3974 O O . ASP A 1 520 ? 24.227 16.745 -65.954 1.00 38.75 520 ASP A O 1
ATOM 3978 N N . GLU A 1 521 ? 24.146 14.846 -64.768 1.00 40.53 521 GLU A N 1
ATOM 3979 C CA . GLU A 1 521 ? 25.015 13.949 -65.570 1.00 40.53 521 GLU A CA 1
ATOM 3980 C C . GLU A 1 521 ? 25.264 12.551 -64.942 1.00 40.53 521 GLU A C 1
ATOM 3982 O O . GLU A 1 521 ? 25.087 12.318 -63.744 1.00 40.53 521 GLU A O 1
ATOM 3987 N N . ALA A 1 522 ? 25.671 11.592 -65.785 1.00 37.44 522 ALA A N 1
ATOM 3988 C CA . ALA A 1 522 ? 26.054 10.215 -65.426 1.00 37.44 522 ALA A CA 1
ATOM 3989 C C . ALA A 1 522 ? 27.558 10.119 -65.041 1.00 37.44 522 ALA A C 1
ATOM 3991 O O . ALA A 1 522 ? 28.300 11.077 -65.202 1.00 37.44 522 ALA A O 1
ATOM 3992 N N . GLY A 1 523 ? 28.131 9.009 -64.554 1.00 34.84 523 GLY A N 1
ATOM 3993 C CA . GLY A 1 523 ? 27.659 7.632 -64.349 1.00 34.84 523 GLY A CA 1
ATOM 3994 C C . GLY A 1 523 ? 28.772 6.762 -63.705 1.00 34.84 523 GLY A C 1
ATOM 3995 O O . GLY A 1 523 ? 29.753 7.322 -63.215 1.00 34.84 523 GLY A O 1
ATOM 3996 N N . PRO A 1 524 ? 28.653 5.416 -63.666 1.00 66.94 524 PRO A N 1
ATOM 3997 C CA . PRO A 1 524 ? 29.575 4.551 -62.911 1.00 66.94 524 PRO A CA 1
ATOM 3998 C C . PRO A 1 524 ? 30.583 3.737 -63.760 1.00 66.94 524 PRO A C 1
ATOM 4000 O O . PRO A 1 524 ? 30.178 2.911 -64.568 1.00 66.94 524 PRO A O 1
ATOM 4003 N N . GLU A 1 525 ? 31.882 3.895 -63.478 1.00 37.06 525 GLU A N 1
ATOM 4004 C CA . GLU A 1 525 ? 33.062 3.059 -63.835 1.00 37.06 525 GLU A CA 1
ATOM 4005 C C . GLU A 1 525 ? 34.263 3.638 -63.030 1.00 37.06 525 GLU A C 1
ATOM 4007 O O . GLU A 1 525 ? 34.168 4.774 -62.570 1.00 37.06 525 GLU A O 1
ATOM 4012 N N . GLY A 1 526 ? 35.418 3.020 -62.747 1.00 34.72 526 GLY A N 1
ATOM 4013 C CA . GLY A 1 526 ? 36.030 1.687 -62.916 1.00 34.72 526 GLY A CA 1
ATOM 4014 C C . GLY A 1 526 ? 37.451 1.788 -62.286 1.00 34.72 526 GLY A C 1
ATOM 4015 O O . GLY A 1 526 ? 38.052 2.854 -62.358 1.00 34.72 526 GLY A O 1
ATOM 4016 N N . ALA A 1 527 ? 37.924 0.863 -61.439 1.00 36.16 527 ALA A N 1
ATOM 4017 C CA . ALA A 1 527 ? 38.627 -0.399 -61.757 1.00 36.16 527 ALA A CA 1
ATOM 4018 C C . ALA A 1 527 ? 40.173 -0.298 -61.592 1.00 36.16 527 ALA A C 1
ATOM 4020 O O . ALA A 1 527 ? 40.753 0.690 -62.022 1.00 36.16 527 ALA A O 1
ATOM 4021 N N . GLU A 1 528 ? 40.799 -1.347 -61.013 1.00 33.91 528 GLU A N 1
ATOM 4022 C CA . GLU A 1 528 ? 42.265 -1.643 -60.944 1.00 33.91 528 GLU A CA 1
ATOM 4023 C C . GLU A 1 528 ? 43.163 -0.601 -60.208 1.00 33.91 528 GLU A C 1
ATOM 4025 O O . GLU A 1 528 ? 42.838 0.577 -60.132 1.00 33.91 528 GLU A O 1
ATOM 4030 N N . GLY A 1 529 ? 44.308 -0.892 -59.568 1.00 33.69 529 GLY A N 1
ATOM 4031 C CA . GLY A 1 529 ? 45.115 -2.090 -59.232 1.00 33.69 529 GLY A CA 1
ATOM 4032 C C . GLY A 1 529 ? 46.395 -1.593 -58.487 1.00 33.69 529 GLY A C 1
ATOM 4033 O O . GLY A 1 529 ? 46.548 -0.385 -58.319 1.00 33.69 529 GLY A O 1
ATOM 4034 N N . GLU A 1 530 ? 47.390 -2.359 -58.016 1.00 36.47 530 GLU A N 1
ATOM 4035 C CA . GLU A 1 530 ? 47.601 -3.799 -57.754 1.00 36.47 530 GLU A CA 1
ATOM 4036 C C . GLU A 1 530 ? 48.954 -3.968 -56.982 1.00 36.47 530 GLU A C 1
ATOM 4038 O O . GLU A 1 530 ? 49.749 -3.023 -56.972 1.00 36.47 530 GLU A O 1
ATOM 4043 N N . ASN A 1 531 ? 49.272 -5.162 -56.434 1.00 36.78 531 ASN A N 1
ATOM 4044 C CA . ASN A 1 531 ? 50.527 -5.529 -55.701 1.00 36.78 531 ASN A CA 1
ATOM 4045 C C . ASN A 1 531 ? 50.678 -4.914 -54.281 1.00 36.78 531 ASN A C 1
ATOM 4047 O O . ASN A 1 531 ? 50.159 -3.833 -54.023 1.00 36.78 531 ASN A O 1
ATOM 4051 N N . GLY A 1 532 ? 51.375 -5.490 -53.287 1.00 34.53 532 GLY A N 1
ATOM 4052 C CA . GLY A 1 532 ? 52.175 -6.725 -53.087 1.00 34.53 532 GLY A CA 1
ATOM 4053 C C . GLY A 1 532 ? 52.788 -6.652 -51.654 1.00 34.53 532 GLY A C 1
ATOM 4054 O O . GLY A 1 532 ? 52.654 -5.608 -51.019 1.00 34.53 532 GLY A O 1
ATOM 4055 N N . GLU A 1 533 ? 53.452 -7.634 -51.031 1.00 38.56 533 GLU A N 1
ATOM 4056 C CA . GLU A 1 533 ? 54.000 -8.930 -51.464 1.00 38.56 533 GLU A CA 1
ATOM 4057 C C . GLU A 1 533 ? 54.355 -9.764 -50.184 1.00 38.56 533 GLU A C 1
ATOM 4059 O O . GLU A 1 533 ? 55.068 -9.262 -49.319 1.00 38.56 533 GLU A O 1
ATOM 4064 N N . GLU A 1 534 ? 53.798 -10.984 -50.071 1.00 35.94 534 GLU A N 1
ATOM 4065 C CA . GLU A 1 534 ? 54.412 -12.273 -49.625 1.00 35.94 534 GLU A CA 1
ATOM 4066 C C . GLU A 1 534 ? 54.873 -12.606 -48.169 1.00 35.94 534 GLU A C 1
ATOM 4068 O O . GLU A 1 534 ? 55.091 -11.745 -47.318 1.00 35.94 534 GLU A O 1
ATOM 4073 N N . GLY A 1 535 ? 55.004 -13.931 -47.917 1.00 33.62 535 GLY A N 1
ATOM 4074 C CA . GLY A 1 535 ? 55.445 -14.618 -46.679 1.00 33.62 535 GLY A CA 1
ATOM 4075 C C . GLY A 1 535 ? 54.294 -15.235 -45.853 1.00 33.62 535 GLY A C 1
ATOM 4076 O O . GLY A 1 535 ? 53.538 -14.485 -45.240 1.00 33.62 535 GLY A O 1
ATOM 4077 N N . GLU A 1 536 ? 54.039 -16.554 -45.763 1.00 37.91 536 GLU A N 1
ATOM 4078 C CA . GLU A 1 536 ? 54.805 -17.790 -46.095 1.00 37.91 536 GLU A CA 1
ATOM 4079 C C . GLU A 1 536 ? 56.125 -17.980 -45.300 1.00 37.91 536 GLU A C 1
ATOM 4081 O O . GLU A 1 536 ? 56.817 -17.000 -45.033 1.00 37.91 536 GLU A O 1
ATOM 4086 N N . GLU A 1 537 ? 56.557 -19.184 -44.878 1.00 36.84 537 GLU A N 1
ATOM 4087 C CA . GLU A 1 537 ? 55.938 -20.538 -44.937 1.00 36.84 537 GLU A CA 1
ATOM 4088 C C . GLU A 1 537 ? 55.122 -20.832 -43.634 1.00 36.84 537 GLU A C 1
ATOM 4090 O O . GLU A 1 537 ? 54.245 -20.015 -43.355 1.00 36.84 537 GLU A O 1
ATOM 4095 N N . GLU A 1 538 ? 55.224 -21.866 -42.772 1.00 35.31 538 GLU A N 1
ATOM 4096 C CA . GLU A 1 538 ? 56.018 -23.114 -42.605 1.00 35.31 538 GLU A CA 1
ATOM 4097 C C . GLU A 1 538 ? 55.186 -24.107 -41.712 1.00 35.31 538 GLU A C 1
ATOM 4099 O O . GLU A 1 538 ? 54.294 -23.663 -40.983 1.00 35.31 538 GLU A O 1
ATOM 4104 N N . GLU A 1 539 ? 55.431 -25.428 -41.765 1.00 36.38 539 GLU A N 1
ATOM 4105 C CA . GLU A 1 539 ? 54.780 -26.503 -40.952 1.00 36.38 539 GLU A CA 1
ATOM 4106 C C . GLU A 1 539 ? 55.610 -26.789 -39.646 1.00 36.38 539 GLU A C 1
ATOM 4108 O O . GLU A 1 539 ? 56.463 -25.977 -39.300 1.00 36.38 539 GLU A O 1
ATOM 4113 N N . ASP A 1 540 ? 55.484 -27.821 -38.790 1.00 34.34 540 ASP A N 1
ATOM 4114 C CA . ASP A 1 540 ? 54.759 -29.111 -38.752 1.00 34.34 540 ASP A CA 1
ATOM 4115 C C . ASP A 1 540 ? 54.770 -29.696 -37.297 1.00 34.34 540 ASP A C 1
ATOM 4117 O O . ASP A 1 540 ? 55.420 -29.118 -36.418 1.00 34.34 540 ASP A O 1
ATOM 4121 N N . GLY A 1 541 ? 54.155 -30.868 -37.035 1.00 33.00 541 GLY A N 1
ATOM 4122 C CA . GLY A 1 541 ? 54.580 -31.767 -35.929 1.00 33.00 541 GLY A CA 1
ATOM 4123 C C . GLY A 1 541 ? 53.512 -32.489 -35.075 1.00 33.00 541 GLY A C 1
ATOM 4124 O O . GLY A 1 541 ? 52.872 -31.885 -34.213 1.00 33.00 541 GLY A O 1
ATOM 4125 N N . GLU A 1 542 ? 53.418 -33.817 -35.228 1.00 39.66 542 GLU A N 1
ATOM 4126 C CA . GLU A 1 542 ? 52.723 -34.773 -34.333 1.00 39.66 542 GLU A CA 1
ATOM 4127 C C . GLU A 1 542 ? 53.619 -35.251 -33.158 1.00 39.66 542 GLU A C 1
ATOM 4129 O O . GLU A 1 542 ? 54.839 -35.132 -33.243 1.00 39.66 542 GLU A O 1
ATOM 4134 N N . GLU A 1 543 ? 53.037 -35.845 -32.097 1.00 36.19 543 GLU A N 1
ATOM 4135 C CA . GLU A 1 543 ? 53.385 -37.204 -31.589 1.00 36.19 543 GLU A CA 1
ATOM 4136 C C . GLU A 1 543 ? 52.508 -37.651 -30.381 1.00 36.19 543 GLU A C 1
ATOM 4138 O O . GLU A 1 543 ? 51.928 -36.827 -29.669 1.00 36.19 543 GLU A O 1
ATOM 4143 N N . ASP A 1 544 ? 52.398 -38.973 -30.170 1.00 36.12 544 ASP A N 1
ATOM 4144 C CA . ASP A 1 544 ? 51.491 -39.663 -29.223 1.00 36.12 544 ASP A CA 1
ATOM 4145 C C . ASP A 1 544 ? 52.126 -40.094 -27.873 1.00 36.12 544 ASP A C 1
ATOM 4147 O O . ASP A 1 544 ? 53.326 -40.350 -27.793 1.00 36.12 544 ASP A O 1
ATOM 4151 N N . ALA A 1 545 ? 51.282 -40.285 -26.839 1.00 38.38 545 ALA A N 1
ATOM 4152 C CA . ALA A 1 545 ? 51.409 -41.261 -25.724 1.00 38.38 545 ALA A CA 1
ATOM 4153 C C . ALA A 1 545 ? 50.120 -41.209 -24.855 1.00 38.38 545 ALA A C 1
ATOM 4155 O O . ALA A 1 545 ? 49.762 -40.140 -24.365 1.00 38.38 545 ALA A O 1
ATOM 4156 N N . GLU A 1 546 ? 49.247 -42.224 -24.793 1.00 34.81 546 GLU A N 1
ATOM 4157 C CA . GLU A 1 546 ? 49.328 -43.550 -24.122 1.00 34.81 546 GLU A CA 1
ATOM 4158 C C . GLU A 1 546 ? 49.149 -43.557 -22.578 1.00 34.81 546 GLU A C 1
ATOM 4160 O O . GLU A 1 546 ? 49.979 -43.015 -21.860 1.00 34.81 546 GLU A O 1
ATOM 4165 N N . GLU A 1 547 ? 48.081 -44.257 -22.129 1.00 36.69 547 GLU A N 1
ATOM 4166 C CA . GLU A 1 547 ? 47.806 -44.936 -20.825 1.00 36.69 547 GLU A CA 1
ATOM 4167 C C . GLU A 1 547 ? 47.990 -44.160 -19.478 1.00 36.69 547 GLU A C 1
ATOM 4169 O O . GLU A 1 547 ? 48.687 -43.162 -19.381 1.00 36.69 547 GLU A O 1
ATOM 4174 N N . GLU A 1 548 ? 47.319 -44.465 -18.352 1.00 35.56 548 GLU A N 1
ATOM 4175 C CA . GLU A 1 548 ? 46.669 -45.697 -17.858 1.00 35.56 548 GLU A CA 1
ATOM 4176 C C . GLU A 1 548 ? 45.173 -45.550 -17.476 1.00 35.56 548 GLU A C 1
ATOM 4178 O O . GLU A 1 548 ? 44.615 -44.456 -17.370 1.00 35.56 548 GLU A O 1
ATOM 4183 N N . ALA A 1 549 ? 44.526 -46.692 -17.209 1.00 38.28 549 ALA A N 1
ATOM 4184 C CA . ALA A 1 549 ? 43.170 -46.798 -16.665 1.00 38.28 549 ALA A CA 1
ATOM 4185 C C . ALA A 1 549 ? 43.134 -46.845 -15.118 1.00 38.28 549 ALA A C 1
ATOM 4187 O O . ALA A 1 549 ? 44.096 -47.250 -14.470 1.00 38.28 549 ALA A O 1
ATOM 4188 N N . GLY A 1 550 ? 41.983 -46.507 -14.521 1.00 33.88 550 GLY A N 1
ATOM 4189 C CA . GLY A 1 550 ? 41.780 -46.529 -13.065 1.00 33.88 550 GLY A CA 1
ATOM 4190 C C . GLY A 1 550 ? 40.306 -46.620 -12.660 1.00 33.88 550 GLY A C 1
ATOM 4191 O O . GLY A 1 550 ? 39.706 -45.623 -12.268 1.00 33.88 550 GLY A O 1
ATOM 4192 N N . ASP A 1 551 ? 39.725 -47.815 -12.773 1.00 36.34 551 ASP A N 1
ATOM 4193 C CA . ASP A 1 551 ? 38.362 -48.142 -12.324 1.00 36.34 551 ASP A CA 1
ATOM 4194 C C . ASP A 1 551 ? 38.364 -48.628 -10.863 1.00 36.34 551 ASP A C 1
ATOM 4196 O O . ASP A 1 551 ? 39.119 -49.541 -10.535 1.00 36.34 551 ASP A O 1
ATOM 4200 N N . GLU A 1 552 ? 37.496 -48.074 -10.005 1.00 34.66 552 GLU A N 1
ATOM 4201 C CA . GLU A 1 552 ? 36.833 -48.876 -8.965 1.00 34.66 552 GLU A CA 1
ATOM 4202 C C . GLU A 1 552 ? 35.548 -48.221 -8.408 1.00 34.66 552 GLU A C 1
ATOM 4204 O O . GLU A 1 552 ? 35.442 -47.004 -8.230 1.00 34.66 552 GLU A O 1
ATOM 4209 N N . ALA A 1 553 ? 34.554 -49.060 -8.101 1.00 38.84 553 ALA A N 1
ATOM 4210 C CA . ALA A 1 553 ? 33.211 -48.680 -7.651 1.00 38.84 553 ALA A CA 1
ATOM 4211 C C . ALA A 1 553 ? 33.045 -48.758 -6.106 1.00 38.84 553 ALA A C 1
ATOM 4213 O O . ALA A 1 553 ? 33.827 -49.421 -5.424 1.00 38.84 553 ALA A O 1
ATOM 4214 N N . PRO A 1 554 ? 32.025 -48.109 -5.498 1.00 53.25 554 PRO A N 1
ATOM 4215 C CA . PRO A 1 554 ? 31.968 -47.929 -4.043 1.00 53.25 554 PRO A CA 1
ATOM 4216 C C . PRO A 1 554 ? 31.431 -49.147 -3.269 1.00 53.25 554 PRO A C 1
ATOM 4218 O O . PRO A 1 554 ? 30.414 -49.741 -3.629 1.00 53.25 554 PRO A O 1
ATOM 4221 N N . ALA A 1 555 ? 32.041 -49.441 -2.114 1.00 37.38 555 ALA A N 1
ATOM 4222 C CA . ALA A 1 555 ? 31.624 -50.509 -1.201 1.00 37.38 555 ALA A CA 1
ATOM 4223 C C . ALA A 1 555 ? 31.055 -49.980 0.134 1.00 37.38 555 ALA A C 1
ATOM 4225 O O . ALA A 1 555 ? 31.652 -49.137 0.804 1.00 37.38 555 ALA A O 1
ATOM 4226 N N . ALA A 1 556 ? 29.912 -50.522 0.568 1.00 38.31 556 ALA A N 1
ATOM 4227 C CA . ALA A 1 556 ? 29.303 -50.219 1.867 1.00 38.31 556 ALA A CA 1
ATOM 4228 C C . ALA A 1 556 ? 29.837 -51.137 2.988 1.00 38.31 556 ALA A C 1
ATOM 4230 O O . ALA A 1 556 ? 29.993 -52.340 2.785 1.00 38.31 556 ALA A O 1
ATOM 4231 N N . GLY A 1 557 ? 30.046 -50.607 4.204 1.00 32.88 557 GLY A N 1
ATOM 4232 C CA . GLY A 1 557 ? 30.628 -51.378 5.318 1.00 32.88 557 GLY A CA 1
ATOM 4233 C C . GLY A 1 557 ? 30.208 -50.922 6.721 1.00 32.88 557 GLY A C 1
ATOM 4234 O O . GLY A 1 557 ? 30.833 -50.061 7.331 1.00 32.88 557 GLY A O 1
ATOM 4235 N N . THR A 1 558 ? 29.158 -51.524 7.287 1.00 35.12 558 THR A N 1
ATOM 4236 C CA . THR A 1 558 ? 28.681 -51.225 8.655 1.00 35.12 558 THR A CA 1
ATOM 4237 C C . THR A 1 558 ? 29.359 -52.103 9.720 1.00 35.12 558 THR A C 1
ATOM 4239 O O . THR A 1 558 ? 29.274 -53.323 9.581 1.00 35.12 558 THR A O 1
ATOM 4242 N N . LYS A 1 559 ? 29.866 -51.531 10.841 1.00 34.09 559 LYS A N 1
ATOM 4243 C CA . LYS A 1 559 ? 29.561 -51.942 12.254 1.00 34.09 559 LYS A CA 1
ATOM 4244 C C . LYS A 1 559 ? 30.493 -51.375 13.361 1.00 34.09 559 LYS A C 1
ATOM 4246 O O . LYS A 1 559 ? 31.625 -51.804 13.492 1.00 34.09 559 LYS A O 1
ATOM 4251 N N . ARG A 1 560 ? 29.870 -50.615 14.281 1.00 33.44 560 ARG A N 1
ATOM 4252 C CA . ARG A 1 560 ? 29.783 -50.807 15.762 1.00 33.44 560 ARG A CA 1
ATOM 4253 C C . ARG A 1 560 ? 31.037 -50.979 16.666 1.00 33.44 560 ARG A C 1
ATOM 4255 O O . ARG A 1 560 ? 31.847 -51.865 16.444 1.00 33.44 560 ARG A O 1
ATOM 4262 N N . LYS A 1 561 ? 30.889 -50.395 17.879 1.00 34.88 561 LYS A N 1
ATOM 4263 C CA . LYS A 1 561 ? 31.547 -50.682 19.191 1.00 34.88 561 LYS A CA 1
ATOM 4264 C C . LYS A 1 561 ? 32.992 -50.161 19.374 1.00 34.88 561 LYS A C 1
ATOM 4266 O O . LYS A 1 561 ? 33.746 -50.152 18.420 1.00 34.88 561 LYS A O 1
ATOM 4271 N N . ALA A 1 562 ? 33.436 -49.773 20.583 1.00 35.25 562 ALA A N 1
ATOM 4272 C CA . ALA A 1 562 ? 32.742 -49.506 21.866 1.00 35.25 562 ALA A CA 1
ATOM 4273 C C . ALA A 1 562 ? 33.650 -48.721 22.852 1.00 35.25 562 ALA A C 1
ATOM 4275 O O . ALA A 1 562 ? 34.843 -48.607 22.605 1.00 35.25 562 ALA A O 1
ATOM 4276 N N . ALA A 1 563 ? 33.066 -48.314 23.994 1.00 35.34 563 ALA A N 1
ATOM 4277 C CA . ALA A 1 563 ? 33.658 -47.598 25.141 1.00 35.34 563 ALA A CA 1
ATOM 4278 C C . ALA A 1 563 ? 34.053 -46.123 24.872 1.00 35.34 563 ALA A C 1
ATOM 4280 O O . ALA A 1 563 ? 34.595 -45.813 23.821 1.00 35.34 563 ALA A O 1
ATOM 4281 N N . GLY A 1 564 ? 33.794 -45.151 25.754 1.00 31.72 564 GLY A N 1
ATOM 4282 C CA . GLY A 1 564 ? 32.892 -45.130 26.918 1.00 31.72 564 GLY A CA 1
ATOM 4283 C C . GLY A 1 564 ? 33.583 -44.837 28.250 1.00 31.72 564 GLY A C 1
ATOM 4284 O O . GLY A 1 564 ? 34.481 -45.571 28.645 1.00 31.72 564 GLY A O 1
ATOM 4285 N N . ASP A 1 565 ? 33.083 -43.822 28.955 1.00 35.19 565 ASP A N 1
ATOM 4286 C CA . ASP A 1 565 ? 33.361 -43.552 30.370 1.00 35.19 565 ASP A CA 1
ATOM 4287 C C . ASP A 1 565 ? 32.118 -42.916 31.031 1.00 35.19 565 ASP A C 1
ATOM 4289 O O . ASP A 1 565 ? 31.148 -42.600 30.332 1.00 35.19 565 ASP A O 1
ATOM 4293 N N . ALA A 1 566 ? 32.086 -42.800 32.362 1.00 37.50 566 ALA A N 1
ATOM 4294 C CA . ALA A 1 566 ? 30.864 -42.488 33.114 1.00 37.50 566 ALA A CA 1
ATOM 4295 C C . ALA A 1 566 ? 31.100 -41.696 34.416 1.00 37.50 566 ALA A C 1
ATOM 4297 O O . ALA A 1 566 ? 32.231 -41.576 34.877 1.00 37.50 566 ALA A O 1
ATOM 4298 N N . LYS A 1 567 ? 29.978 -41.291 35.046 1.00 34.59 567 LYS A N 1
ATOM 4299 C CA . LYS A 1 567 ? 29.808 -40.510 36.297 1.00 34.59 567 LYS A CA 1
ATOM 4300 C C . LYS A 1 567 ? 29.755 -38.979 36.113 1.00 34.59 567 LYS A C 1
ATOM 4302 O O . LYS A 1 567 ? 30.292 -38.462 35.144 1.00 34.59 567 LYS A O 1
ATOM 4307 N N . ASP A 1 568 ? 29.086 -38.215 36.986 1.00 35.59 568 ASP A N 1
ATOM 4308 C CA . ASP A 1 568 ? 28.377 -38.598 38.228 1.00 35.59 568 ASP A CA 1
ATOM 4309 C C . ASP A 1 568 ? 27.005 -37.900 38.393 1.00 35.59 568 ASP A C 1
ATOM 4311 O O . ASP A 1 568 ? 26.631 -37.045 37.590 1.00 35.59 568 ASP A O 1
ATOM 4315 N N . ALA A 1 569 ? 26.246 -38.299 39.419 1.00 38.69 569 ALA A N 1
ATOM 4316 C CA . ALA A 1 569 ? 24.996 -37.657 39.866 1.00 38.69 569 ALA A CA 1
ATOM 4317 C C . ALA A 1 569 ? 25.284 -36.638 41.017 1.00 38.69 569 ALA A C 1
ATOM 4319 O O . ALA A 1 569 ? 26.449 -36.418 41.331 1.00 38.69 569 ALA A O 1
ATOM 4320 N N . SER A 1 570 ? 24.343 -35.955 41.691 1.00 34.41 570 SER A N 1
ATOM 4321 C CA . SER A 1 570 ? 22.878 -36.093 41.819 1.00 34.41 570 SER A CA 1
ATOM 4322 C C . SER A 1 570 ? 22.192 -34.777 42.274 1.00 34.41 570 SER A C 1
ATOM 4324 O O . SER A 1 570 ? 22.865 -33.781 42.515 1.00 34.41 570 SER A O 1
ATOM 4326 N N . ASP A 1 571 ? 20.858 -34.831 42.449 1.00 35.53 571 ASP A N 1
ATOM 4327 C CA . ASP A 1 571 ? 19.998 -33.877 43.194 1.00 35.53 571 ASP A CA 1
ATOM 4328 C C . ASP A 1 571 ? 19.789 -32.462 42.586 1.00 35.53 571 ASP A C 1
ATOM 4330 O O . ASP A 1 571 ? 20.499 -32.043 41.681 1.00 35.53 571 ASP A O 1
ATOM 4334 N N . GLU A 1 572 ? 18.733 -31.700 42.920 1.00 34.69 572 GLU A N 1
ATOM 4335 C CA . GLU A 1 572 ? 17.743 -31.829 44.013 1.00 34.69 572 GLU A CA 1
ATOM 4336 C C . GLU A 1 572 ? 16.271 -31.651 43.535 1.00 34.69 572 GLU A C 1
ATOM 4338 O O . GLU A 1 572 ? 15.991 -31.302 42.387 1.00 34.69 572 GLU A O 1
ATOM 4343 N N . LYS A 1 573 ? 15.288 -31.920 44.411 1.00 37.00 573 LYS A N 1
ATOM 4344 C CA . LYS A 1 573 ? 13.834 -31.898 44.140 1.00 37.00 573 LYS A CA 1
ATOM 4345 C C . LYS A 1 573 ? 13.069 -30.875 44.994 1.00 37.00 573 LYS A C 1
ATOM 4347 O O . LYS A 1 573 ? 13.298 -30.783 46.188 1.00 37.00 573 LYS A O 1
ATOM 4352 N N . LYS A 1 574 ? 11.977 -30.350 44.411 1.00 34.59 574 LYS A N 1
ATOM 4353 C CA . LYS A 1 574 ? 10.803 -29.701 45.054 1.00 34.59 574 LYS A CA 1
ATOM 4354 C C . LYS A 1 574 ? 11.020 -28.384 45.829 1.00 34.59 574 LYS A C 1
ATOM 4356 O O . LYS A 1 574 ? 11.515 -28.384 46.945 1.00 34.59 574 LYS A O 1
ATOM 4361 N N . ALA A 1 575 ? 10.248 -27.376 45.421 1.00 37.62 575 ALA A N 1
ATOM 4362 C CA . ALA A 1 575 ? 9.308 -26.700 46.326 1.00 37.62 575 ALA A CA 1
ATOM 4363 C C . ALA A 1 575 ? 8.052 -26.259 45.545 1.00 37.62 575 ALA A C 1
ATOM 4365 O O . ALA A 1 575 ? 8.165 -25.821 44.401 1.00 37.62 575 ALA A O 1
ATOM 4366 N N . LYS A 1 576 ? 6.846 -26.404 46.119 1.00 39.47 576 LYS A N 1
ATOM 4367 C CA . LYS A 1 576 ? 5.589 -25.912 45.515 1.00 39.47 576 LYS A CA 1
ATOM 4368 C C . LYS A 1 576 ? 4.491 -25.700 46.574 1.00 39.47 576 LYS A C 1
ATOM 4370 O O . LYS A 1 576 ? 4.069 -26.671 47.189 1.00 39.47 576 LYS A O 1
ATOM 4375 N N . LYS A 1 577 ? 3.972 -24.463 46.642 1.00 39.62 577 LYS A N 1
ATOM 4376 C CA . LYS A 1 577 ? 2.657 -24.029 47.180 1.00 39.62 577 LYS A CA 1
ATOM 4377 C C . LYS A 1 577 ? 2.391 -24.068 48.707 1.00 39.62 577 LYS A C 1
ATOM 4379 O O . LYS A 1 577 ? 2.039 -25.111 49.243 1.00 39.62 577 LYS A O 1
ATOM 4384 N N . ALA A 1 578 ? 2.382 -22.872 49.307 1.00 44.19 578 ALA A N 1
ATOM 4385 C CA . ALA A 1 578 ? 1.537 -22.331 50.400 1.00 44.19 578 ALA A CA 1
ATOM 4386 C C . ALA A 1 578 ? 1.973 -20.850 50.576 1.00 44.19 578 ALA A C 1
ATOM 4388 O O . ALA A 1 578 ? 3.141 -20.571 50.310 1.00 44.19 578 ALA A O 1
ATOM 4389 N N . ASP A 1 579 ? 1.190 -19.830 50.934 1.00 45.12 579 ASP A N 1
ATOM 4390 C CA . ASP A 1 579 ? -0.255 -19.589 51.161 1.00 45.12 579 ASP A CA 1
ATOM 4391 C C . ASP A 1 579 ? -0.657 -18.368 50.268 1.00 45.12 579 ASP A C 1
ATOM 4393 O O . ASP A 1 579 ? 0.221 -17.777 49.639 1.00 45.12 579 ASP A O 1
ATOM 4397 N N . LYS A 1 580 ? -1.908 -17.916 50.098 1.00 40.34 580 LYS A N 1
ATOM 4398 C CA . LYS A 1 580 ? -3.183 -18.134 50.802 1.00 40.34 580 LYS A CA 1
ATOM 4399 C C . LYS A 1 580 ? -4.344 -18.083 49.798 1.00 40.34 580 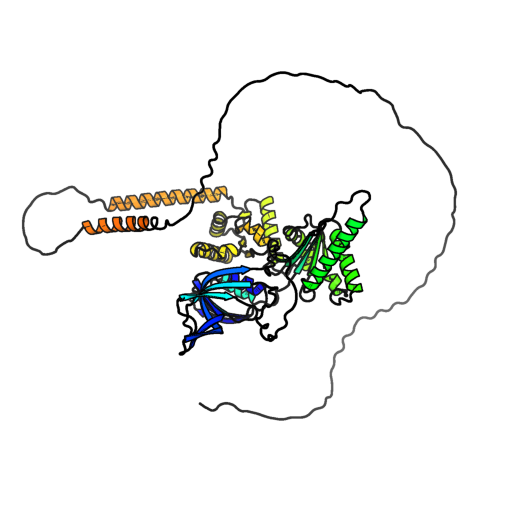LYS A C 1
ATOM 4401 O O . LYS A 1 580 ? -4.209 -17.308 48.827 1.00 40.34 580 LYS A O 1
#